Protein AF-A0A520F9D1-F1 (afdb_monomer)

Secondary structure (DSSP, 8-state):
---------SS-------EEPPP--------------PPPPPP-------SS-EEEEEEEEETT-SSPPEEEEEEETT-BHHHHHHHHHHHHT----S-EEEEESS-TTTTSEEEE-HHHHHHH--S-EEESTT-BGGGT--STT-EEEEEE-TTTTEEEEEEEEEEEE--SS-EEEEEESPPPPTTS-HHHHHHHHHHHHH-TTSTTHHHHHHHHTT--S---HHHHHHHHHHHHHHHHHHHHHHHH-GGGHHHHTTS-GGG-SSHHHHHTTS-SSPPSPPHHHHHHHHHHHHHHHHHHTTT-EEPPTTSPPPHHHHHHHHHHTSTTTT-SS----GGG-HHHHHHHHHHHHTTSEEEETTEEEE-HHHHHHTT-HHHHHHHHHHTPSP-SSHHHHHHHHHHHHHHHTT--HHHHHHHHHHHHHHTTEE--HHHHTTGGGGGHHHHHHHHHHTSS---TT--PPPPHHHHHHHHHHHH-

Structure (mmCIF, N/CA/C/O backbone):
data_AF-A0A520F9D1-F1
#
_entry.id   AF-A0A520F9D1-F1
#
loop_
_atom_site.group_PDB
_atom_site.id
_atom_site.type_symbol
_atom_site.label_atom_id
_atom_site.label_alt_id
_atom_site.label_comp_id
_atom_site.label_asym_id
_atom_site.label_entity_id
_atom_site.label_seq_id
_atom_site.pdbx_PDB_ins_code
_atom_site.Cartn_x
_atom_site.Cartn_y
_atom_site.Cartn_z
_atom_site.occupancy
_atom_site.B_iso_or_equiv
_atom_site.auth_seq_id
_atom_site.auth_comp_id
_atom_site.auth_asym_id
_atom_site.auth_atom_id
_atom_site.pdbx_PDB_model_num
ATOM 1 N N . MET A 1 1 ? -8.483 -20.878 -14.647 1.00 25.45 1 MET A N 1
ATOM 2 C CA . MET A 1 1 ? -7.817 -22.102 -15.146 1.00 25.45 1 MET A CA 1
ATOM 3 C C . MET A 1 1 ? -6.318 -21.941 -14.946 1.00 25.45 1 MET A C 1
ATOM 5 O O . MET A 1 1 ? -5.851 -20.830 -15.173 1.00 25.45 1 MET A O 1
ATOM 9 N N . PRO A 1 2 ? -5.576 -22.960 -14.478 1.00 27.27 2 PRO A N 1
ATOM 10 C CA . PRO A 1 2 ? -4.121 -22.878 -14.428 1.00 27.27 2 PRO A CA 1
ATOM 11 C C . PRO A 1 2 ? -3.593 -22.805 -15.862 1.00 27.27 2 PRO A C 1
ATOM 13 O O . PRO A 1 2 ? -3.984 -23.605 -16.710 1.00 27.27 2 PRO A O 1
ATOM 16 N N . VAL A 1 3 ? -2.752 -21.816 -16.141 1.00 28.20 3 VAL A N 1
ATOM 17 C CA . VAL A 1 3 ? -2.097 -21.668 -17.439 1.00 28.20 3 VAL A CA 1
ATOM 18 C C . VAL A 1 3 ? -0.634 -22.044 -17.240 1.00 28.20 3 VAL A C 1
ATOM 20 O O . VAL A 1 3 ? 0.074 -21.407 -16.466 1.00 28.20 3 VAL A O 1
ATOM 23 N N . THR A 1 4 ? -0.201 -23.116 -17.893 1.00 25.42 4 THR A N 1
ATOM 24 C CA . THR A 1 4 ? 1.172 -23.630 -17.838 1.00 25.42 4 THR A CA 1
ATOM 25 C C . THR A 1 4 ?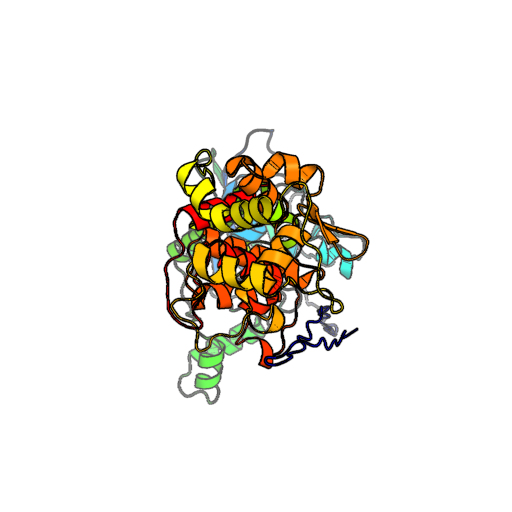 1.865 -23.284 -19.152 1.00 25.42 4 THR A C 1
ATOM 27 O O . THR A 1 4 ? 1.336 -23.606 -20.213 1.00 25.42 4 THR A O 1
ATOM 30 N N . TRP A 1 5 ? 3.045 -22.657 -19.106 1.00 31.73 5 TRP A N 1
ATOM 31 C CA . TRP A 1 5 ? 3.848 -22.398 -20.308 1.00 31.73 5 TRP A CA 1
ATOM 32 C C . TRP A 1 5 ? 5.318 -22.766 -20.121 1.00 31.73 5 TRP A C 1
ATOM 34 O O . TRP A 1 5 ? 5.920 -22.520 -19.078 1.00 31.73 5 TRP A O 1
ATOM 44 N N . THR A 1 6 ? 5.897 -23.297 -21.197 1.00 24.50 6 THR A N 1
ATOM 45 C CA . THR A 1 6 ? 7.331 -23.532 -21.399 1.00 24.50 6 THR A CA 1
ATOM 46 C C . THR A 1 6 ? 7.843 -22.638 -22.527 1.00 24.50 6 THR A C 1
ATOM 48 O O . THR A 1 6 ? 7.247 -22.619 -23.604 1.00 24.50 6 THR A O 1
ATOM 51 N N . TYR A 1 7 ? 8.972 -21.950 -22.324 1.00 28.16 7 TYR A N 1
ATOM 52 C CA . TYR A 1 7 ? 9.709 -21.259 -23.389 1.00 28.16 7 TYR A CA 1
ATOM 53 C C . TYR A 1 7 ? 11.209 -21.577 -23.315 1.00 28.16 7 TYR A C 1
ATOM 55 O O . TYR A 1 7 ? 11.755 -21.791 -22.231 1.00 28.16 7 TYR A O 1
ATOM 63 N N . ALA A 1 8 ? 11.867 -21.630 -24.475 1.00 26.19 8 ALA A N 1
ATOM 64 C CA . ALA A 1 8 ? 13.256 -22.049 -24.625 1.00 26.19 8 ALA A CA 1
ATOM 65 C C . ALA A 1 8 ? 14.220 -20.856 -24.760 1.00 26.19 8 ALA A C 1
ATOM 67 O O . ALA A 1 8 ? 14.165 -20.115 -25.738 1.00 26.19 8 ALA A O 1
ATOM 68 N N . SER A 1 9 ? 15.172 -20.744 -23.831 1.00 29.50 9 SER A N 1
ATOM 69 C CA . SER A 1 9 ? 16.558 -20.344 -24.123 1.00 29.50 9 SER A CA 1
ATOM 70 C C . SER A 1 9 ? 17.488 -20.839 -23.010 1.00 29.50 9 SER A C 1
ATOM 72 O O . SER A 1 9 ? 17.084 -20.949 -21.854 1.00 29.50 9 SER A O 1
ATOM 74 N N . SER A 1 10 ? 18.717 -21.190 -23.377 1.00 36.44 10 SER A N 1
ATOM 75 C CA . SER A 1 10 ? 19.674 -21.985 -22.603 1.00 36.44 10 SER A CA 1
ATOM 76 C C . SER A 1 10 ? 20.220 -21.293 -21.346 1.00 36.44 10 SER A C 1
ATOM 78 O O . SER A 1 10 ? 21.272 -20.668 -21.397 1.00 36.44 10 SER A O 1
ATOM 80 N N . ALA A 1 11 ? 19.514 -21.447 -20.226 1.00 28.64 11 ALA A N 1
ATOM 81 C CA . ALA A 1 11 ? 20.032 -21.730 -18.878 1.00 28.64 11 ALA A CA 1
ATOM 82 C C . ALA A 1 11 ? 18.821 -21.810 -17.927 1.00 28.64 11 ALA A C 1
ATOM 84 O O . ALA A 1 11 ? 18.285 -20.789 -17.517 1.00 28.64 11 ALA A O 1
ATOM 85 N N . ALA A 1 12 ? 18.375 -23.040 -17.639 1.00 27.05 12 ALA A N 1
ATOM 86 C CA . ALA A 1 12 ? 17.251 -23.408 -16.766 1.00 27.05 12 ALA A CA 1
ATOM 87 C C . ALA A 1 12 ? 15.894 -22.729 -17.073 1.00 27.05 12 ALA A C 1
ATOM 89 O O . ALA A 1 12 ? 15.528 -21.698 -16.518 1.00 27.05 12 ALA A O 1
ATOM 90 N N . SER A 1 13 ? 15.093 -23.392 -17.910 1.00 28.83 13 SER A N 1
ATOM 91 C CA . SER A 1 13 ? 13.658 -23.140 -18.055 1.00 28.83 13 SER A CA 1
ATOM 92 C C . SER A 1 13 ? 12.926 -23.374 -16.727 1.00 28.83 13 SER A C 1
ATOM 94 O O . SER A 1 13 ? 12.942 -24.496 -16.215 1.00 28.83 13 SER A O 1
ATOM 96 N N . ARG A 1 14 ? 12.238 -22.360 -16.195 1.00 33.41 14 ARG A N 1
ATOM 97 C CA . ARG A 1 14 ? 11.237 -22.533 -15.132 1.00 33.41 14 ARG A CA 1
ATOM 98 C C . ARG A 1 14 ? 9.897 -21.963 -15.577 1.00 33.41 14 ARG A C 1
ATOM 100 O O . ARG A 1 14 ? 9.817 -20.820 -16.013 1.00 33.41 14 ARG A O 1
ATOM 107 N N . SER A 1 15 ? 8.862 -22.791 -15.489 1.00 31.38 15 SER A N 1
ATOM 108 C CA . SER A 1 15 ? 7.464 -22.425 -15.699 1.00 31.38 15 SER A CA 1
ATOM 109 C C . SER A 1 15 ? 6.855 -22.005 -14.361 1.00 31.38 15 SER A C 1
ATOM 111 O O . SER A 1 15 ? 6.663 -22.854 -13.491 1.00 31.38 15 SER A O 1
ATOM 113 N N . VAL A 1 16 ? 6.535 -20.723 -14.192 1.00 38.66 16 VAL A N 1
ATOM 114 C CA . VAL A 1 16 ? 5.825 -20.227 -13.003 1.00 38.66 16 VAL A CA 1
ATOM 115 C C . VAL A 1 16 ? 4.323 -20.402 -13.237 1.00 38.66 16 VAL A C 1
ATOM 117 O O . VAL A 1 16 ? 3.787 -19.890 -14.216 1.00 38.66 16 VAL A O 1
ATOM 120 N N . THR A 1 17 ? 3.634 -21.131 -12.357 1.00 41.09 17 THR A N 1
ATOM 121 C CA . THR A 1 17 ? 2.165 -21.247 -12.386 1.00 41.09 17 THR A CA 1
ATOM 122 C C . THR A 1 17 ? 1.582 -20.380 -11.276 1.00 41.09 17 THR A C 1
ATOM 124 O O . THR A 1 17 ? 1.645 -20.768 -10.118 1.00 41.09 17 THR A O 1
ATOM 127 N N . VAL A 1 18 ? 1.009 -19.222 -11.605 1.00 41.09 18 VAL A N 1
ATOM 128 C CA . VAL A 1 18 ? 0.274 -18.376 -10.645 1.00 41.09 18 VAL A CA 1
ATOM 129 C C . VAL A 1 18 ? -1.221 -18.492 -10.943 1.00 41.09 18 VAL A C 1
ATOM 131 O O . VAL A 1 18 ? -1.625 -18.543 -12.105 1.00 41.09 18 VAL A O 1
ATOM 134 N N . SER A 1 19 ? -2.063 -18.566 -9.912 1.00 42.91 19 SER A N 1
ATOM 135 C CA . SER A 1 19 ? -3.524 -18.654 -10.075 1.00 42.91 19 SER A CA 1
ATOM 136 C C . SER A 1 19 ? -4.248 -17.622 -9.211 1.00 42.91 19 SER A C 1
ATOM 138 O O . SER A 1 19 ? -3.743 -17.241 -8.160 1.00 42.91 19 SER A O 1
ATOM 140 N N . ARG A 1 20 ? -5.425 -17.155 -9.651 1.00 41.31 20 ARG A N 1
ATOM 141 C CA . ARG A 1 20 ? -6.330 -16.338 -8.823 1.00 41.31 20 ARG A CA 1
ATOM 142 C C . ARG A 1 20 ? -7.213 -17.256 -7.981 1.00 41.31 20 ARG A C 1
ATOM 144 O O . ARG A 1 20 ? -7.843 -18.158 -8.536 1.00 41.31 20 ARG A O 1
ATOM 151 N N . GLY A 1 21 ? -7.254 -17.038 -6.670 1.00 34.56 21 GLY A N 1
ATOM 152 C CA . GLY A 1 21 ? -8.207 -17.701 -5.778 1.00 34.56 21 GLY A CA 1
ATOM 153 C C . GLY A 1 21 ? -9.466 -16.854 -5.600 1.00 34.56 21 GLY A C 1
ATOM 154 O O . GLY A 1 21 ? -9.354 -15.656 -5.389 1.00 34.56 21 GLY A O 1
ATOM 155 N N . ILE A 1 22 ? -10.649 -17.468 -5.670 1.00 28.67 22 ILE A N 1
ATOM 156 C CA . ILE A 1 22 ? -11.890 -16.889 -5.131 1.00 28.67 22 ILE A CA 1
ATOM 157 C C . ILE A 1 22 ? -12.040 -17.491 -3.732 1.00 28.67 22 ILE A C 1
ATOM 159 O O . ILE A 1 22 ? -12.075 -18.719 -3.612 1.00 28.67 22 ILE A O 1
ATOM 163 N N . ALA A 1 23 ? -12.061 -16.668 -2.686 1.00 27.62 23 ALA A N 1
ATOM 164 C CA . ALA A 1 23 ? -12.426 -17.127 -1.351 1.00 27.62 23 ALA A CA 1
ATOM 165 C C . ALA A 1 23 ? -13.950 -17.328 -1.314 1.00 27.62 23 ALA A C 1
ATOM 167 O O . ALA A 1 23 ? -14.703 -16.429 -1.670 1.00 27.62 23 ALA A O 1
ATOM 168 N N . ARG A 1 24 ? -14.404 -18.534 -0.964 1.00 24.75 24 ARG A N 1
ATOM 169 C CA . ARG A 1 24 ? -15.794 -18.818 -0.590 1.00 24.75 24 ARG A CA 1
ATOM 170 C C . ARG A 1 24 ? -15.750 -19.436 0.796 1.00 24.75 24 ARG A C 1
ATOM 172 O O . ARG A 1 24 ? -15.310 -20.576 0.933 1.00 24.75 24 ARG A O 1
ATOM 179 N N . THR A 1 25 ? -16.170 -18.687 1.798 1.00 25.44 25 THR A N 1
ATOM 180 C CA . THR A 1 25 ? -16.482 -19.190 3.135 1.00 25.44 25 THR A CA 1
ATOM 181 C C . THR A 1 25 ? -17.928 -19.678 3.111 1.00 25.44 25 THR A C 1
ATOM 183 O O . THR A 1 25 ? -18.815 -19.020 2.587 1.00 25.44 25 THR A O 1
ATOM 186 N N . THR A 1 26 ? -18.172 -20.899 3.579 1.00 22.73 26 THR A N 1
ATOM 187 C CA . THR A 1 26 ? -19.520 -21.460 3.742 1.00 22.73 26 THR A CA 1
ATOM 188 C C . THR A 1 26 ? -19.718 -21.666 5.233 1.00 22.73 26 THR A C 1
ATOM 190 O O . THR A 1 26 ? -18.970 -22.445 5.821 1.00 22.73 26 THR A O 1
ATOM 193 N N . SER A 1 27 ? -20.698 -20.995 5.836 1.00 25.42 27 SER A N 1
ATOM 194 C CA . SER A 1 27 ? -21.139 -21.279 7.204 1.00 25.42 27 SER A CA 1
ATOM 195 C C . SER A 1 27 ? -22.628 -21.620 7.211 1.00 25.42 27 SER A C 1
ATOM 197 O O . SER A 1 27 ? -23.434 -20.990 6.530 1.00 25.42 27 SER A O 1
ATOM 199 N N . MET A 1 28 ? -22.961 -22.691 7.929 1.00 23.78 28 MET A N 1
ATOM 200 C CA . MET A 1 28 ? -24.293 -23.266 8.100 1.00 23.78 28 MET A CA 1
ATOM 201 C C . MET A 1 28 ? -24.794 -22.840 9.485 1.00 23.78 28 MET A C 1
ATOM 203 O O . MET A 1 28 ? -24.198 -23.263 10.474 1.00 23.78 28 MET A O 1
ATOM 207 N N . PHE A 1 29 ? -25.883 -22.071 9.582 1.00 27.67 29 PHE A N 1
ATOM 208 C CA . PHE A 1 29 ? -26.507 -21.767 10.876 1.00 27.67 29 PHE A CA 1
ATOM 209 C C . PHE A 1 29 ? -27.790 -22.564 11.118 1.00 27.67 29 PHE A C 1
ATOM 211 O O . PHE A 1 29 ? -28.677 -22.658 10.269 1.00 27.67 29 PHE A O 1
ATOM 218 N N . GLY A 1 30 ? -27.857 -23.137 12.323 1.00 22.58 30 GLY A N 1
ATOM 219 C CA . GLY A 1 30 ? -29.038 -23.727 12.936 1.00 22.58 30 GLY A CA 1
ATOM 220 C C . GLY A 1 30 ? -29.672 -22.756 13.936 1.00 22.58 30 GLY A C 1
ATOM 221 O O . GLY A 1 30 ? -28.980 -22.076 14.687 1.00 22.58 30 GLY A O 1
ATOM 222 N N . LEU A 1 31 ? -31.003 -22.720 13.921 1.00 26.03 31 LEU A N 1
ATOM 223 C CA . LEU A 1 31 ? -31.885 -21.885 14.740 1.00 26.03 31 LEU A CA 1
ATOM 224 C C . LEU A 1 31 ? -31.705 -22.099 16.253 1.00 26.03 31 LEU A C 1
ATOM 226 O O . LEU A 1 31 ? -31.831 -23.231 16.719 1.00 26.03 31 LEU A O 1
ATOM 230 N N . TYR A 1 32 ? -31.600 -21.011 17.025 1.00 24.66 32 TYR A N 1
ATOM 231 C CA . TYR A 1 32 ? -32.001 -20.992 18.437 1.00 24.66 32 TYR A CA 1
ATOM 232 C C . TYR A 1 32 ? -32.831 -19.750 18.786 1.00 24.66 32 TYR A C 1
ATOM 234 O O . TYR A 1 32 ? -32.726 -18.694 18.174 1.00 24.66 32 TYR A O 1
ATOM 242 N N . ARG A 1 33 ? -33.746 -19.956 19.738 1.00 23.73 33 ARG A N 1
ATOM 243 C CA . ARG A 1 33 ? -34.917 -19.139 20.079 1.00 23.73 33 ARG A CA 1
ATOM 244 C C . ARG A 1 33 ? -34.638 -18.382 21.386 1.00 23.73 33 ARG A C 1
ATOM 246 O O . ARG A 1 33 ? -34.226 -19.015 22.352 1.00 23.73 33 ARG A O 1
ATOM 253 N N . ALA A 1 34 ? -34.882 -17.071 21.411 1.00 25.64 34 ALA A N 1
ATOM 254 C CA . ALA A 1 34 ? -34.655 -16.199 22.568 1.00 25.64 34 ALA A CA 1
ATOM 255 C C . ALA A 1 34 ? -35.817 -16.215 23.585 1.00 25.64 34 ALA A C 1
ATOM 257 O O . ALA A 1 34 ? -36.987 -16.299 23.197 1.00 25.64 34 ALA A O 1
ATOM 258 N N . GLU A 1 35 ? -35.488 -16.072 24.873 1.00 24.27 35 GLU A N 1
ATOM 259 C CA . GLU A 1 35 ? -36.416 -15.716 25.957 1.00 24.27 35 GLU A CA 1
ATOM 260 C C . GLU A 1 35 ? -36.215 -14.248 26.378 1.00 24.27 35 GLU A C 1
ATOM 262 O O . GLU A 1 35 ? -35.115 -13.707 26.319 1.00 24.27 35 GLU A O 1
ATOM 267 N N . SER A 1 36 ? -37.316 -13.598 26.759 1.00 26.08 36 SER A N 1
ATOM 268 C CA . SER A 1 36 ? -37.496 -12.146 26.900 1.00 26.08 36 SER A CA 1
ATOM 269 C C . SER A 1 36 ? -37.141 -11.567 28.279 1.00 26.08 36 SER A C 1
ATOM 271 O O . SER A 1 36 ? -37.476 -12.170 29.299 1.00 26.08 36 SER A O 1
ATOM 273 N N . VAL A 1 37 ? -36.644 -10.323 28.304 1.00 26.52 37 VAL A N 1
ATOM 274 C CA . VAL A 1 37 ? -36.493 -9.441 29.487 1.00 26.52 37 VAL A CA 1
ATOM 275 C C . VAL A 1 37 ? -37.079 -8.046 29.142 1.00 26.52 37 VAL A C 1
ATOM 277 O O . VAL A 1 37 ? -37.050 -7.678 27.969 1.00 26.52 37 VAL A O 1
ATOM 280 N N . PRO A 1 38 ? -37.713 -7.299 30.079 1.00 26.16 38 PRO A N 1
ATOM 281 C CA . PRO A 1 38 ? -38.696 -6.273 29.719 1.00 26.16 38 PRO A CA 1
ATOM 282 C C . PRO A 1 38 ? -38.118 -4.899 29.343 1.00 26.16 38 PRO A C 1
ATOM 284 O O . PRO A 1 38 ? -37.099 -4.451 29.864 1.00 26.16 38 PRO A O 1
ATOM 287 N N . ALA A 1 39 ? -38.870 -4.235 28.462 1.00 26.94 39 ALA A N 1
ATOM 288 C CA . ALA A 1 39 ? -38.585 -2.975 27.788 1.00 26.94 39 ALA A CA 1
ATOM 289 C C . ALA A 1 39 ? -38.595 -1.735 28.700 1.00 26.94 39 ALA A C 1
ATOM 291 O O . ALA A 1 39 ? -39.515 -1.531 29.496 1.00 26.94 39 ALA A O 1
ATOM 292 N N . GLY A 1 40 ? -37.615 -0.854 28.487 1.00 25.02 40 GLY A N 1
ATOM 293 C CA . GLY A 1 40 ? -37.691 0.566 28.818 1.00 25.02 40 GLY A CA 1
ATOM 294 C C . GLY A 1 40 ? -37.978 1.361 27.543 1.00 25.02 40 GLY A C 1
ATOM 295 O O . GLY A 1 40 ? -37.356 1.136 26.516 1.00 25.02 40 GLY A O 1
ATOM 296 N N . THR A 1 41 ? -38.952 2.264 27.585 1.00 23.50 41 THR A N 1
ATOM 297 C CA . THR A 1 41 ? -39.374 3.092 26.445 1.00 23.50 41 THR A CA 1
ATOM 298 C C . THR A 1 41 ? -38.302 4.107 26.035 1.00 23.50 41 THR A C 1
ATOM 300 O O . THR A 1 41 ? -37.931 4.953 26.851 1.00 23.50 41 THR A O 1
ATOM 303 N N . PHE A 1 42 ? -37.879 4.077 24.766 1.00 32.03 42 PHE A N 1
ATOM 304 C CA . PHE A 1 42 ? -36.992 5.070 24.150 1.00 32.03 42 PHE A CA 1
ATOM 305 C C . PHE A 1 42 ? -37.766 6.089 23.297 1.00 32.03 42 PHE A C 1
ATOM 307 O O . PHE A 1 42 ? -38.749 5.761 22.632 1.00 32.03 42 PHE A O 1
ATOM 314 N N . SER A 1 43 ? -37.324 7.347 23.352 1.00 29.22 43 SER A N 1
ATOM 315 C CA . SER A 1 43 ? -37.874 8.486 22.609 1.00 29.22 43 SER A CA 1
ATOM 316 C C . SER A 1 43 ? -37.376 8.473 21.160 1.00 29.22 43 SER A C 1
ATOM 318 O O . SER A 1 43 ? -36.176 8.446 20.919 1.00 29.22 43 SER A O 1
ATOM 320 N N . THR A 1 44 ? -38.287 8.522 20.187 1.00 31.25 44 THR A N 1
ATOM 321 C CA . THR A 1 44 ? -38.010 8.431 18.739 1.00 31.25 44 THR A CA 1
ATOM 322 C C . THR A 1 44 ? -37.715 9.787 18.078 1.00 31.25 44 THR A C 1
ATOM 324 O O . THR A 1 44 ? -38.176 10.052 16.968 1.00 31.25 44 THR A O 1
ATOM 327 N N . GLY A 1 45 ? -37.004 10.686 18.758 1.00 32.56 45 GLY A N 1
ATOM 328 C CA . GLY A 1 45 ? -36.688 12.020 18.238 1.00 32.56 45 GLY A CA 1
ATOM 329 C C . GLY A 1 45 ? -35.216 12.149 17.869 1.00 32.56 45 GLY A C 1
ATOM 330 O O . GLY A 1 45 ? -34.440 12.573 18.712 1.00 32.56 45 GLY A O 1
ATOM 331 N N . ILE A 1 46 ? -34.836 11.813 16.634 1.00 45.47 46 ILE A N 1
ATOM 332 C CA . ILE A 1 46 ? -33.491 12.114 16.116 1.00 45.47 46 ILE A CA 1
ATOM 333 C C . ILE A 1 46 ? -33.439 13.622 15.836 1.00 45.47 46 ILE A C 1
ATOM 335 O O . ILE A 1 46 ? -34.079 14.107 14.901 1.00 45.47 46 ILE A O 1
ATOM 339 N N . SER A 1 47 ? -32.734 14.378 16.677 1.00 42.97 47 SER A N 1
ATOM 340 C CA . SER A 1 47 ? -32.433 15.791 16.443 1.00 42.97 47 SER A CA 1
ATOM 341 C C . SER A 1 47 ? -31.116 15.910 15.685 1.00 42.97 47 SER A C 1
ATOM 343 O O . SER A 1 47 ? -30.065 15.596 16.234 1.00 42.97 47 SER A O 1
ATOM 345 N N . HIS A 1 48 ? -31.179 16.375 14.439 1.00 47.22 48 HIS A N 1
ATOM 346 C CA . HIS A 1 48 ? -30.000 16.690 13.636 1.00 47.22 48 HIS A CA 1
ATOM 347 C C . HIS A 1 48 ? -29.235 17.853 14.291 1.00 47.22 48 HIS A C 1
ATOM 349 O O . HIS A 1 48 ? -29.831 18.908 14.545 1.00 47.22 48 HIS A O 1
ATOM 355 N N . MET A 1 49 ? -27.942 17.674 14.584 1.00 56.91 49 MET A N 1
ATOM 356 C CA . MET A 1 49 ? -27.065 18.821 14.832 1.00 56.91 49 MET A CA 1
ATOM 357 C C . MET A 1 49 ? -27.004 19.659 13.547 1.00 56.91 49 MET A C 1
ATOM 359 O O . MET A 1 49 ? -27.061 19.109 12.452 1.00 56.91 49 MET A O 1
ATOM 363 N N . GLY A 1 50 ? -26.966 20.990 13.659 1.00 56.03 50 GLY A N 1
ATOM 364 C CA . GLY A 1 50 ? -26.769 21.854 12.486 1.00 56.03 50 GLY A CA 1
ATOM 365 C C . GLY A 1 50 ? -25.419 21.593 11.800 1.00 56.03 50 GLY A C 1
ATOM 366 O O . GLY A 1 50 ? -24.634 20.784 12.276 1.00 56.03 50 GLY A O 1
ATOM 367 N N . ASP A 1 51 ? -25.113 22.322 10.723 1.00 65.19 51 ASP A N 1
ATOM 368 C CA . ASP A 1 51 ? -23.891 22.139 9.908 1.00 65.19 51 ASP A CA 1
ATOM 369 C C . ASP A 1 51 ? -22.544 22.266 10.675 1.00 65.19 51 ASP A C 1
ATOM 371 O O . ASP A 1 51 ? -21.482 22.020 10.100 1.00 65.19 51 ASP A O 1
ATOM 375 N N . ASP A 1 52 ? -22.557 22.642 11.959 1.00 84.06 52 ASP A N 1
ATOM 376 C CA . ASP A 1 52 ? -21.366 22.794 12.798 1.00 84.06 52 ASP A CA 1
ATOM 377 C C . ASP A 1 52 ? -20.884 21.444 13.364 1.00 84.06 52 ASP A C 1
ATOM 379 O O . ASP A 1 52 ? -21.563 20.792 14.161 1.00 84.06 52 ASP A O 1
ATOM 383 N N . VAL A 1 53 ? -19.656 21.056 13.004 1.00 91.94 53 VAL A N 1
ATOM 384 C CA . VAL A 1 53 ? -19.002 19.834 13.502 1.00 91.94 53 VAL A CA 1
ATOM 385 C C . VAL A 1 53 ? -18.700 19.955 14.998 1.00 91.94 53 VAL A C 1
ATOM 387 O O . VAL A 1 53 ? -18.112 20.941 15.449 1.00 91.94 53 VAL A O 1
ATOM 390 N N . SER A 1 54 ? -19.060 18.924 15.762 1.00 95.12 54 SER A N 1
ATOM 391 C CA . SER A 1 54 ? -18.772 18.794 17.197 1.00 95.12 54 SER A CA 1
ATOM 392 C C . SER A 1 54 ? -17.900 17.568 17.479 1.00 95.12 54 SER A C 1
ATOM 394 O O . SER A 1 54 ? -17.750 16.689 16.637 1.00 95.12 54 SER A O 1
ATOM 396 N N . MET A 1 55 ? -17.321 17.484 18.673 1.00 96.88 55 MET A N 1
ATOM 397 C CA . MET A 1 55 ? -16.640 16.288 19.167 1.00 96.88 55 MET A CA 1
ATOM 398 C C . MET A 1 55 ? -17.526 15.562 20.175 1.00 96.88 55 MET A C 1
ATOM 400 O O . MET A 1 55 ? -17.948 16.140 21.180 1.00 96.88 55 MET A O 1
ATOM 404 N N . LEU A 1 56 ? -17.794 14.289 19.898 1.00 98.00 56 LEU A N 1
ATOM 405 C CA . LEU A 1 56 ? -18.599 13.407 20.733 1.00 98.00 56 LEU A CA 1
ATOM 406 C C . LEU A 1 56 ? -17.683 12.571 21.620 1.00 98.00 56 LEU A C 1
ATOM 408 O O . LEU A 1 56 ? -16.775 11.924 21.104 1.00 98.00 56 LEU A O 1
ATOM 412 N N . THR A 1 57 ? -17.950 12.527 22.925 1.00 98.44 57 THR A N 1
ATOM 413 C CA . THR A 1 57 ? -17.390 11.507 23.821 1.00 98.44 57 THR A CA 1
ATOM 414 C C . THR A 1 57 ? -18.380 10.358 23.904 1.00 98.44 57 THR A C 1
ATOM 416 O O . THR A 1 57 ? -19.489 10.516 24.419 1.00 98.44 57 THR A O 1
ATOM 419 N N . ILE A 1 58 ? -17.976 9.192 23.412 1.00 98.69 58 ILE A N 1
ATOM 420 C CA . ILE A 1 58 ? -18.803 7.992 23.344 1.00 98.69 58 ILE A CA 1
ATOM 421 C C . ILE A 1 58 ? -18.234 6.939 24.286 1.00 98.69 58 ILE A C 1
ATOM 423 O O . ILE A 1 58 ? -17.030 6.668 24.293 1.00 98.69 58 ILE A O 1
ATOM 427 N N . LYS A 1 59 ? -19.114 6.301 25.058 1.00 98.81 59 LYS A N 1
ATOM 428 C CA . LYS A 1 59 ? -18.802 5.057 25.758 1.00 98.81 59 LYS A CA 1
ATOM 429 C C . LYS A 1 59 ? -19.342 3.875 24.964 1.00 98.81 59 LYS A C 1
ATOM 431 O O . LYS A 1 59 ? -20.552 3.757 24.800 1.00 98.81 59 LYS A O 1
ATOM 436 N N . VAL A 1 60 ? -18.457 2.978 24.541 1.00 98.69 60 VAL A N 1
ATOM 437 C CA . VAL A 1 60 ? -18.804 1.671 23.969 1.00 98.69 60 VAL A CA 1
ATOM 438 C C . VAL A 1 60 ? -18.651 0.593 25.037 1.00 98.69 60 VAL A C 1
ATOM 440 O O . VAL A 1 60 ? -17.655 0.558 25.761 1.00 98.69 60 VAL A O 1
ATOM 443 N N . THR A 1 61 ? -19.652 -0.270 25.177 1.00 98.50 61 THR A N 1
ATOM 444 C CA . THR A 1 61 ? -19.658 -1.377 26.144 1.00 98.50 61 THR A CA 1
ATOM 445 C C . THR A 1 61 ? -20.035 -2.666 25.432 1.00 98.50 61 THR A C 1
ATOM 447 O O . THR A 1 61 ? -21.057 -2.696 24.751 1.00 98.50 61 THR A O 1
ATOM 450 N N . LEU A 1 62 ? -19.230 -3.715 25.602 1.00 97.44 62 LEU A N 1
ATOM 451 C CA . LEU A 1 62 ? -19.542 -5.051 25.101 1.00 97.44 62 LEU A CA 1
ATOM 452 C C . LEU A 1 62 ? -20.695 -5.641 25.922 1.00 97.44 62 LEU A C 1
ATOM 454 O O . LEU A 1 62 ? -20.629 -5.669 27.155 1.00 97.44 62 LEU A O 1
ATOM 458 N N . ALA A 1 63 ? -21.754 -6.074 25.246 1.00 95.31 63 ALA A N 1
ATOM 459 C CA . ALA A 1 63 ? -22.926 -6.647 25.888 1.00 95.31 63 ALA A CA 1
ATOM 460 C C . ALA A 1 63 ? -22.605 -8.008 26.525 1.00 95.31 63 ALA A C 1
ATOM 462 O O . ALA A 1 63 ? -21.696 -8.722 26.104 1.00 95.31 63 ALA A O 1
ATOM 463 N N . ASP A 1 64 ? -23.372 -8.367 27.555 1.00 92.19 64 ASP A N 1
ATOM 464 C CA . ASP A 1 64 ? -23.404 -9.710 28.143 1.00 92.19 64 ASP A CA 1
ATOM 465 C C . ASP A 1 64 ? -22.087 -10.264 28.730 1.00 92.19 64 ASP A C 1
ATOM 467 O O . ASP A 1 64 ? -22.015 -11.445 29.075 1.00 92.19 64 ASP A O 1
ATOM 471 N N . ILE A 1 65 ? -21.067 -9.427 28.940 1.00 92.50 65 ILE A N 1
ATOM 472 C CA . ILE A 1 65 ? -19.812 -9.800 29.609 1.00 92.50 65 ILE A CA 1
ATOM 473 C C . ILE A 1 65 ? -19.705 -9.127 30.980 1.00 92.50 65 ILE A C 1
ATOM 475 O O . ILE A 1 65 ? -19.817 -7.909 31.095 1.00 92.50 65 ILE A O 1
ATOM 479 N N . GLU A 1 66 ? -19.412 -9.924 32.013 1.00 89.69 66 GLU A N 1
ATOM 480 C CA . GLU A 1 66 ? -19.186 -9.454 33.384 1.00 89.69 66 GLU A CA 1
ATOM 481 C C . GLU A 1 66 ? -17.827 -9.959 33.914 1.00 89.69 66 GLU A C 1
ATOM 483 O O . GLU A 1 66 ? -17.519 -11.147 33.764 1.00 89.69 66 GLU A O 1
ATOM 488 N N . PRO A 1 67 ? -16.993 -9.106 34.544 1.00 92.00 67 PRO A N 1
ATOM 489 C CA . PRO A 1 67 ? -17.099 -7.641 34.621 1.00 92.00 67 PRO A CA 1
ATOM 490 C C . PRO A 1 67 ? -17.095 -6.921 33.264 1.00 92.00 67 PRO A C 1
ATOM 492 O O . PRO A 1 67 ? -16.483 -7.395 32.312 1.00 92.00 67 PRO A O 1
ATOM 495 N N . ALA A 1 68 ? -17.753 -5.768 33.163 1.00 95.75 68 ALA A N 1
ATOM 496 C CA . ALA A 1 68 ? -17.916 -5.077 31.881 1.00 95.75 68 ALA A CA 1
ATOM 497 C C . ALA A 1 68 ? -16.583 -4.797 31.151 1.00 95.75 68 ALA A C 1
ATOM 499 O O . ALA A 1 68 ? -15.639 -4.250 31.732 1.00 95.75 68 ALA A O 1
ATOM 500 N N . VAL A 1 69 ? -16.542 -5.109 29.851 1.00 97.50 69 VAL A N 1
ATOM 501 C CA . VAL A 1 69 ? -15.505 -4.655 28.911 1.00 97.50 69 VAL A CA 1
ATOM 502 C C . VAL A 1 69 ? -16.026 -3.398 28.219 1.00 97.50 69 VAL A C 1
ATOM 504 O O . VAL A 1 69 ? -17.089 -3.425 27.599 1.00 97.50 69 VAL A O 1
ATOM 507 N N . TRP A 1 70 ? -15.310 -2.281 28.336 1.00 98.44 70 TRP A N 1
ATOM 508 C CA . TRP A 1 70 ? -15.775 -1.003 27.786 1.00 98.44 70 TRP A CA 1
ATOM 509 C C . TRP A 1 70 ? -14.630 -0.050 27.449 1.00 98.44 70 TRP A C 1
ATOM 511 O O . TRP A 1 70 ? -13.536 -0.156 28.016 1.00 98.44 70 TRP A O 1
ATOM 521 N N . ARG A 1 71 ? -14.898 0.904 26.555 1.00 98.69 71 ARG A N 1
ATOM 522 C CA . ARG A 1 71 ? -13.993 2.002 26.181 1.00 98.69 71 ARG A CA 1
ATOM 523 C C . ARG A 1 71 ? -14.751 3.317 26.169 1.00 98.69 71 ARG A C 1
ATOM 525 O O . ARG A 1 71 ? -15.942 3.346 25.872 1.00 98.69 71 ARG A O 1
ATOM 532 N N . ARG A 1 72 ? -14.048 4.399 26.474 1.00 98.81 72 ARG A N 1
ATOM 533 C CA . ARG A 1 72 ? -14.504 5.769 26.257 1.00 98.81 72 ARG A CA 1
ATOM 534 C C . ARG A 1 72 ? -13.567 6.422 25.265 1.00 98.81 72 ARG A C 1
ATOM 536 O O . ARG A 1 72 ? -12.361 6.431 25.503 1.00 98.81 72 ARG A O 1
ATOM 543 N N . PHE A 1 73 ? -14.106 6.968 24.189 1.00 98.69 73 PHE A N 1
ATOM 544 C CA . PHE A 1 73 ? -13.321 7.597 23.138 1.00 98.69 73 PHE A CA 1
ATOM 545 C C . PHE A 1 73 ? -14.026 8.827 22.577 1.00 98.69 73 PHE A C 1
ATOM 547 O O . PHE A 1 73 ? -15.234 8.990 22.744 1.00 98.69 73 PHE A O 1
ATOM 554 N N . THR A 1 74 ? -13.258 9.695 21.931 1.00 98.44 74 THR A N 1
ATOM 555 C CA . THR A 1 74 ? -13.774 10.831 21.172 1.00 98.44 74 THR A CA 1
ATOM 556 C C . THR A 1 74 ? -13.849 10.514 19.687 1.00 98.44 74 THR A C 1
ATOM 558 O O . THR A 1 74 ? -13.029 9.754 19.175 1.00 98.44 74 THR A O 1
ATOM 561 N N . ILE A 1 75 ? -14.802 11.122 18.986 1.00 97.69 75 ILE A N 1
ATOM 562 C CA . ILE A 1 75 ? -14.888 11.128 17.520 1.00 97.69 75 ILE A CA 1
ATOM 563 C C . ILE A 1 75 ? -15.559 12.424 17.050 1.00 97.69 75 ILE A C 1
ATOM 565 O O . ILE A 1 75 ? -16.330 13.029 17.801 1.00 97.69 75 ILE A O 1
ATOM 569 N N . ASN A 1 76 ? -15.255 12.881 15.835 1.00 97.06 76 ASN A N 1
ATOM 570 C CA . ASN A 1 76 ? -15.971 14.014 15.254 1.00 97.06 76 ASN A CA 1
ATOM 571 C C . ASN A 1 76 ? -17.390 13.596 14.856 1.00 97.06 76 ASN A C 1
ATOM 573 O O . ASN A 1 76 ? -17.615 12.472 14.414 1.00 97.06 76 ASN A O 1
ATOM 577 N N . SER A 1 77 ? -18.342 14.510 15.002 1.00 96.00 77 SER A N 1
ATOM 578 C CA 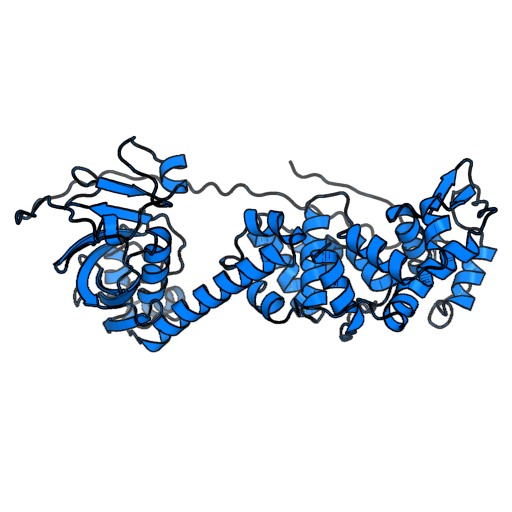. SER A 1 77 ? -19.756 14.266 14.719 1.00 96.00 77 SER A CA 1
ATOM 579 C C . SER A 1 77 ? -20.026 14.029 13.227 1.00 96.00 77 SER A C 1
ATOM 581 O O . SER A 1 77 ? -20.964 13.314 12.882 1.00 96.00 77 SER A O 1
ATOM 583 N N . ASP A 1 78 ? -19.170 14.575 12.357 1.00 95.50 78 ASP A N 1
ATOM 584 C CA . ASP A 1 78 ? -19.214 14.422 10.902 1.00 95.50 78 ASP A CA 1
ATOM 585 C C . ASP A 1 78 ? -18.509 13.171 10.372 1.00 95.50 78 ASP A C 1
ATOM 587 O O . ASP A 1 78 ? -18.553 12.928 9.165 1.00 95.50 78 ASP A O 1
ATOM 591 N N . ALA A 1 79 ? -17.898 12.371 11.253 1.00 95.94 79 ALA A N 1
ATOM 592 C CA . ALA A 1 79 ? -17.382 11.066 10.875 1.00 95.94 79 ALA A CA 1
ATOM 593 C C . ALA A 1 79 ? -18.517 10.196 10.322 1.00 95.94 79 ALA A C 1
ATOM 595 O O . ALA A 1 79 ? -19.665 10.279 10.762 1.00 95.94 79 ALA A O 1
ATOM 596 N N . THR A 1 80 ? -18.194 9.350 9.362 1.00 97.25 80 THR A N 1
ATOM 597 C CA . THR A 1 80 ? -19.104 8.350 8.805 1.00 97.25 80 THR A CA 1
ATOM 598 C C . THR A 1 80 ? -19.181 7.115 9.708 1.00 97.25 80 THR A C 1
ATOM 600 O O . THR A 1 80 ? -18.310 6.885 10.551 1.00 97.25 80 THR A O 1
ATOM 603 N N . LEU A 1 81 ? -20.213 6.287 9.545 1.00 98.19 81 LEU A N 1
ATOM 604 C CA . LEU A 1 81 ? -20.308 5.011 10.262 1.00 98.19 81 LEU A CA 1
ATOM 605 C C . LEU A 1 81 ? -19.116 4.061 10.004 1.00 98.19 81 LEU A C 1
ATOM 607 O O . LEU A 1 81 ? -18.639 3.485 10.983 1.00 98.19 81 LEU A O 1
ATOM 611 N N . PRO A 1 82 ? -18.549 3.954 8.783 1.00 96.44 82 PRO A N 1
ATOM 612 C CA . PRO A 1 82 ? -17.274 3.262 8.573 1.00 96.44 82 PRO A CA 1
ATOM 613 C C . PRO A 1 82 ? -16.111 3.811 9.413 1.00 96.44 82 PRO A C 1
ATOM 615 O O . PRO A 1 82 ? -15.355 3.042 9.999 1.00 96.44 82 PRO A O 1
ATOM 618 N N . GLU A 1 83 ? -15.983 5.134 9.542 1.00 96.12 83 GLU A N 1
ATOM 619 C CA . GLU A 1 83 ? -14.939 5.739 10.386 1.00 96.12 83 GLU A CA 1
ATOM 620 C C . GLU A 1 83 ? -15.196 5.489 11.882 1.00 96.12 83 GLU A C 1
ATOM 622 O O . GLU A 1 83 ? -14.256 5.328 12.662 1.00 96.12 83 GLU A O 1
ATOM 627 N N . LEU A 1 84 ? -16.462 5.414 12.307 1.00 98.19 84 LEU A N 1
ATOM 628 C CA . LEU A 1 84 ? -16.817 4.987 13.661 1.00 98.19 84 LEU A CA 1
ATOM 629 C C . LEU A 1 84 ? -16.460 3.513 13.897 1.00 98.19 84 LEU A C 1
ATOM 631 O O . LEU A 1 84 ? -15.925 3.191 14.959 1.00 98.19 84 LEU A O 1
ATOM 635 N N . HIS A 1 85 ? -16.727 2.633 12.929 1.00 97.62 85 HIS A N 1
ATOM 636 C CA . HIS A 1 85 ? -16.335 1.220 12.968 1.00 97.62 85 HIS A CA 1
ATOM 637 C C . HIS A 1 85 ? -14.824 1.073 13.150 1.00 97.62 85 HIS A C 1
ATOM 639 O O . HIS A 1 85 ? -14.393 0.407 14.090 1.00 97.62 85 HIS A O 1
ATOM 645 N N . ASP A 1 86 ? -14.032 1.784 12.346 1.00 96.56 86 ASP A N 1
ATOM 646 C CA . ASP A 1 86 ? -12.571 1.823 12.457 1.00 96.56 86 ASP A CA 1
ATOM 647 C C . ASP A 1 86 ? -12.105 2.184 13.878 1.00 96.56 86 ASP A C 1
ATOM 649 O O . ASP A 1 86 ? -11.262 1.501 14.468 1.00 96.56 86 ASP A O 1
ATOM 653 N N . VAL A 1 87 ? -12.689 3.234 14.467 1.00 98.06 87 VAL A N 1
ATOM 654 C CA . VAL A 1 87 ? -12.350 3.654 15.833 1.00 98.06 87 VAL A CA 1
ATOM 655 C C . VAL A 1 87 ? -12.763 2.595 16.856 1.00 98.06 87 VAL A C 1
ATOM 657 O O . VAL A 1 87 ? -11.988 2.330 17.776 1.00 98.06 87 VAL A O 1
ATOM 660 N N . ILE A 1 88 ? -13.937 1.965 16.711 1.00 98.56 88 ILE A N 1
ATOM 661 C CA . ILE A 1 88 ? -14.382 0.875 17.596 1.00 98.56 88 ILE A CA 1
ATOM 662 C C . ILE A 1 88 ? -13.393 -0.293 17.536 1.00 98.56 88 ILE A C 1
ATOM 664 O O . ILE A 1 88 ? -12.941 -0.750 18.589 1.00 98.56 88 ILE A O 1
ATOM 668 N N . GLN A 1 89 ? -13.013 -0.738 16.337 1.00 97.81 89 GLN A N 1
ATOM 669 C CA . GLN A 1 89 ? -12.036 -1.811 16.134 1.00 97.81 89 GLN A CA 1
ATOM 670 C C . GLN A 1 89 ? -10.711 -1.489 16.839 1.00 97.81 89 GLN A C 1
ATOM 672 O O . GLN A 1 89 ? -10.203 -2.298 17.622 1.00 97.81 89 GLN A O 1
ATOM 677 N N . ASP A 1 90 ? -10.199 -0.267 16.672 1.00 97.56 90 ASP A N 1
ATOM 678 C CA . ASP A 1 90 ? -8.929 0.153 17.265 1.00 97.56 90 ASP A CA 1
ATOM 679 C C . ASP A 1 90 ? -8.983 0.232 18.808 1.00 97.56 90 ASP A C 1
ATOM 681 O O . ASP A 1 90 ? -8.043 -0.204 19.494 1.00 97.56 90 ASP A O 1
ATOM 685 N N . VAL A 1 91 ? -10.078 0.751 19.388 1.00 98.19 91 VAL A N 1
ATOM 686 C CA . VAL A 1 91 ? -10.220 0.847 20.856 1.00 98.19 91 VAL A CA 1
ATOM 687 C C . VAL A 1 91 ? -10.522 -0.498 21.509 1.00 98.19 91 VAL A C 1
ATOM 689 O O . VAL A 1 91 ? -10.066 -0.745 22.631 1.00 98.19 91 VAL A O 1
ATOM 692 N N . MET A 1 92 ? -11.253 -1.384 20.832 1.00 96.94 92 MET A N 1
ATOM 693 C CA . MET A 1 92 ? -11.524 -2.738 21.319 1.00 96.94 92 MET A CA 1
ATOM 694 C C . MET A 1 92 ? -10.301 -3.647 21.135 1.00 96.94 92 MET A C 1
ATOM 696 O O . MET A 1 92 ? -10.039 -4.483 22.000 1.00 96.94 92 MET A O 1
ATOM 700 N N . GLY A 1 93 ? -9.465 -3.373 20.130 1.00 94.31 93 GLY A N 1
ATOM 701 C CA . GLY A 1 93 ? -8.251 -4.126 19.823 1.00 94.31 93 GLY A CA 1
ATOM 702 C C . GLY A 1 93 ? -8.500 -5.325 18.912 1.00 94.31 93 GLY A C 1
ATOM 703 O O . GLY A 1 93 ? -7.814 -6.333 19.070 1.00 94.31 93 GLY A O 1
ATOM 704 N N . TRP A 1 94 ? -9.473 -5.205 18.011 1.00 94.88 94 TRP A N 1
ATOM 705 C CA . TRP A 1 94 ? -9.818 -6.208 17.006 1.00 94.88 94 TRP A CA 1
ATOM 706 C C . TRP A 1 94 ? -9.134 -5.957 15.664 1.00 94.88 94 TRP A C 1
ATOM 708 O O . TRP A 1 94 ? -8.441 -4.953 15.481 1.00 94.88 94 TRP A O 1
ATOM 718 N N . GLU A 1 95 ? -9.259 -6.932 14.766 1.00 89.94 95 GLU A N 1
ATOM 719 C CA . GLU A 1 95 ? -8.496 -7.025 13.520 1.00 89.94 95 GLU A CA 1
ATOM 720 C C . GLU A 1 95 ? -9.339 -6.748 12.269 1.00 89.94 95 GLU A C 1
ATOM 722 O O . GLU A 1 95 ? -8.808 -6.857 11.164 1.00 89.94 95 GLU A O 1
ATOM 727 N N . ASP A 1 96 ? -10.618 -6.386 12.424 1.00 92.44 96 ASP A N 1
ATOM 728 C CA . ASP A 1 96 ? -11.531 -6.067 11.318 1.00 92.44 96 ASP A CA 1
ATOM 729 C C . ASP A 1 96 ? -11.628 -7.195 10.267 1.00 92.44 96 ASP A C 1
ATOM 731 O O . ASP A 1 96 ? -11.493 -7.008 9.057 1.00 92.44 96 ASP A O 1
ATOM 735 N N . ARG A 1 97 ? -11.786 -8.432 10.751 1.00 87.81 97 ARG A N 1
ATOM 736 C CA . ARG A 1 97 ? -11.785 -9.661 9.940 1.00 87.81 97 ARG A CA 1
ATOM 737 C C . ARG A 1 97 ? -13.177 -10.147 9.546 1.00 87.81 97 ARG A C 1
ATOM 739 O O . ARG A 1 97 ? -13.287 -11.045 8.706 1.00 87.81 97 ARG A O 1
ATOM 746 N N . HIS A 1 98 ? -14.219 -9.584 10.148 1.00 92.00 98 HIS A N 1
ATOM 747 C CA . HIS A 1 98 ? -15.590 -10.068 10.039 1.00 92.00 98 HIS A CA 1
ATOM 748 C C . HIS A 1 98 ? -16.557 -8.953 9.638 1.00 92.00 98 HIS A C 1
ATOM 750 O O . HIS A 1 98 ? -16.246 -7.772 9.742 1.00 92.00 98 HIS A O 1
ATOM 756 N N . LEU A 1 99 ? -17.745 -9.346 9.169 1.00 93.69 99 LEU A N 1
ATOM 757 C CA . LEU A 1 99 ? -18.811 -8.399 8.844 1.00 93.69 99 LEU A CA 1
ATOM 758 C C . LEU A 1 99 ? -19.318 -7.693 10.108 1.00 93.69 99 LEU A C 1
ATOM 760 O O . LEU A 1 99 ? -19.333 -8.285 11.193 1.00 93.69 99 LEU A O 1
ATOM 764 N N . HIS A 1 100 ? -19.794 -6.461 9.940 1.00 96.12 100 HIS A N 1
ATOM 765 C CA . HIS A 1 100 ? -20.422 -5.679 10.999 1.00 96.12 100 HIS A CA 1
ATOM 766 C C . HIS A 1 100 ? -21.691 -4.965 10.528 1.00 96.12 100 HIS A C 1
ATOM 768 O O . HIS A 1 100 ? -21.970 -4.838 9.332 1.00 96.12 100 HIS A O 1
ATOM 774 N N . MET A 1 101 ? -22.463 -4.479 11.500 1.00 96.00 101 MET A N 1
ATOM 775 C CA . MET A 1 101 ? -23.565 -3.545 11.276 1.00 96.00 101 MET A CA 1
ATOM 776 C C . MET A 1 101 ? -23.780 -2.621 12.474 1.00 96.00 101 MET A C 1
ATOM 778 O O . MET A 1 101 ? -23.474 -2.965 13.618 1.00 96.00 101 MET A O 1
ATOM 782 N N . PHE A 1 102 ? -24.407 -1.477 12.217 1.00 97.75 102 PHE A N 1
ATOM 783 C CA . PHE A 1 102 ? -24.964 -0.601 13.242 1.00 97.75 102 PHE A CA 1
ATOM 784 C C . PHE A 1 102 ? -26.485 -0.703 13.273 1.00 97.75 102 PHE A C 1
ATOM 786 O O . PHE A 1 102 ? -27.126 -0.961 12.254 1.00 97.75 102 PHE A O 1
ATOM 793 N N . PHE A 1 103 ? -27.097 -0.446 14.426 1.00 96.38 103 PHE A N 1
ATOM 794 C CA . PHE A 1 103 ? -28.551 -0.446 14.529 1.00 96.38 103 PHE A CA 1
ATOM 795 C C . PHE A 1 103 ? -29.101 0.520 15.579 1.00 96.38 103 PHE A C 1
ATOM 797 O O . PHE A 1 103 ? -28.530 0.712 16.651 1.00 96.38 103 PHE A O 1
ATOM 804 N N . VAL A 1 104 ? -30.263 1.102 15.279 1.00 94.56 104 VAL A N 1
ATOM 805 C CA . VAL A 1 104 ? -31.040 1.940 16.201 1.00 94.56 104 VAL A CA 1
ATOM 806 C C . VAL A 1 104 ? -32.291 1.178 16.624 1.00 94.56 104 VAL A C 1
ATOM 808 O O . VAL A 1 104 ? -33.162 0.904 15.795 1.00 94.56 104 VAL A O 1
ATOM 811 N N . GLY A 1 105 ? -32.377 0.858 17.915 1.00 88.19 105 GLY A N 1
ATOM 812 C CA . GLY A 1 105 ? -33.450 0.070 18.524 1.00 88.19 105 GLY A CA 1
ATOM 813 C C . GLY A 1 105 ? -32.905 -1.077 19.380 1.00 88.19 105 GLY A C 1
ATOM 814 O O . GLY A 1 105 ? -31.694 -1.236 19.515 1.00 88.19 105 GLY A O 1
ATOM 815 N N . ASP A 1 106 ? -33.808 -1.872 19.954 1.00 79.38 106 ASP A N 1
ATOM 816 C CA . ASP A 1 106 ? -33.455 -2.912 20.933 1.00 79.38 106 ASP A CA 1
ATOM 817 C C . ASP A 1 106 ? -33.143 -4.286 20.308 1.00 79.38 106 ASP A C 1
ATOM 819 O O . ASP A 1 106 ? -32.522 -5.120 20.959 1.00 79.38 106 ASP A O 1
ATOM 823 N N . ASP A 1 107 ? -33.575 -4.546 19.066 1.00 79.50 107 ASP A N 1
ATOM 824 C CA . ASP A 1 107 ? -33.431 -5.855 18.406 1.00 79.50 107 ASP A CA 1
ATOM 825 C C . ASP A 1 107 ? -33.072 -5.683 16.915 1.00 79.50 107 ASP A C 1
ATOM 827 O O . ASP A 1 107 ? -33.971 -5.380 16.108 1.00 79.50 107 ASP A O 1
ATOM 831 N N . PRO A 1 108 ? -31.783 -5.861 16.534 1.00 80.00 108 PRO A N 1
ATOM 832 C CA . PRO A 1 108 ? -31.318 -5.689 15.157 1.00 80.00 108 PRO A CA 1
ATOM 833 C C . PRO A 1 108 ? -32.057 -6.581 14.158 1.00 80.00 108 PRO A C 1
ATOM 835 O O . PRO A 1 108 ? -32.283 -6.170 13.027 1.00 80.00 108 PRO A O 1
ATOM 838 N N . TYR A 1 109 ? -32.515 -7.761 14.567 1.00 82.56 109 TYR A N 1
ATOM 839 C CA . TYR A 1 109 ? -33.085 -8.757 13.661 1.00 82.56 109 TYR A CA 1
ATOM 840 C C . TYR A 1 109 ? -34.610 -8.685 13.549 1.00 82.56 109 TYR A C 1
ATOM 842 O O . TYR A 1 109 ? -35.223 -9.521 12.877 1.00 82.56 109 TYR A O 1
ATOM 850 N N . ARG A 1 110 ? -35.257 -7.726 14.226 1.00 80.75 110 ARG A N 1
ATOM 851 C CA . ARG A 1 110 ? -36.727 -7.642 14.250 1.00 80.75 110 ARG A CA 1
ATOM 852 C C . ARG A 1 110 ? -37.285 -6.238 14.126 1.00 80.75 110 ARG A C 1
ATOM 854 O O . ARG A 1 110 ? -38.228 -6.042 13.364 1.00 80.75 110 ARG A O 1
ATOM 861 N N . THR A 1 111 ? -36.794 -5.294 14.923 1.00 82.00 111 THR A N 1
ATOM 862 C CA . THR A 1 111 ? -37.471 -3.995 15.106 1.00 82.00 111 THR A CA 1
ATOM 863 C C . THR A 1 111 ? -36.573 -2.789 14.897 1.00 82.00 111 THR A C 1
ATOM 865 O O . THR A 1 111 ? -37.087 -1.675 14.803 1.00 82.00 111 THR A O 1
ATOM 868 N N . SER A 1 112 ? -35.259 -2.983 14.849 1.00 87.31 112 SER A N 1
ATOM 869 C CA . SER A 1 112 ? -34.314 -1.884 14.705 1.00 87.31 112 SER A CA 1
ATOM 870 C C . SER A 1 112 ? -34.152 -1.450 13.253 1.00 87.31 112 SER A C 1
ATOM 872 O O . SER A 1 112 ? -34.294 -2.235 12.317 1.00 87.31 112 SER A O 1
ATOM 874 N N . ARG A 1 113 ? -33.790 -0.180 13.067 1.00 91.38 113 ARG A N 1
ATOM 875 C CA . ARG A 1 113 ? -33.237 0.293 11.796 1.00 91.38 113 ARG A CA 1
ATOM 876 C C . ARG A 1 113 ? -31.771 -0.123 11.732 1.00 91.38 113 ARG A C 1
ATOM 878 O O . ARG A 1 113 ? -31.044 0.206 12.666 1.00 91.38 113 ARG A O 1
ATOM 885 N N . ARG A 1 114 ? -31.351 -0.796 10.659 1.00 94.06 114 ARG A N 1
ATOM 886 C CA . ARG A 1 114 ? -29.970 -1.260 10.470 1.00 94.06 114 ARG A CA 1
ATOM 887 C C . ARG A 1 114 ? -29.225 -0.437 9.423 1.00 94.06 114 ARG A C 1
ATOM 889 O O . ARG A 1 114 ? -29.795 -0.073 8.392 1.00 94.06 114 ARG A O 1
ATOM 896 N N . TYR A 1 115 ? -27.951 -0.202 9.695 1.00 96.00 115 TYR A N 1
ATOM 897 C CA . TYR A 1 115 ? -26.973 0.331 8.761 1.00 96.00 115 TYR A CA 1
ATOM 898 C C . TYR A 1 115 ? -25.900 -0.736 8.560 1.00 96.00 115 TYR A C 1
ATOM 900 O O . TYR A 1 115 ? -25.276 -1.174 9.524 1.00 96.00 115 TYR A O 1
ATOM 908 N N . GLU A 1 116 ? -25.742 -1.198 7.330 1.00 94.12 116 GLU A N 1
ATOM 909 C CA . GLU A 1 116 ? -24.970 -2.386 6.985 1.00 94.12 116 GLU A CA 1
ATOM 910 C C . GLU A 1 116 ? -23.888 -2.037 5.969 1.00 94.12 116 GLU A C 1
ATOM 912 O O . GLU A 1 116 ? -24.078 -1.195 5.081 1.00 94.12 116 GLU A O 1
ATOM 917 N N . MET A 1 117 ? -22.753 -2.720 6.088 1.00 92.44 117 MET A N 1
ATOM 918 C CA . MET A 1 117 ? -21.674 -2.609 5.121 1.00 92.44 117 MET A CA 1
ATOM 919 C C . MET A 1 117 ? -22.092 -3.182 3.764 1.00 92.44 117 MET A C 1
ATOM 921 O O . MET A 1 117 ? -22.895 -4.116 3.659 1.00 92.44 117 MET A O 1
ATOM 925 N N . LYS A 1 118 ? -21.489 -2.662 2.694 1.00 89.62 118 LYS A N 1
ATOM 926 C CA . LYS A 1 118 ? -21.810 -3.070 1.322 1.00 89.62 118 LYS A CA 1
ATOM 927 C C . LYS A 1 118 ? -21.727 -4.583 1.096 1.00 89.62 118 LYS A C 1
ATOM 929 O O . LYS A 1 118 ? -22.596 -5.140 0.435 1.00 89.62 118 LYS A O 1
ATOM 934 N N . SER A 1 119 ? -20.705 -5.251 1.630 1.00 84.75 119 SER A N 1
ATOM 935 C CA . SER A 1 119 ? -20.532 -6.701 1.467 1.00 84.75 119 SER A CA 1
ATOM 936 C C . SER A 1 119 ? -21.642 -7.511 2.138 1.00 84.75 119 SER A C 1
ATOM 938 O O . SER A 1 119 ? -22.046 -8.531 1.586 1.00 84.75 119 SER A O 1
ATOM 940 N N . ALA A 1 120 ? -22.168 -7.053 3.278 1.00 86.50 120 ALA A N 1
ATOM 941 C CA . ALA A 1 120 ? -23.300 -7.696 3.938 1.00 86.50 120 ALA A CA 1
ATOM 942 C C . ALA A 1 120 ? -24.564 -7.590 3.073 1.00 86.50 120 ALA A C 1
ATOM 944 O O . ALA A 1 120 ? -25.218 -8.601 2.825 1.00 86.50 120 ALA A O 1
ATOM 945 N N . LEU A 1 121 ? -24.837 -6.408 2.509 1.00 88.00 121 LEU A N 1
ATOM 946 C CA . LEU A 1 121 ? -25.964 -6.200 1.593 1.00 88.00 121 LEU A CA 1
ATOM 947 C C . LEU A 1 121 ? -25.804 -6.982 0.273 1.00 88.00 121 LEU A C 1
ATOM 949 O O . LEU A 1 121 ? -26.763 -7.508 -0.280 1.00 88.00 121 LEU A O 1
ATOM 953 N N . GLU A 1 122 ? -24.593 -7.101 -0.265 1.00 85.81 122 GLU A N 1
ATOM 954 C CA . GLU A 1 122 ? -24.379 -7.854 -1.508 1.00 85.81 122 GLU A CA 1
ATOM 955 C C . GLU A 1 122 ? -24.580 -9.370 -1.341 1.00 85.81 122 GLU A C 1
ATOM 957 O O . GLU A 1 122 ? -24.930 -10.047 -2.312 1.00 85.81 122 GLU A O 1
ATOM 962 N N . GLU A 1 123 ? -24.365 -9.910 -0.138 1.00 82.44 123 GLU A N 1
ATOM 963 C CA . GLU A 1 123 ? -24.442 -11.350 0.123 1.00 82.44 123 GLU A CA 1
ATOM 964 C C . GLU A 1 123 ? -25.747 -11.784 0.819 1.00 82.44 123 GLU A C 1
ATOM 966 O O . GLU A 1 123 ? -26.281 -12.847 0.490 1.00 82.44 123 GLU A O 1
ATOM 971 N N . TRP A 1 124 ? -26.289 -10.966 1.730 1.00 77.94 124 TRP A N 1
ATOM 972 C CA . TRP A 1 124 ? -27.373 -11.335 2.653 1.00 77.94 124 TRP A CA 1
ATOM 973 C C . TRP A 1 124 ? -28.471 -10.265 2.809 1.00 77.94 124 TRP A C 1
ATOM 975 O O . TRP A 1 124 ? -29.123 -10.218 3.850 1.00 77.94 124 TRP A O 1
ATOM 985 N N . ASP A 1 125 ? -28.721 -9.431 1.794 1.00 82.56 125 ASP A N 1
ATOM 986 C CA . ASP A 1 125 ? -29.778 -8.408 1.866 1.00 82.56 125 ASP A CA 1
ATOM 987 C C . ASP A 1 125 ? -31.187 -9.020 1.983 1.00 82.56 125 ASP A C 1
ATOM 989 O O . ASP A 1 125 ? -31.703 -9.677 1.072 1.00 82.56 125 ASP A O 1
ATOM 993 N N . ASP A 1 126 ? -31.825 -8.776 3.126 1.00 82.44 126 ASP A N 1
ATOM 994 C CA . ASP A 1 126 ? -33.227 -9.101 3.402 1.00 82.44 126 ASP A CA 1
ATOM 995 C C . ASP A 1 126 ? -34.184 -7.932 3.070 1.00 82.44 126 ASP A C 1
ATOM 997 O O . ASP A 1 126 ? -35.397 -8.031 3.285 1.00 82.44 126 ASP A O 1
ATOM 1001 N N . GLY A 1 127 ? -33.653 -6.834 2.522 1.00 81.81 127 GLY A N 1
ATOM 1002 C CA . GLY A 1 127 ? -34.359 -5.621 2.127 1.00 81.81 127 GLY A CA 1
ATOM 1003 C C . GLY A 1 127 ? -34.603 -4.619 3.259 1.00 81.81 127 GLY A C 1
ATOM 1004 O O . GLY A 1 127 ? -35.286 -3.618 3.025 1.00 81.81 127 GLY A O 1
ATOM 1005 N N . ALA A 1 128 ? -34.106 -4.872 4.476 1.00 81.19 128 ALA A N 1
ATOM 1006 C CA . ALA A 1 128 ? -34.304 -3.997 5.637 1.00 81.19 128 ALA A CA 1
ATOM 1007 C C . ALA A 1 128 ? -33.071 -3.148 6.005 1.00 81.19 128 ALA A C 1
ATOM 1009 O O . ALA A 1 128 ? -33.202 -2.183 6.766 1.00 81.19 128 ALA A O 1
ATOM 1010 N N . GLY A 1 129 ? -31.895 -3.479 5.465 1.00 85.31 129 GLY A N 1
ATOM 1011 C CA . GLY A 1 129 ? -30.644 -2.755 5.688 1.00 85.31 129 GLY A CA 1
ATOM 1012 C C . GLY A 1 129 ? -30.517 -1.473 4.864 1.00 85.31 129 GLY A C 1
ATOM 1013 O O . GLY A 1 129 ? -31.021 -1.365 3.748 1.00 85.31 129 GLY A O 1
ATOM 1014 N N . THR A 1 130 ? -29.825 -0.474 5.413 1.00 92.56 130 THR A N 1
ATOM 1015 C CA . THR A 1 130 ? -29.388 0.730 4.684 1.00 92.56 130 THR A CA 1
ATOM 1016 C C . THR A 1 130 ? -27.866 0.735 4.582 1.00 92.56 130 THR A C 1
ATOM 1018 O O . THR A 1 130 ? -27.205 0.360 5.540 1.00 92.56 130 THR A O 1
ATOM 1021 N N . LEU A 1 131 ? -27.293 1.166 3.456 1.00 94.44 131 LEU A N 1
ATOM 1022 C CA . LEU A 1 131 ? -25.834 1.254 3.306 1.00 94.44 131 LEU A CA 1
ATOM 1023 C C . LEU A 1 131 ? -25.233 2.278 4.286 1.00 94.44 131 LEU A C 1
ATOM 1025 O O . LEU A 1 131 ? -25.728 3.401 4.377 1.00 94.44 131 LEU A O 1
ATOM 1029 N N . GLU A 1 132 ? -24.155 1.907 4.977 1.00 95.69 132 GLU A N 1
ATOM 1030 C CA . GLU A 1 132 ? -23.519 2.757 5.995 1.00 95.69 132 GLU A CA 1
ATOM 1031 C C . GLU A 1 132 ? -22.627 3.891 5.441 1.00 95.69 132 GLU A C 1
ATOM 1033 O O . GLU A 1 132 ? -22.523 4.932 6.085 1.00 95.69 132 GLU A O 1
ATOM 1038 N N . ASP A 1 133 ? -22.035 3.734 4.245 1.00 91.00 133 ASP A N 1
ATOM 1039 C CA . ASP A 1 133 ? -20.966 4.591 3.677 1.00 91.00 133 ASP A CA 1
ATOM 1040 C C . ASP A 1 133 ? -21.264 6.103 3.639 1.00 91.00 133 ASP A C 1
ATOM 1042 O O . ASP A 1 133 ? -20.349 6.919 3.530 1.00 91.00 133 ASP A O 1
ATOM 1046 N N . GLY A 1 134 ? -22.542 6.488 3.668 1.00 89.56 134 GLY A N 1
ATOM 1047 C CA . GLY A 1 134 ? -22.986 7.882 3.594 1.00 89.56 134 GLY A CA 1
ATOM 1048 C C . GLY A 1 134 ? -23.624 8.426 4.869 1.00 89.56 134 GLY A C 1
ATOM 1049 O O . GLY A 1 134 ? -24.075 9.566 4.849 1.00 89.56 134 GLY A O 1
ATOM 1050 N N . VAL A 1 135 ? -23.709 7.627 5.934 1.00 96.44 135 VAL A N 1
ATOM 1051 C CA . VAL A 1 135 ? -24.388 8.005 7.178 1.00 96.44 135 VAL A CA 1
ATOM 1052 C C . VAL A 1 135 ? -23.367 8.571 8.152 1.00 96.44 135 VAL A C 1
ATOM 1054 O O . VAL A 1 135 ? -22.400 7.892 8.505 1.00 96.44 135 VAL A O 1
ATOM 1057 N N . ARG A 1 136 ? -23.581 9.808 8.599 1.00 96.88 136 ARG A N 1
ATOM 1058 C CA . ARG A 1 136 ? -22.752 10.443 9.628 1.00 96.88 136 ARG A CA 1
ATOM 1059 C C . ARG A 1 136 ? -23.136 9.989 11.028 1.00 96.88 136 ARG A C 1
ATOM 1061 O O . ARG A 1 136 ? -24.286 9.643 11.305 1.00 96.88 136 ARG A O 1
ATOM 1068 N N . VAL A 1 137 ? -22.180 10.064 11.947 1.00 96.88 137 VAL A N 1
ATOM 1069 C CA . VAL A 1 137 ? -22.396 9.746 13.358 1.00 96.88 137 VAL A CA 1
ATOM 1070 C C . VAL A 1 137 ? -23.482 10.644 13.959 1.00 96.88 137 VAL A C 1
ATOM 1072 O O . VAL A 1 137 ? -24.357 10.132 14.650 1.00 96.88 137 VAL A O 1
ATOM 1075 N N . ASP A 1 138 ? -23.515 11.944 13.660 1.00 95.06 138 ASP A N 1
ATOM 1076 C CA . ASP A 1 138 ? -24.559 12.856 14.164 1.00 95.06 138 ASP A CA 1
ATOM 1077 C C . ASP A 1 138 ? -25.957 12.684 13.554 1.00 95.06 138 ASP A C 1
ATOM 1079 O O . ASP A 1 138 ? -26.925 13.249 14.070 1.00 95.06 138 ASP A O 1
ATOM 1083 N N . GLU A 1 139 ? -26.113 11.862 12.516 1.00 95.19 139 GLU A N 1
ATOM 1084 C CA . GLU A 1 139 ? -27.435 11.442 12.041 1.00 95.19 139 GLU A CA 1
ATOM 1085 C C . GLU A 1 139 ? -28.066 10.373 12.943 1.00 95.19 139 GLU A C 1
ATOM 1087 O O . GLU A 1 139 ? -29.283 10.178 12.909 1.00 95.19 139 GLU A O 1
ATOM 1092 N N . VAL A 1 140 ? -27.260 9.681 13.757 1.00 95.69 140 VAL A N 1
ATOM 1093 C CA . VAL A 1 140 ? -27.713 8.588 14.635 1.00 95.69 140 VAL A CA 1
ATOM 1094 C C . VAL A 1 140 ? -27.376 8.789 16.117 1.00 95.69 140 VAL A C 1
ATOM 1096 O O . VAL A 1 140 ? -28.018 8.175 16.966 1.00 95.69 140 VAL A O 1
ATOM 1099 N N . LEU A 1 141 ? -26.410 9.652 16.432 1.00 95.56 141 LEU A N 1
ATOM 1100 C CA . LEU A 1 141 ? -25.926 10.001 17.769 1.00 95.56 141 LEU A CA 1
ATOM 1101 C C . LEU A 1 141 ? -25.802 11.535 17.885 1.00 95.56 141 LEU A C 1
ATOM 1103 O O . LEU A 1 141 ? -24.703 12.089 17.900 1.00 95.56 141 LEU A O 1
ATOM 1107 N N . GLY A 1 142 ? -26.942 12.229 17.928 1.00 92.75 142 GLY A N 1
ATOM 1108 C CA . GLY A 1 142 ? -27.028 13.695 17.847 1.00 92.75 142 GLY A CA 1
ATOM 1109 C C . GLY A 1 142 ? -27.154 14.415 19.195 1.00 92.75 142 GLY A C 1
ATOM 1110 O O . GLY A 1 142 ? -26.996 15.634 19.260 1.00 92.75 142 GLY A O 1
ATOM 1111 N N . ALA A 1 143 ? -27.439 13.699 20.281 1.00 95.69 143 ALA A N 1
ATOM 1112 C CA . ALA A 1 143 ? -27.624 14.265 21.614 1.00 95.69 143 ALA A CA 1
ATOM 1113 C C . ALA A 1 143 ? -26.962 13.419 22.712 1.00 95.69 143 ALA A C 1
ATOM 1115 O O . ALA A 1 143 ? -26.784 12.209 22.586 1.00 95.69 143 ALA A O 1
ATOM 1116 N N . VAL A 1 144 ? -26.628 14.058 23.841 1.00 97.81 144 VAL A N 1
ATOM 1117 C CA . VAL A 1 144 ? -26.175 13.341 25.043 1.00 97.81 144 VAL A CA 1
ATOM 1118 C C . VAL A 1 144 ? -27.256 12.351 25.480 1.00 97.81 144 VAL A C 1
ATOM 1120 O O . VAL A 1 144 ? -28.414 12.726 25.667 1.00 97.81 144 VAL A O 1
ATOM 1123 N N . GLY A 1 145 ? -26.859 11.098 25.689 1.00 97.12 145 GLY A N 1
ATOM 1124 C CA . GLY A 1 145 ? -27.747 9.994 26.036 1.00 97.12 145 GLY A CA 1
ATOM 1125 C C . GLY A 1 145 ? -28.267 9.190 24.844 1.00 97.12 145 GLY A C 1
ATOM 1126 O O . GLY A 1 145 ? -28.844 8.125 25.077 1.00 97.12 145 GLY A O 1
ATOM 1127 N N . ASP A 1 146 ? -28.036 9.638 23.604 1.00 97.12 146 ASP A N 1
ATOM 1128 C CA . ASP A 1 146 ? -28.339 8.842 22.413 1.00 97.12 146 ASP A CA 1
ATOM 1129 C C . ASP A 1 146 ? -27.542 7.540 22.416 1.00 97.12 146 ASP A C 1
ATOM 1131 O O . ASP A 1 146 ? -26.429 7.462 22.953 1.00 97.12 146 ASP A O 1
ATOM 1135 N N . ARG A 1 147 ? -28.147 6.499 21.835 1.00 97.06 147 ARG A N 1
ATOM 1136 C CA . ARG A 1 147 ? -27.634 5.130 21.872 1.00 97.06 147 ARG A CA 1
ATOM 1137 C C . ARG A 1 147 ? -27.612 4.531 20.479 1.00 97.06 147 ARG A C 1
ATOM 1139 O O . ARG A 1 147 ? -28.561 4.698 19.718 1.00 97.06 147 ARG A O 1
ATOM 1146 N N . LEU A 1 148 ? -26.565 3.766 20.206 1.00 97.94 148 LEU A N 1
ATOM 1147 C CA . LEU A 1 148 ? -26.398 3.023 18.965 1.00 97.94 148 LEU A CA 1
ATOM 1148 C C . LEU A 1 148 ? -25.923 1.609 19.296 1.00 97.94 148 LEU A C 1
ATOM 1150 O O . LEU A 1 148 ? -25.050 1.419 20.146 1.00 97.94 148 LEU A O 1
ATO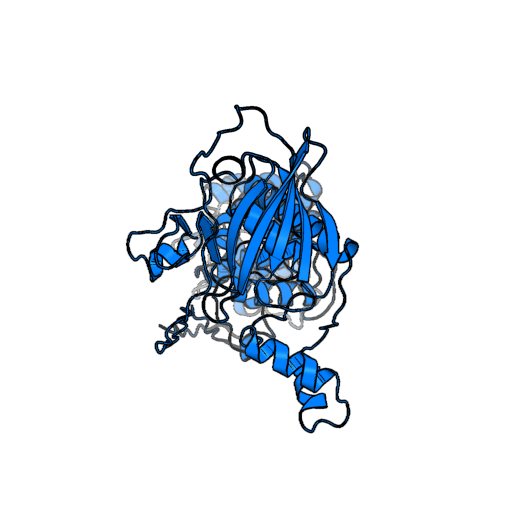M 1154 N N . GLY A 1 149 ? -26.529 0.617 18.660 1.00 97.94 149 GLY A N 1
ATOM 1155 C CA . GLY A 1 149 ? -26.046 -0.754 18.673 1.00 97.94 149 GLY A CA 1
ATOM 1156 C C . GLY A 1 149 ? -24.996 -0.966 17.590 1.00 97.94 149 GLY A C 1
ATOM 1157 O O . GLY A 1 149 ? -25.103 -0.389 16.508 1.00 97.94 149 GLY A O 1
ATOM 1158 N N . TYR A 1 150 ? -23.995 -1.787 17.882 1.00 97.88 150 TYR A N 1
ATOM 1159 C CA . TYR A 1 150 ? -22.970 -2.211 16.930 1.00 97.88 150 TYR A CA 1
ATOM 1160 C C . TYR A 1 150 ? -22.726 -3.709 17.096 1.00 97.88 150 TYR A C 1
ATOM 1162 O O . TYR A 1 150 ? -22.379 -4.156 18.190 1.00 97.88 150 TYR A O 1
ATOM 1170 N N . GLU A 1 151 ? -22.934 -4.482 16.038 1.00 96.69 151 GLU A N 1
ATOM 1171 C CA . GLU A 1 151 ? -22.662 -5.917 16.020 1.00 96.69 151 GLU A CA 1
ATOM 1172 C C . GLU A 1 151 ? -21.470 -6.197 15.113 1.00 96.69 151 GLU A C 1
ATOM 1174 O O . GLU A 1 151 ? -21.461 -5.769 13.960 1.00 96.69 151 GLU A O 1
ATOM 1179 N N . TYR A 1 152 ? -20.481 -6.910 15.647 1.00 96.88 152 TYR A N 1
ATOM 1180 C CA . TYR A 1 152 ? -19.296 -7.364 14.931 1.00 96.88 152 TYR A CA 1
ATOM 1181 C C . TYR A 1 152 ? -19.225 -8.886 14.965 1.00 96.88 152 TYR A C 1
ATOM 1183 O O . TYR A 1 152 ? -19.504 -9.498 15.997 1.00 96.88 152 TYR A O 1
ATOM 1191 N N . ASP A 1 153 ? -18.832 -9.468 13.836 1.00 95.00 153 ASP A N 1
ATOM 1192 C CA . ASP A 1 153 ? -18.814 -10.904 13.596 1.00 95.00 153 ASP A CA 1
ATOM 1193 C C . ASP A 1 153 ? -20.190 -11.552 13.767 1.00 95.00 153 ASP A C 1
ATOM 1195 O O . ASP A 1 153 ? -20.555 -12.018 14.839 1.00 95.00 153 ASP A O 1
ATOM 1199 N N . PHE A 1 154 ? -20.953 -11.650 12.675 1.00 92.25 154 PHE A N 1
ATOM 1200 C CA . PHE A 1 154 ? -22.261 -12.325 12.673 1.00 92.25 154 PHE A CA 1
ATOM 1201 C C . PHE A 1 154 ? -22.179 -13.827 13.009 1.00 92.25 154 PHE A C 1
ATOM 1203 O O . PHE A 1 154 ? -23.209 -14.467 13.221 1.00 92.25 154 PHE A O 1
ATOM 1210 N N . GLY A 1 155 ? -20.976 -14.414 13.028 1.00 91.62 155 GLY A N 1
ATOM 1211 C CA . GLY A 1 155 ? -20.749 -15.767 13.522 1.00 91.62 155 GLY A CA 1
ATOM 1212 C C . GLY A 1 155 ? -20.759 -15.829 15.050 1.00 91.62 155 GLY A C 1
ATOM 1213 O O . GLY A 1 155 ? -21.553 -16.571 15.632 1.00 91.62 155 GLY A O 1
ATOM 1214 N N . ASP A 1 156 ? -19.887 -15.048 15.688 1.00 93.44 156 ASP A N 1
ATOM 1215 C CA . ASP A 1 156 ? -19.715 -15.031 17.146 1.00 93.44 156 ASP A CA 1
ATOM 1216 C C . ASP A 1 156 ? -20.719 -14.118 17.883 1.00 93.44 156 ASP A C 1
ATOM 1218 O O . ASP A 1 156 ? -20.971 -14.314 19.078 1.00 93.44 156 ASP A O 1
ATOM 1222 N N . GLY A 1 157 ? -21.329 -13.164 17.176 1.00 94.12 157 GLY A N 1
ATOM 1223 C CA . GLY A 1 157 ? -22.428 -12.306 17.624 1.00 94.12 157 GLY A CA 1
ATOM 1224 C C . GLY A 1 157 ? -22.022 -11.221 18.623 1.00 94.12 157 GLY A C 1
ATOM 1225 O O . GLY A 1 157 ? -22.724 -11.008 19.619 1.00 94.12 157 GLY A O 1
ATOM 1226 N N . TRP A 1 158 ? -20.891 -10.537 18.421 1.00 96.56 158 TRP A N 1
ATOM 1227 C CA . TRP A 1 158 ? -20.404 -9.547 19.386 1.00 96.56 158 TRP A CA 1
ATOM 1228 C C . TRP A 1 158 ? -21.186 -8.233 19.323 1.00 96.56 158 TRP A C 1
ATOM 1230 O O . TRP A 1 158 ? -20.892 -7.338 18.531 1.00 96.56 158 TRP A O 1
ATOM 1240 N N . THR A 1 159 ? -22.161 -8.083 20.221 1.00 96.50 159 THR A N 1
ATOM 1241 C CA . THR A 1 159 ? -22.979 -6.867 20.331 1.00 96.50 159 THR A CA 1
ATOM 1242 C C . THR A 1 159 ? -22.373 -5.848 21.292 1.00 96.50 159 THR A C 1
ATOM 1244 O O . THR A 1 159 ? -21.984 -6.174 22.413 1.00 96.50 159 THR A O 1
ATOM 1247 N N . HIS A 1 160 ? -22.370 -4.582 20.887 1.00 97.38 160 HIS A N 1
ATOM 1248 C CA . HIS A 1 160 ? -21.930 -3.445 21.682 1.00 97.38 160 HIS A CA 1
ATOM 1249 C C . HIS A 1 160 ? -23.024 -2.399 21.774 1.00 97.38 160 HIS A C 1
ATOM 1251 O O . HIS A 1 160 ? -23.800 -2.184 20.842 1.00 97.38 160 HIS A O 1
ATOM 1257 N N . HIS A 1 161 ? -23.014 -1.687 22.892 1.00 97.88 161 HIS A N 1
ATOM 1258 C CA . HIS A 1 161 ? -23.848 -0.520 23.105 1.00 97.88 161 HIS A CA 1
ATOM 1259 C C . HIS A 1 161 ? -22.978 0.722 23.213 1.00 97.88 161 HIS A C 1
ATOM 1261 O O . HIS A 1 161 ? -22.131 0.825 24.105 1.00 97.88 161 HIS A O 1
ATOM 1267 N N . LEU A 1 162 ? -23.218 1.661 22.307 1.00 98.62 162 LEU A N 1
ATOM 1268 C CA . LEU A 1 162 ? -22.627 2.984 22.305 1.00 98.62 162 LEU A CA 1
ATOM 1269 C C . LEU A 1 162 ? -23.592 3.956 22.978 1.00 98.62 162 LEU A C 1
ATOM 1271 O O . LEU A 1 162 ? -24.801 3.881 22.754 1.00 98.62 162 LEU A O 1
ATOM 1275 N N . VAL A 1 163 ? -23.061 4.859 23.799 1.00 98.62 163 VAL A N 1
ATOM 1276 C CA . VAL A 1 163 ? -23.817 5.948 24.428 1.00 98.62 163 VAL A CA 1
ATOM 1277 C C . VAL A 1 163 ? -23.014 7.240 24.332 1.00 98.62 163 VAL A C 1
ATOM 1279 O O . VAL A 1 163 ? -21.840 7.253 24.708 1.00 98.62 163 VAL A O 1
ATOM 1282 N N . VAL A 1 164 ? -23.642 8.323 23.871 1.00 98.62 164 VAL A N 1
ATOM 1283 C CA . VAL A 1 164 ? -23.040 9.667 23.912 1.00 98.62 164 VAL A CA 1
ATOM 1284 C C . VAL A 1 164 ? -23.056 10.171 25.352 1.00 98.62 164 VAL A C 1
ATOM 1286 O O . VAL A 1 164 ? -24.121 10.367 25.936 1.00 98.62 164 VAL A O 1
ATOM 1289 N N . GLU A 1 165 ? -21.882 10.389 25.935 1.00 98.56 165 GLU A N 1
ATOM 1290 C CA . GLU A 1 165 ? -21.736 10.922 27.295 1.00 98.56 165 GLU A CA 1
ATOM 1291 C C . GLU A 1 165 ? -21.524 12.444 27.302 1.00 98.56 165 GLU A C 1
ATOM 1293 O O . GLU A 1 165 ? -21.955 13.116 28.238 1.00 98.56 165 GLU A O 1
ATOM 1298 N N . GLU A 1 166 ? -20.899 12.998 26.260 1.00 97.94 166 GLU A N 1
ATOM 1299 C CA . GLU A 1 166 ? -20.597 14.429 26.154 1.00 97.94 166 GLU A CA 1
ATOM 1300 C C . GLU A 1 166 ? -20.558 14.884 24.689 1.00 97.94 166 GLU A C 1
ATOM 1302 O O . GLU A 1 166 ? -20.171 14.124 23.802 1.00 97.94 166 GLU A O 1
ATOM 1307 N N . ILE A 1 167 ? -20.929 16.145 24.457 1.00 97.31 167 ILE A N 1
ATOM 1308 C CA . ILE A 1 167 ? -20.758 16.862 23.191 1.00 97.31 167 ILE A CA 1
ATOM 1309 C C . ILE A 1 167 ? -19.970 18.133 23.495 1.00 97.31 167 ILE A C 1
ATOM 1311 O O . ILE A 1 167 ? -20.347 18.905 24.378 1.00 97.31 167 ILE A O 1
ATOM 1315 N N . SER A 1 168 ? -18.891 18.359 22.757 1.00 95.44 168 SER A N 1
ATOM 1316 C CA . SER A 1 168 ? -17.967 19.473 22.972 1.00 95.44 168 SER A CA 1
ATOM 1317 C C . SER A 1 168 ? -17.513 20.085 21.640 1.00 95.44 168 SER A C 1
ATOM 1319 O O . SER A 1 168 ? -17.692 19.467 20.589 1.00 95.44 168 SER A O 1
ATOM 1321 N N . PRO A 1 169 ? -16.933 21.299 21.631 1.00 94.69 169 PRO A N 1
ATOM 1322 C CA . PRO A 1 169 ? -16.274 21.829 20.439 1.00 94.69 169 PRO A CA 1
ATOM 1323 C C . PRO A 1 169 ? -15.137 20.914 19.964 1.00 94.69 169 PRO A C 1
ATOM 1325 O O . PRO A 1 169 ? -14.449 20.304 20.782 1.00 94.69 169 PRO A O 1
ATOM 1328 N N . VAL A 1 170 ? -14.896 20.858 18.650 1.00 91.81 170 VAL A N 1
ATOM 1329 C CA . VAL A 1 170 ? -13.830 20.023 18.068 1.00 91.81 170 VAL A CA 1
ATOM 1330 C C . VAL A 1 170 ? -12.465 20.380 18.660 1.00 91.81 170 VAL A C 1
ATOM 1332 O O . VAL A 1 170 ? -12.014 21.523 18.571 1.00 91.81 170 VAL A O 1
ATOM 1335 N N . ALA A 1 171 ? -11.797 19.381 19.241 1.00 84.25 171 ALA A N 1
ATOM 1336 C CA . ALA A 1 171 ? -10.526 19.542 19.949 1.00 84.25 171 ALA A CA 1
ATOM 1337 C C . ALA A 1 171 ? -9.438 18.547 19.498 1.00 84.25 171 ALA A C 1
ATOM 1339 O O . ALA A 1 171 ? -8.523 18.237 20.261 1.00 84.25 171 ALA A O 1
ATOM 1340 N N . GLY A 1 172 ? -9.506 18.050 18.259 1.00 86.00 172 GLY A N 1
ATOM 1341 C CA . GLY A 1 172 ? -8.508 17.135 17.701 1.00 86.00 172 GLY A CA 1
ATOM 1342 C C . GLY A 1 172 ? -9.124 16.084 16.787 1.00 86.00 172 GLY A C 1
ATOM 1343 O O . GLY A 1 172 ? -10.093 16.357 16.087 1.00 86.00 172 GLY A O 1
ATOM 1344 N N . THR A 1 173 ? -8.533 14.891 16.793 1.00 89.25 173 THR A N 1
ATOM 1345 C CA . THR A 1 173 ? -9.060 13.694 16.122 1.00 89.25 173 THR A CA 1
ATOM 1346 C C . THR A 1 173 ? -9.581 12.694 17.151 1.00 89.25 173 THR A C 1
ATOM 1348 O O . THR A 1 173 ? -9.529 12.957 18.355 1.00 89.25 173 THR A O 1
ATOM 1351 N N . ALA A 1 174 ? -10.048 11.534 16.688 1.00 95.94 174 ALA A N 1
ATOM 1352 C CA . ALA A 1 174 ? -10.444 10.452 17.575 1.00 95.94 174 ALA A CA 1
ATOM 1353 C C . ALA A 1 174 ? -9.315 10.049 18.537 1.00 95.94 174 ALA A C 1
ATOM 1355 O O . ALA A 1 174 ? -8.141 10.007 18.152 1.00 95.94 174 ALA A O 1
ATOM 1356 N N . ALA A 1 175 ? -9.678 9.774 19.789 1.00 97.94 175 ALA A N 1
ATOM 1357 C CA . ALA A 1 175 ? -8.762 9.317 20.825 1.00 97.94 175 ALA A CA 1
ATOM 1358 C C . ALA A 1 175 ? -9.504 8.490 21.876 1.00 97.94 175 ALA A C 1
ATOM 1360 O O . ALA A 1 175 ? -10.584 8.856 22.332 1.00 97.94 175 ALA A O 1
ATOM 1361 N N . CYS A 1 176 ? -8.895 7.400 22.325 1.00 98.62 176 CYS A N 1
ATOM 1362 C CA . CYS A 1 176 ? -9.320 6.690 23.517 1.00 98.62 176 CYS A CA 1
ATOM 1363 C C . CYS A 1 176 ? -8.953 7.509 24.762 1.00 98.62 176 CYS A C 1
ATOM 1365 O O . CYS A 1 176 ? -7.799 7.901 24.948 1.00 98.62 176 CYS A O 1
ATOM 1367 N N . LEU A 1 177 ? -9.937 7.733 25.628 1.00 98.31 177 LEU A N 1
ATOM 1368 C CA . LEU A 1 177 ? -9.803 8.472 26.881 1.00 98.31 177 LEU A CA 1
ATOM 1369 C C . LEU A 1 177 ? -9.658 7.537 28.084 1.00 98.31 177 LEU A C 1
ATOM 1371 O O . LEU A 1 177 ? -8.910 7.836 29.010 1.00 98.31 177 LEU A O 1
ATOM 1375 N N . ASP A 1 178 ? -10.393 6.423 28.084 1.00 98.56 178 ASP A N 1
ATOM 1376 C CA . ASP A 1 178 ? -10.462 5.500 29.219 1.00 98.56 178 ASP A CA 1
ATOM 1377 C C . ASP A 1 178 ? -10.999 4.124 28.789 1.00 98.56 178 ASP A C 1
ATOM 1379 O O . ASP A 1 178 ? -11.536 3.967 27.690 1.00 98.56 178 ASP A O 1
ATOM 1383 N N . GLY A 1 179 ? -10.886 3.119 29.652 1.00 97.81 179 GLY A N 1
ATOM 1384 C CA . GLY A 1 179 ? -11.474 1.804 29.422 1.00 97.81 179 GLY A CA 1
ATOM 1385 C C . GLY A 1 179 ? -11.048 0.756 30.441 1.00 97.81 179 GLY A C 1
ATOM 1386 O O . GLY A 1 179 ? -10.129 0.958 31.232 1.00 97.81 179 GLY A O 1
ATOM 1387 N N . ALA A 1 180 ? -11.706 -0.401 30.403 1.00 96.44 180 ALA A N 1
ATOM 1388 C CA . ALA A 1 180 ? -11.385 -1.523 31.282 1.00 96.44 180 ALA A CA 1
ATOM 1389 C C . ALA A 1 180 ? -11.481 -2.875 30.565 1.00 96.44 180 ALA A C 1
ATOM 1391 O O . ALA A 1 180 ? -12.357 -3.069 29.720 1.00 96.44 180 ALA A O 1
ATOM 1392 N N . ARG A 1 181 ? -10.603 -3.803 30.985 1.00 94.12 181 ARG A N 1
ATOM 1393 C CA . ARG A 1 181 ? -10.447 -5.196 30.511 1.00 94.12 181 ARG A CA 1
ATOM 1394 C C . ARG A 1 181 ? -10.109 -5.341 29.028 1.00 94.12 181 ARG A C 1
ATOM 1396 O O . ARG A 1 181 ? -10.494 -4.521 28.196 1.00 94.12 181 ARG A O 1
ATOM 1403 N N . ALA A 1 182 ? -9.393 -6.406 28.688 1.00 92.44 182 ALA A N 1
ATOM 1404 C CA . ALA A 1 182 ? -9.189 -6.772 27.291 1.00 92.44 182 ALA A CA 1
ATOM 1405 C C . ALA A 1 182 ? -10.521 -7.163 26.631 1.00 92.44 182 ALA A C 1
ATOM 1407 O O . ALA A 1 182 ? -11.416 -7.690 27.295 1.00 92.44 182 ALA A O 1
ATOM 1408 N N . CYS A 1 183 ? -10.650 -6.873 25.337 1.00 93.69 183 CYS A N 1
ATOM 1409 C CA . CYS A 1 183 ? -11.744 -7.396 24.525 1.00 93.69 183 CYS A CA 1
ATOM 1410 C C . CYS A 1 183 ? -11.478 -8.878 24.198 1.00 93.69 183 CYS A C 1
ATOM 1412 O O . CYS A 1 183 ? -10.302 -9.254 24.150 1.00 93.69 183 CYS A O 1
ATOM 1414 N N . PRO A 1 184 ? -12.511 -9.730 24.031 1.00 94.38 184 PRO A N 1
ATOM 1415 C CA . PRO A 1 184 ? -12.314 -11.121 23.631 1.00 94.38 184 PRO A CA 1
ATOM 1416 C C . PRO A 1 184 ? -11.438 -11.245 22.373 1.00 94.38 184 PRO A C 1
ATOM 1418 O O . PRO A 1 184 ? -11.579 -10.416 21.473 1.00 94.38 184 PRO A O 1
ATOM 1421 N N . PRO A 1 185 ? -10.544 -12.248 22.288 1.00 93.69 185 PRO A N 1
ATOM 1422 C CA . PRO A 1 185 ? -9.796 -12.511 21.061 1.00 93.69 185 PRO A CA 1
ATOM 1423 C C . PRO A 1 185 ? -10.718 -12.789 19.871 1.00 93.69 185 PRO A C 1
ATOM 1425 O O . PRO A 1 185 ? -11.801 -13.351 20.052 1.00 93.69 185 PRO A O 1
ATOM 1428 N N . GLU A 1 186 ? -10.241 -12.462 18.670 1.00 93.06 186 GLU A N 1
ATOM 1429 C CA . GLU A 1 186 ? -10.874 -12.870 17.410 1.00 93.06 186 GLU A CA 1
ATOM 1430 C C . GLU A 1 186 ? -11.105 -14.387 17.372 1.00 93.06 186 GLU A C 1
ATOM 1432 O O . GLU A 1 186 ? -10.308 -15.163 17.915 1.00 93.06 186 GLU A O 1
ATOM 1437 N N . ASP A 1 187 ? -12.188 -14.808 16.716 1.00 93.44 187 ASP A N 1
ATOM 1438 C CA . ASP A 1 187 ? -12.533 -16.216 16.481 1.00 93.44 187 ASP A CA 1
ATOM 1439 C C . ASP A 1 187 ? -12.625 -17.085 17.764 1.00 93.44 187 ASP A C 1
ATOM 1441 O O . ASP A 1 187 ? -12.430 -18.307 17.715 1.00 93.44 187 ASP A O 1
ATOM 1445 N N . CYS A 1 188 ? -12.881 -16.497 18.942 1.00 93.44 188 CYS A N 1
ATOM 1446 C CA . CYS A 1 188 ? -12.904 -17.260 20.195 1.00 93.44 188 CYS A CA 1
ATOM 1447 C C . CYS A 1 188 ? -14.198 -18.047 20.444 1.00 93.44 188 CYS A C 1
ATOM 1449 O O . CYS A 1 188 ? -14.258 -18.783 21.431 1.00 93.44 188 CYS A O 1
ATOM 1451 N N . GLY A 1 189 ? -15.191 -17.975 19.550 1.00 92.88 189 GLY A N 1
ATOM 1452 C CA . GLY A 1 189 ? -16.436 -18.746 19.626 1.00 92.88 189 GLY A CA 1
ATOM 1453 C C . GLY A 1 189 ? -17.517 -18.042 20.444 1.00 92.88 189 GLY A C 1
ATOM 1454 O O . GLY A 1 189 ? -18.228 -18.671 21.245 1.00 92.88 189 GLY A O 1
ATOM 1455 N N . GLY A 1 190 ? -17.586 -16.722 20.298 1.00 94.19 190 GLY A N 1
ATOM 1456 C CA . GLY A 1 190 ? -18.519 -15.849 20.989 1.00 94.19 190 GLY A CA 1
ATOM 1457 C C . GLY A 1 190 ? -18.327 -15.871 22.502 1.00 94.19 190 GLY A C 1
ATOM 1458 O O . GLY A 1 190 ? -17.337 -16.368 23.055 1.00 94.19 190 GLY A O 1
ATOM 1459 N N . ARG A 1 191 ? -19.335 -15.368 23.216 1.00 93.31 191 ARG A N 1
ATOM 1460 C CA . ARG A 1 191 ? -19.331 -15.294 24.685 1.00 93.31 191 ARG A CA 1
ATOM 1461 C C . ARG A 1 191 ? -18.980 -16.625 25.352 1.00 93.31 191 ARG A C 1
ATOM 1463 O O . ARG A 1 191 ? -18.194 -16.664 26.294 1.00 93.31 191 ARG A O 1
ATOM 1470 N N . SER A 1 192 ? -19.578 -17.717 24.878 1.00 92.31 192 SER A N 1
ATOM 1471 C CA . SER A 1 192 ? -19.395 -19.034 25.495 1.00 92.31 192 SER A CA 1
ATOM 1472 C C . SER A 1 192 ? -17.955 -19.541 25.380 1.00 92.31 192 SER A C 1
ATOM 1474 O O . SER A 1 192 ? -17.421 -20.117 26.333 1.00 92.31 192 SER A O 1
ATOM 1476 N N . GLY A 1 193 ? -17.314 -19.294 24.236 1.00 94.00 193 GLY A N 1
ATOM 1477 C CA . GLY A 1 193 ? -15.926 -19.652 24.008 1.00 94.00 193 GLY A CA 1
ATOM 1478 C C . GLY A 1 193 ? -14.968 -18.760 24.794 1.00 94.00 193 GLY A C 1
ATOM 1479 O O . GLY A 1 193 ? -14.049 -19.281 25.429 1.00 94.00 193 GLY A O 1
ATOM 1480 N N . TYR A 1 194 ? -15.257 -17.461 24.900 1.00 94.81 194 TYR A N 1
ATOM 1481 C CA . TYR A 1 194 ? -14.506 -16.544 25.760 1.00 94.81 194 TYR A CA 1
ATOM 1482 C C . TYR A 1 194 ? -14.573 -16.922 27.251 1.00 94.81 194 TYR A C 1
ATOM 1484 O O . TYR A 1 194 ? -13.545 -16.998 27.928 1.00 94.81 194 TYR A O 1
ATOM 1492 N N . ASP A 1 195 ? -15.758 -17.257 27.768 1.00 93.25 195 ASP A N 1
ATOM 1493 C CA . ASP A 1 195 ? -15.917 -17.715 29.154 1.00 93.25 195 ASP A CA 1
ATOM 1494 C C . ASP A 1 195 ? -15.129 -19.006 29.419 1.00 93.25 195 ASP A C 1
ATOM 1496 O O . ASP A 1 195 ? -14.553 -19.187 30.499 1.00 93.25 195 ASP A O 1
ATOM 1500 N N . LYS A 1 196 ? -15.102 -19.927 28.445 1.00 93.62 196 LYS A N 1
ATOM 1501 C CA . LYS A 1 196 ? -14.284 -21.143 28.524 1.00 93.62 196 LYS A CA 1
ATOM 1502 C C . LYS A 1 196 ? -12.796 -20.789 28.528 1.00 93.62 196 LYS A C 1
ATOM 1504 O O . LYS A 1 196 ? -12.063 -21.315 29.365 1.00 93.62 196 LYS A O 1
ATOM 1509 N N . LEU A 1 197 ? -12.364 -19.901 27.633 1.00 94.12 197 LEU A N 1
ATOM 1510 C CA . LEU A 1 197 ? -10.983 -19.442 27.514 1.00 94.12 197 LEU A CA 1
ATOM 1511 C C . LEU A 1 197 ? -10.469 -18.895 28.849 1.00 94.12 197 LEU A C 1
ATOM 1513 O O . LEU A 1 197 ? -9.469 -19.395 29.362 1.00 94.12 197 LEU A O 1
ATOM 1517 N N . LEU A 1 198 ? -11.180 -17.938 29.453 1.00 92.88 198 LEU A N 1
ATOM 1518 C CA . LEU A 1 198 ? -10.776 -17.335 30.727 1.00 92.88 198 LEU A CA 1
ATOM 1519 C C . LEU A 1 198 ? -10.670 -18.374 31.852 1.00 92.88 198 LEU A C 1
ATOM 1521 O O . LEU A 1 198 ? -9.698 -18.369 32.607 1.00 92.88 198 LEU A O 1
ATOM 1525 N N . LYS A 1 199 ? -11.627 -19.310 31.940 1.00 94.00 199 LYS A N 1
ATOM 1526 C CA . LYS A 1 199 ? -11.600 -20.391 32.942 1.00 94.00 199 LYS A CA 1
ATOM 1527 C C . LYS A 1 199 ? -10.385 -21.304 32.773 1.00 94.00 199 LYS A C 1
ATOM 1529 O O . LYS A 1 199 ? -9.737 -21.633 33.761 1.00 94.00 199 LYS A O 1
ATOM 1534 N N . VAL A 1 200 ? -10.068 -21.694 31.537 1.00 95.00 200 VAL A N 1
ATOM 1535 C CA . VAL A 1 200 ? -8.928 -22.577 31.235 1.00 95.00 200 VAL A CA 1
ATOM 1536 C C . VAL A 1 200 ? -7.590 -21.867 31.459 1.00 95.00 200 VAL A C 1
ATOM 1538 O O . VAL A 1 200 ? -6.641 -22.482 31.940 1.00 95.00 200 VAL A O 1
ATOM 1541 N N . LEU A 1 201 ? -7.492 -20.574 31.138 1.00 92.62 201 LEU A N 1
ATOM 1542 C CA . LEU A 1 201 ? -6.266 -19.803 31.363 1.00 92.62 201 LEU A CA 1
ATOM 1543 C C . LEU A 1 201 ? -6.018 -19.500 32.846 1.00 92.62 201 LEU A C 1
ATOM 1545 O O . LEU A 1 201 ? -4.861 -19.396 33.248 1.00 92.62 201 LEU A O 1
ATOM 1549 N N . ALA A 1 202 ? -7.070 -19.388 33.660 1.00 92.50 202 ALA A N 1
ATOM 1550 C CA . ALA A 1 202 ? -6.941 -19.176 35.100 1.00 92.50 202 ALA A CA 1
ATOM 1551 C C . ALA A 1 202 ? -6.466 -20.429 35.863 1.00 92.50 202 ALA A C 1
ATOM 1553 O O . ALA A 1 202 ? -5.838 -20.297 36.913 1.00 92.50 202 ALA A O 1
ATOM 1554 N N . ASP A 1 203 ? -6.746 -21.630 35.348 1.00 94.56 203 ASP A N 1
ATOM 1555 C CA . ASP A 1 203 ? -6.343 -22.906 35.949 1.00 94.56 203 ASP A CA 1
ATOM 1556 C C . ASP A 1 203 ? -5.103 -23.478 35.242 1.00 94.56 203 ASP A C 1
ATOM 1558 O O . ASP A 1 203 ? -5.192 -24.083 34.172 1.00 94.56 203 ASP A O 1
ATOM 1562 N N . THR A 1 204 ? -3.924 -23.291 35.846 1.00 93.81 204 THR A N 1
ATOM 1563 C CA . THR A 1 204 ? -2.647 -23.780 35.293 1.00 93.81 204 THR A CA 1
ATOM 1564 C C . THR A 1 204 ? -2.535 -25.302 35.253 1.00 93.81 204 THR A C 1
ATOM 1566 O O . THR A 1 204 ? -1.708 -25.819 34.501 1.00 93.81 204 THR A O 1
ATOM 1569 N N . ASP A 1 205 ? -3.356 -26.014 36.030 1.00 95.94 205 ASP A N 1
ATOM 1570 C CA . ASP A 1 205 ? -3.389 -27.477 36.074 1.00 95.94 205 ASP A CA 1
ATOM 1571 C C . ASP A 1 205 ? -4.448 -28.060 35.121 1.00 95.94 205 ASP A C 1
ATOM 1573 O O . ASP A 1 205 ? -4.524 -29.281 34.937 1.00 95.94 205 ASP A O 1
ATOM 1577 N N . HIS A 1 206 ? -5.249 -27.209 34.466 1.00 96.06 206 HIS A N 1
ATOM 1578 C CA . HIS A 1 206 ? -6.253 -27.655 33.511 1.00 96.06 206 HIS A CA 1
ATOM 1579 C C . HIS A 1 206 ? -5.589 -28.409 32.339 1.00 96.06 206 HIS A C 1
ATOM 1581 O O . HIS A 1 206 ? -4.643 -27.894 31.734 1.00 96.06 206 HIS A O 1
ATOM 1587 N N . PRO A 1 207 ? -6.101 -29.585 31.917 1.00 96.25 207 PRO A N 1
ATOM 1588 C CA . PRO A 1 207 ? -5.496 -30.369 30.834 1.00 96.25 207 PRO A CA 1
ATOM 1589 C C . PRO A 1 207 ? -5.341 -29.606 29.508 1.00 96.25 207 PRO A C 1
ATOM 1591 O O . PRO A 1 207 ? -4.411 -29.860 28.746 1.00 96.25 207 PRO A O 1
ATOM 1594 N N . GLU A 1 208 ? -6.241 -28.654 29.235 1.00 95.00 208 GLU A N 1
ATOM 1595 C CA . GLU A 1 208 ? -6.194 -27.791 28.043 1.00 95.00 208 GLU A CA 1
ATOM 1596 C C . GLU A 1 208 ? -5.376 -26.495 28.235 1.00 95.00 208 GLU A C 1
ATOM 1598 O O . GLU A 1 208 ? -5.228 -25.757 27.266 1.00 95.00 208 GLU A O 1
ATOM 1603 N N . HIS A 1 209 ? -4.825 -26.201 29.424 1.00 94.38 209 HIS A N 1
ATOM 1604 C CA . HIS A 1 209 ? -4.188 -24.908 29.735 1.00 94.38 209 HIS A CA 1
ATOM 1605 C C . HIS A 1 209 ? -3.109 -24.518 28.719 1.00 94.38 209 HIS A C 1
ATOM 1607 O O . HIS A 1 209 ? -3.178 -23.459 28.099 1.00 94.38 209 HIS A O 1
ATOM 1613 N N . ASN A 1 210 ? -2.131 -25.400 28.494 1.00 93.56 210 ASN A N 1
ATOM 1614 C CA . ASN A 1 210 ? -1.018 -25.117 27.584 1.00 93.56 210 ASN A CA 1
ATOM 1615 C C . ASN A 1 210 ? -1.477 -24.949 26.132 1.00 93.56 210 ASN A C 1
ATOM 1617 O O . ASN A 1 210 ? -0.967 -24.084 25.425 1.00 93.56 210 ASN A O 1
ATOM 1621 N N . HIS A 1 211 ? -2.448 -25.756 25.699 1.00 93.38 211 HIS A N 1
ATOM 1622 C CA . HIS A 1 211 ? -3.007 -25.655 24.354 1.00 93.38 211 HIS A CA 1
ATOM 1623 C C . HIS A 1 211 ? -3.746 -24.326 24.175 1.00 93.38 211 HIS A C 1
ATOM 1625 O O . HIS A 1 211 ? -3.507 -23.615 23.204 1.00 93.38 211 HIS A O 1
ATOM 1631 N N . MET A 1 212 ? -4.586 -23.957 25.140 1.00 92.19 212 MET A N 1
ATOM 1632 C CA . MET A 1 212 ? -5.378 -22.738 25.070 1.00 92.19 212 MET A CA 1
ATOM 1633 C C . MET A 1 212 ? -4.517 -21.479 25.212 1.00 92.19 212 MET A C 1
ATOM 1635 O O . MET A 1 212 ? -4.756 -20.492 24.530 1.00 92.19 212 MET A O 1
ATOM 1639 N N . LYS A 1 213 ? -3.458 -21.528 26.026 1.00 92.19 213 LYS A N 1
ATOM 1640 C CA . LYS A 1 213 ? -2.455 -20.461 26.114 1.00 92.19 213 LYS A CA 1
ATOM 1641 C C . LYS A 1 213 ? -1.702 -20.277 24.798 1.00 92.19 213 LYS A C 1
ATOM 1643 O O . LYS A 1 213 ? -1.447 -19.149 24.397 1.00 92.19 213 LYS A O 1
ATOM 1648 N N . GLN A 1 214 ? -1.354 -21.373 24.121 1.00 92.88 214 GLN A N 1
ATOM 1649 C CA . GLN A 1 214 ? -0.737 -21.307 22.798 1.00 92.88 214 GLN A CA 1
ATOM 1650 C C . GLN A 1 214 ? -1.703 -20.729 21.755 1.00 92.88 214 GLN A C 1
ATOM 1652 O O . GLN A 1 214 ? -1.282 -19.911 20.944 1.00 92.88 214 GLN A O 1
ATOM 1657 N N . TRP A 1 215 ? -2.974 -21.138 21.788 1.00 93.62 215 TRP A N 1
ATOM 1658 C CA . TRP A 1 215 ? -4.015 -20.631 20.892 1.00 93.62 215 TRP A CA 1
ATOM 1659 C C . TRP A 1 215 ? -4.276 -19.133 21.105 1.00 93.62 215 TRP A C 1
ATOM 1661 O O . TRP A 1 215 ? -4.286 -18.375 20.143 1.00 93.62 215 TRP A O 1
ATOM 1671 N N . ALA A 1 216 ? -4.386 -18.694 22.362 1.00 88.69 216 ALA A N 1
ATOM 1672 C CA . ALA A 1 216 ? -4.634 -17.299 22.729 1.00 88.69 216 ALA A CA 1
ATOM 1673 C C . ALA A 1 216 ? -3.443 -16.363 22.442 1.00 88.69 216 ALA A C 1
ATOM 1675 O O . ALA A 1 216 ? -3.580 -15.142 22.513 1.00 88.69 216 ALA A O 1
ATOM 1676 N N . GLY A 1 217 ? -2.265 -16.916 22.133 1.00 90.06 217 GLY A N 1
ATOM 1677 C CA . GLY A 1 217 ? -1.089 -16.155 21.727 1.00 90.06 217 GLY A CA 1
ATOM 1678 C C . GLY A 1 217 ? -0.662 -15.116 22.767 1.00 90.06 217 GLY A C 1
ATOM 1679 O O . GLY A 1 217 ? -0.295 -15.460 23.889 1.00 90.06 217 GLY A O 1
ATOM 1680 N N . SER A 1 218 ? -0.673 -13.840 22.372 1.00 84.62 218 SER A N 1
ATOM 1681 C CA . SER A 1 218 ? -0.303 -12.699 23.221 1.00 84.62 218 SER A CA 1
ATOM 1682 C C . SER A 1 218 ? -1.471 -12.111 24.018 1.00 84.62 218 SER A C 1
ATOM 1684 O O . SER A 1 218 ? -1.339 -11.009 24.550 1.00 84.62 218 SER A O 1
ATOM 1686 N N . PHE A 1 219 ? -2.623 -12.785 24.067 1.00 88.56 219 PHE A N 1
ATOM 1687 C CA . PHE A 1 219 ? -3.764 -12.306 24.835 1.00 88.56 219 PHE A CA 1
ATOM 1688 C C . PHE A 1 219 ? -3.426 -12.221 26.327 1.00 88.56 219 PHE A C 1
ATOM 1690 O O . PHE A 1 219 ? -3.027 -13.196 26.965 1.00 88.56 219 PHE A O 1
ATOM 1697 N N . GLU A 1 220 ? -3.648 -11.039 26.888 1.00 83.75 220 GLU A N 1
ATOM 1698 C CA . GLU A 1 220 ? -3.581 -10.765 28.315 1.00 83.75 220 GLU A CA 1
ATOM 1699 C C . GLU A 1 220 ? -4.860 -10.028 28.696 1.00 83.75 220 GLU A C 1
ATOM 1701 O O . GLU A 1 220 ? -5.286 -9.127 27.975 1.00 83.75 220 GLU A O 1
ATOM 1706 N N . GLU A 1 221 ? -5.465 -10.361 29.838 1.00 85.50 221 GLU A N 1
ATOM 1707 C CA . GLU A 1 221 ? -6.719 -9.748 30.292 1.00 85.50 221 GLU A CA 1
ATOM 1708 C C . GLU A 1 221 ? -6.507 -8.329 30.863 1.00 85.50 221 GLU A C 1
ATOM 1710 O O . GLU A 1 221 ? -6.936 -7.988 31.965 1.00 85.50 221 GLU A O 1
ATOM 1715 N N . ARG A 1 222 ? -5.806 -7.473 30.116 1.00 89.56 222 ARG A N 1
ATOM 1716 C CA . ARG A 1 222 ? -5.529 -6.084 30.472 1.00 89.56 222 ARG A CA 1
ATOM 1717 C C . ARG A 1 222 ? -5.834 -5.147 29.318 1.00 89.56 222 ARG A C 1
ATOM 1719 O O . ARG A 1 222 ? -5.725 -5.502 28.150 1.00 89.56 222 ARG A O 1
ATOM 1726 N N . PHE A 1 223 ? -6.167 -3.916 29.673 1.00 95.06 223 PHE A N 1
ATOM 1727 C CA . PHE A 1 223 ? -6.357 -2.833 28.724 1.00 95.06 223 PHE A CA 1
ATOM 1728 C C . PHE A 1 223 ? -5.441 -1.664 29.071 1.00 95.06 223 PHE A C 1
ATOM 1730 O O . PHE A 1 223 ? -5.257 -1.346 30.247 1.00 95.06 223 PHE A O 1
ATOM 1737 N N . ALA A 1 224 ? -4.891 -1.023 28.043 1.00 96.50 224 ALA A N 1
ATOM 1738 C CA . ALA A 1 224 ? -4.143 0.214 28.167 1.00 96.50 224 ALA A CA 1
ATOM 1739 C C . ALA A 1 224 ? -4.617 1.217 27.109 1.00 96.50 224 ALA A C 1
ATOM 1741 O O . ALA A 1 224 ? -4.602 0.932 25.912 1.00 96.50 224 ALA A O 1
ATOM 1742 N N . VAL A 1 225 ? -4.971 2.423 27.559 1.00 98.25 225 VAL A N 1
ATOM 1743 C CA . VAL A 1 225 ? -5.385 3.539 26.689 1.00 98.25 225 VAL A CA 1
ATOM 1744 C C . VAL A 1 225 ? -4.305 3.883 25.656 1.00 98.25 225 VAL A C 1
ATOM 1746 O O . VAL A 1 225 ? -4.618 4.198 24.512 1.00 98.25 225 VAL A O 1
ATOM 1749 N N . ALA A 1 226 ? -3.028 3.782 26.039 1.00 97.88 226 ALA A N 1
ATOM 1750 C CA . ALA A 1 226 ? -1.906 4.027 25.138 1.00 97.88 226 ALA A CA 1
ATOM 1751 C C . ALA A 1 226 ? -1.894 3.063 23.939 1.00 97.88 226 ALA A C 1
ATOM 1753 O O . ALA A 1 226 ? -1.654 3.503 22.820 1.00 97.88 226 ALA A O 1
ATOM 1754 N N . ASP A 1 227 ? -2.211 1.782 24.150 1.00 96.00 227 ASP A N 1
ATOM 1755 C CA . ASP A 1 227 ? -2.228 0.786 23.074 1.00 96.00 227 ASP A CA 1
ATOM 1756 C C . ASP A 1 227 ? -3.365 1.071 22.080 1.00 96.00 227 ASP A C 1
ATOM 1758 O O . ASP A 1 227 ? -3.145 1.030 20.872 1.00 96.00 227 ASP A O 1
ATOM 1762 N N . ALA A 1 228 ? -4.553 1.445 22.573 1.00 97.44 228 ALA A N 1
ATOM 1763 C CA . ALA A 1 228 ? -5.668 1.876 21.724 1.00 97.44 228 ALA A CA 1
ATOM 1764 C C . ALA A 1 228 ? -5.317 3.126 20.901 1.00 97.44 228 ALA A C 1
ATOM 1766 O O . ALA A 1 228 ? -5.507 3.149 19.689 1.00 97.44 228 ALA A O 1
ATOM 1767 N N . ASN A 1 229 ? -4.733 4.147 21.536 1.00 98.12 229 ASN A N 1
ATOM 1768 C CA . ASN A 1 229 ? -4.324 5.368 20.839 1.00 98.12 229 ASN A CA 1
ATOM 1769 C C . ASN A 1 229 ? -3.202 5.128 19.820 1.00 98.12 229 ASN A C 1
ATOM 1771 O O . ASN A 1 229 ? -3.175 5.791 18.785 1.00 98.12 229 ASN A O 1
ATOM 1775 N N . ASN A 1 230 ? -2.311 4.162 20.063 1.00 96.81 230 ASN A N 1
ATOM 1776 C CA . ASN A 1 230 ? -1.313 3.751 19.076 1.00 96.81 230 ASN A CA 1
ATOM 1777 C C . ASN A 1 230 ? -1.965 3.124 17.834 1.00 96.81 230 ASN A C 1
ATOM 1779 O O . ASN A 1 230 ? -1.531 3.427 16.724 1.00 96.81 230 ASN A O 1
ATOM 1783 N N . ARG A 1 231 ? -3.013 2.299 17.996 1.00 95.62 231 ARG A N 1
ATOM 1784 C CA . ARG A 1 231 ? -3.768 1.729 16.862 1.00 95.62 231 ARG A CA 1
ATOM 1785 C C . ARG A 1 231 ? -4.478 2.815 16.053 1.00 95.62 231 ARG A C 1
ATOM 1787 O O . ARG A 1 231 ? -4.256 2.886 14.849 1.00 95.62 231 ARG A O 1
ATOM 1794 N N . ILE A 1 232 ? -5.187 3.730 16.725 1.00 96.62 232 ILE A N 1
ATOM 1795 C CA . ILE A 1 232 ? -5.846 4.883 16.080 1.00 96.62 232 ILE A CA 1
ATOM 1796 C C . ILE A 1 232 ? -4.830 5.715 15.282 1.00 96.62 232 ILE A C 1
ATOM 1798 O O . ILE A 1 232 ? -5.057 6.068 14.123 1.00 96.62 232 ILE A O 1
ATOM 1802 N N . ALA A 1 233 ? -3.680 6.028 15.888 1.00 95.44 233 ALA A N 1
ATOM 1803 C CA . ALA A 1 233 ? -2.636 6.809 15.232 1.00 95.44 233 ALA A CA 1
ATOM 1804 C C . ALA A 1 233 ? -2.037 6.079 14.018 1.00 95.44 233 ALA A C 1
ATOM 1806 O O . ALA A 1 233 ? -1.796 6.710 12.987 1.00 95.44 233 ALA A O 1
ATOM 1807 N N . LEU A 1 234 ? -1.817 4.764 14.125 1.00 92.62 234 LEU A N 1
ATOM 1808 C CA . LEU A 1 234 ? -1.309 3.945 13.028 1.00 92.62 234 LEU A CA 1
ATOM 1809 C C . LEU A 1 234 ? -2.300 3.905 11.862 1.00 92.62 234 LEU A C 1
ATOM 1811 O O . LEU A 1 234 ? -1.897 4.188 10.734 1.00 92.62 234 LEU A O 1
ATOM 1815 N N . ARG A 1 235 ? -3.584 3.628 12.124 1.00 93.00 235 ARG A N 1
ATOM 1816 C CA . ARG A 1 235 ? -4.630 3.620 11.092 1.00 93.00 235 ARG A CA 1
ATOM 1817 C C . ARG A 1 235 ? -4.692 4.959 10.374 1.00 93.00 235 ARG A C 1
ATOM 1819 O O . ARG A 1 235 ? -4.582 5.008 9.153 1.00 93.00 235 ARG A O 1
ATOM 1826 N N . ARG A 1 236 ? -4.743 6.059 11.129 1.00 92.56 236 ARG A N 1
ATOM 1827 C CA . ARG A 1 236 ? -4.725 7.411 10.562 1.00 92.56 236 ARG A CA 1
ATOM 1828 C C . ARG A 1 236 ? -3.503 7.649 9.670 1.00 92.56 236 ARG A C 1
ATOM 1830 O O . ARG A 1 236 ? -3.650 8.171 8.566 1.00 92.56 236 ARG A O 1
ATOM 1837 N N . ALA A 1 237 ? -2.308 7.261 10.117 1.00 93.69 237 ALA A N 1
ATOM 1838 C CA . ALA A 1 237 ? -1.087 7.413 9.328 1.00 93.69 237 ALA A CA 1
ATOM 1839 C C . ALA A 1 237 ? -1.136 6.602 8.020 1.00 93.69 237 ALA A C 1
ATOM 1841 O O . ALA A 1 237 ? -0.684 7.090 6.981 1.00 93.69 237 ALA A O 1
ATOM 1842 N N . VAL A 1 238 ? -1.713 5.396 8.051 1.00 93.81 238 VAL A N 1
ATOM 1843 C CA . VAL A 1 238 ? -1.932 4.562 6.861 1.00 93.81 238 VAL A CA 1
ATOM 1844 C C . VAL A 1 238 ? -2.950 5.205 5.919 1.00 93.81 238 VAL A C 1
ATOM 1846 O O . VAL A 1 238 ? -2.676 5.284 4.723 1.00 93.81 238 VAL A O 1
ATOM 1849 N N . THR A 1 239 ? -4.059 5.748 6.424 1.00 91.44 239 THR A N 1
ATOM 1850 C CA . THR A 1 239 ? -5.066 6.460 5.616 1.00 91.44 239 THR A CA 1
ATOM 1851 C C . THR A 1 239 ? -4.476 7.700 4.937 1.00 91.44 239 THR A C 1
ATOM 1853 O O . THR A 1 239 ? -4.632 7.892 3.728 1.00 91.44 239 THR A O 1
ATOM 1856 N N . GLU A 1 240 ? -3.718 8.517 5.672 1.00 93.06 240 GLU A N 1
ATOM 1857 C CA . GLU A 1 240 ? -3.021 9.689 5.123 1.00 93.06 240 GLU A CA 1
ATOM 1858 C C . GLU A 1 240 ? -1.961 9.286 4.080 1.00 93.06 240 GLU A C 1
ATOM 1860 O O . GLU A 1 240 ? -1.797 9.938 3.041 1.00 93.06 240 GLU A O 1
ATOM 1865 N N . LEU A 1 241 ? -1.236 8.189 4.321 1.00 95.38 241 LEU A N 1
ATOM 1866 C CA . LEU A 1 241 ? -0.296 7.624 3.356 1.00 95.38 241 LEU A CA 1
ATOM 1867 C C . LEU A 1 241 ? -1.013 7.115 2.101 1.00 95.38 241 LEU A C 1
ATOM 1869 O O . LEU A 1 241 ? -0.566 7.418 0.996 1.00 95.38 241 LEU A O 1
ATOM 1873 N N . ALA A 1 242 ? -2.134 6.408 2.243 1.00 93.38 242 ALA A N 1
ATOM 1874 C CA . ALA A 1 242 ? -2.937 5.923 1.127 1.00 93.38 242 ALA A CA 1
ATOM 1875 C C . ALA A 1 242 ? -3.424 7.084 0.246 1.00 93.38 242 ALA A C 1
ATOM 1877 O O . ALA A 1 242 ? -3.335 6.995 -0.981 1.00 93.38 242 ALA A O 1
ATOM 1878 N N . GLY A 1 243 ? -3.854 8.197 0.851 1.00 92.56 243 GLY A N 1
ATOM 1879 C CA . GLY A 1 243 ? -4.208 9.427 0.136 1.00 92.56 243 GLY A CA 1
ATOM 1880 C C . GLY A 1 243 ? -3.049 9.970 -0.707 1.00 92.56 243 GLY A C 1
ATOM 1881 O O . GLY A 1 243 ? -3.194 10.153 -1.918 1.00 92.56 243 GLY A O 1
ATOM 1882 N N . ARG A 1 244 ? -1.864 10.129 -0.100 1.00 94.00 244 ARG A N 1
ATOM 1883 C CA . ARG A 1 244 ? -0.650 10.577 -0.812 1.00 94.00 244 ARG A CA 1
ATOM 1884 C C . ARG A 1 244 ? -0.242 9.626 -1.932 1.00 94.00 244 ARG A C 1
ATOM 1886 O O . ARG A 1 244 ? 0.139 10.071 -3.011 1.00 94.00 244 ARG A O 1
ATOM 1893 N N . VAL A 1 245 ? -0.341 8.319 -1.704 1.00 95.56 245 VAL A N 1
ATOM 1894 C CA . VAL A 1 245 ? -0.016 7.293 -2.701 1.00 95.56 245 VAL A CA 1
ATOM 1895 C C . VAL A 1 245 ? -0.964 7.372 -3.896 1.00 95.56 245 VAL A C 1
ATOM 1897 O O . VAL A 1 245 ? -0.494 7.328 -5.030 1.00 95.56 245 VAL A O 1
ATOM 1900 N N . ARG A 1 246 ? -2.273 7.547 -3.674 1.00 92.94 246 ARG A N 1
ATOM 1901 C CA . ARG A 1 246 ? -3.250 7.730 -4.763 1.00 92.94 246 ARG A CA 1
ATOM 1902 C C . ARG A 1 246 ? -2.971 8.994 -5.577 1.00 92.94 246 ARG A C 1
ATOM 1904 O O . ARG A 1 246 ? -3.079 8.954 -6.799 1.00 92.94 246 ARG A O 1
ATOM 1911 N N . GLU A 1 247 ? -2.592 10.087 -4.917 1.00 93.56 247 GLU A N 1
ATOM 1912 C CA . GLU A 1 247 ? -2.277 11.357 -5.581 1.00 93.56 247 GLU A CA 1
ATOM 1913 C C . GLU A 1 247 ? -0.967 11.285 -6.382 1.00 93.56 247 GLU A C 1
ATOM 1915 O O . GLU A 1 247 ? -0.904 11.745 -7.521 1.00 93.56 247 GLU A O 1
ATOM 1920 N N . ARG A 1 248 ? 0.093 10.718 -5.793 1.00 95.44 248 ARG A N 1
ATOM 1921 C CA . ARG A 1 248 ? 1.468 10.831 -6.310 1.00 95.44 248 ARG A CA 1
ATOM 1922 C C . ARG A 1 248 ? 1.965 9.609 -7.067 1.00 95.44 248 ARG A C 1
ATOM 1924 O O . ARG A 1 248 ? 2.861 9.743 -7.895 1.00 95.44 248 ARG A O 1
ATOM 1931 N N . LEU A 1 249 ? 1.398 8.431 -6.815 1.00 96.00 249 LEU A N 1
ATOM 1932 C CA . LEU A 1 249 ? 1.791 7.157 -7.425 1.00 96.00 249 LEU A CA 1
ATOM 1933 C C . LEU A 1 249 ? 0.576 6.455 -8.073 1.00 96.00 249 LEU A C 1
ATOM 1935 O O . LEU A 1 249 ? 0.282 5.301 -7.741 1.00 96.00 249 LEU A O 1
ATOM 1939 N N . PRO A 1 250 ? -0.147 7.107 -9.007 1.00 95.25 250 PRO A N 1
ATOM 1940 C CA . PRO A 1 250 ? -1.421 6.625 -9.549 1.00 95.25 250 PRO A CA 1
ATOM 1941 C C . PRO A 1 250 ? -1.370 5.217 -10.157 1.00 95.25 250 PRO A C 1
ATOM 1943 O O . PRO A 1 250 ? -2.386 4.519 -10.164 1.00 95.25 250 PRO A O 1
ATOM 1946 N N . LYS A 1 251 ? -0.206 4.731 -10.617 1.00 96.12 251 LYS A N 1
ATOM 1947 C CA . LYS A 1 251 ? -0.083 3.352 -11.127 1.00 96.12 251 LYS A CA 1
ATOM 1948 C C . LYS A 1 251 ? -0.342 2.277 -10.069 1.00 96.12 251 LYS A C 1
ATOM 1950 O O . LYS A 1 251 ? -0.635 1.140 -10.436 1.00 96.12 251 LYS A O 1
ATOM 1955 N N . LEU A 1 252 ? -0.268 2.617 -8.780 1.00 96.19 252 LEU A N 1
ATOM 1956 C CA . LEU A 1 252 ? -0.628 1.716 -7.685 1.00 96.19 252 LEU A CA 1
ATOM 1957 C C . LEU A 1 252 ? -2.141 1.610 -7.458 1.00 96.19 252 LEU A C 1
ATOM 1959 O O . LEU A 1 252 ? -2.561 0.679 -6.779 1.00 96.19 252 LEU A O 1
ATOM 1963 N N . GLY A 1 253 ? -2.966 2.479 -8.058 1.00 91.19 253 GLY A N 1
ATOM 1964 C CA . GLY A 1 253 ? -4.417 2.514 -7.830 1.00 91.19 253 GLY A CA 1
ATOM 1965 C C . GLY A 1 253 ? -5.090 1.150 -8.006 1.00 91.19 253 GLY A C 1
ATOM 1966 O O . GLY A 1 253 ? -5.661 0.623 -7.062 1.00 91.19 253 GLY A O 1
ATOM 1967 N N . SER A 1 254 ? -4.904 0.501 -9.162 1.00 89.00 254 SER A N 1
ATOM 1968 C CA . SER A 1 254 ? -5.505 -0.823 -9.437 1.00 89.00 254 SER A CA 1
ATOM 1969 C C . SER A 1 254 ? -4.995 -1.968 -8.546 1.00 89.00 254 SER A C 1
ATOM 1971 O O . SER A 1 254 ? -5.603 -3.041 -8.482 1.00 89.00 254 SER A O 1
ATOM 1973 N N . LEU A 1 255 ? -3.830 -1.794 -7.913 1.00 93.56 255 LEU A N 1
ATOM 1974 C CA . LEU A 1 255 ? -3.317 -2.734 -6.921 1.00 93.56 255 LEU A CA 1
ATOM 1975 C C . LEU A 1 255 ? -4.049 -2.505 -5.597 1.00 93.56 255 LEU A C 1
ATOM 1977 O O . LEU A 1 255 ? -4.609 -3.455 -5.060 1.00 93.56 255 LEU A O 1
ATOM 1981 N N . LEU A 1 256 ? -4.122 -1.248 -5.152 1.00 92.69 256 LEU A N 1
ATOM 1982 C CA . LEU A 1 256 ? -4.765 -0.856 -3.897 1.00 92.69 256 LEU A CA 1
ATOM 1983 C C . LEU A 1 256 ? -6.295 -1.007 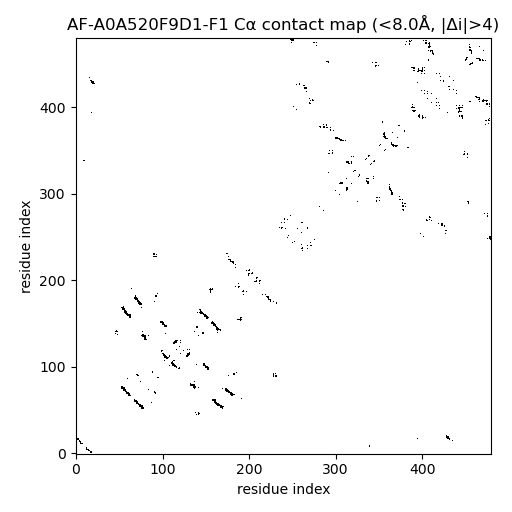-3.913 1.00 92.69 256 LEU A C 1
ATOM 1985 O O . LEU A 1 256 ? -6.900 -1.218 -2.874 1.00 92.69 256 LEU A O 1
ATOM 1989 N N . GLU A 1 257 ? -6.932 -0.967 -5.082 1.00 89.56 257 GLU A N 1
ATOM 1990 C CA . GLU A 1 257 ? -8.359 -1.293 -5.233 1.00 89.56 257 GLU A CA 1
ATOM 1991 C C . GLU A 1 257 ? -8.662 -2.774 -4.959 1.00 89.56 257 GLU A C 1
ATOM 1993 O O . GLU A 1 257 ? -9.772 -3.118 -4.566 1.00 89.56 257 GLU A O 1
ATOM 1998 N N . ARG A 1 258 ? -7.694 -3.669 -5.197 1.00 91.75 258 ARG A N 1
ATOM 1999 C CA . ARG A 1 258 ? -7.848 -5.116 -4.953 1.00 91.75 258 ARG A CA 1
ATOM 2000 C C . ARG A 1 258 ? -7.378 -5.546 -3.570 1.00 91.75 258 ARG A C 1
ATOM 2002 O O . ARG A 1 258 ? -7.715 -6.644 -3.144 1.00 91.75 258 ARG A O 1
ATOM 2009 N N . GLY A 1 259 ? -6.567 -4.718 -2.930 1.00 91.06 259 GLY A N 1
ATOM 2010 C CA . GLY A 1 259 ? -6.081 -4.888 -1.572 1.00 91.06 259 GLY A CA 1
ATOM 2011 C C . GLY A 1 259 ? -5.758 -3.505 -1.026 1.00 91.06 259 GLY A C 1
ATOM 2012 O O . GLY A 1 259 ? -4.693 -2.982 -1.354 1.00 91.06 259 GLY A O 1
ATOM 2013 N N . PRO A 1 260 ? -6.678 -2.887 -0.268 1.00 91.12 260 PRO A N 1
ATOM 2014 C CA . PRO A 1 260 ? -6.425 -1.625 0.411 1.00 91.12 260 PRO A CA 1
ATOM 2015 C C . PRO A 1 260 ? -5.109 -1.648 1.196 1.00 91.12 260 PRO A C 1
ATOM 2017 O O . PRO A 1 260 ? -4.640 -2.708 1.617 1.00 91.12 260 PRO A O 1
ATOM 2020 N N . LEU A 1 261 ? -4.475 -0.484 1.349 1.00 93.31 261 LEU A N 1
ATOM 2021 C CA . LEU A 1 261 ? -3.097 -0.375 1.842 1.00 93.31 261 LEU A CA 1
ATOM 2022 C C . LEU A 1 261 ? -2.928 -0.991 3.242 1.00 93.31 261 LEU A C 1
ATOM 2024 O O . LEU A 1 261 ? -1.913 -1.622 3.521 1.00 93.31 261 LEU A O 1
ATOM 2028 N N . GLU A 1 262 ? -3.943 -0.844 4.080 1.00 87.19 262 GLU A N 1
ATOM 2029 C CA . GLU A 1 262 ? -4.092 -1.397 5.421 1.00 87.19 262 GLU A CA 1
ATOM 2030 C C . GLU A 1 262 ? -4.039 -2.933 5.473 1.00 87.19 262 GLU A C 1
ATOM 2032 O O . GLU A 1 262 ? -3.609 -3.495 6.477 1.00 87.19 262 GLU A O 1
ATOM 2037 N N . TYR A 1 263 ? -4.383 -3.631 4.387 1.00 88.12 263 TYR A N 1
ATOM 2038 C CA . TYR A 1 263 ? -4.335 -5.099 4.324 1.00 88.12 263 TYR A CA 1
ATOM 2039 C C . TYR A 1 263 ? -2.962 -5.635 3.905 1.00 88.12 263 TYR A C 1
ATOM 2041 O O . TYR A 1 263 ? -2.730 -6.849 3.870 1.00 88.12 263 TYR A O 1
ATOM 2049 N N . HIS A 1 264 ? -2.033 -4.747 3.551 1.00 92.44 264 HIS A N 1
ATOM 2050 C CA . HIS A 1 264 ? -0.678 -5.129 3.196 1.00 92.44 264 HIS A CA 1
ATOM 2051 C C . HIS A 1 264 ? 0.244 -5.078 4.424 1.00 92.44 264 HIS A C 1
ATOM 2053 O O . HIS A 1 264 ? 0.443 -4.006 4.987 1.00 92.44 264 HIS A O 1
ATOM 2059 N N . PRO A 1 265 ? 0.922 -6.183 4.788 1.00 89.12 265 PRO A N 1
ATOM 2060 C CA . PRO A 1 265 ? 1.721 -6.233 6.014 1.00 89.12 265 PRO A CA 1
ATOM 2061 C C . PRO A 1 265 ? 3.004 -5.388 5.966 1.00 89.12 265 PRO A C 1
ATOM 2063 O O . PRO A 1 265 ? 3.454 -4.917 6.999 1.00 89.12 265 PRO A O 1
ATOM 2066 N N . ASP A 1 266 ? 3.613 -5.222 4.785 1.00 93.81 266 ASP A N 1
ATOM 2067 C CA . ASP A 1 266 ? 4.897 -4.509 4.616 1.00 93.81 266 ASP A CA 1
ATOM 2068 C C . ASP A 1 266 ? 4.782 -3.212 3.816 1.00 93.81 266 ASP A C 1
ATOM 2070 O O . ASP A 1 266 ? 5.669 -2.358 3.843 1.00 93.81 266 ASP A O 1
ATOM 2074 N N . LEU A 1 267 ? 3.738 -3.107 2.995 1.00 95.75 267 LEU A N 1
ATOM 2075 C CA . LEU A 1 267 ? 3.640 -2.057 1.988 1.00 95.75 267 LEU A CA 1
ATOM 2076 C C . LEU A 1 267 ? 3.555 -0.650 2.607 1.00 95.75 267 LEU A C 1
ATOM 2078 O O . LEU A 1 267 ? 4.246 0.226 2.079 1.00 95.75 267 LEU A O 1
ATOM 2082 N N . PRO A 1 268 ? 2.810 -0.414 3.711 1.00 95.88 268 PRO A N 1
ATOM 2083 C CA . PRO A 1 268 ? 2.793 0.888 4.374 1.00 95.88 268 PRO A CA 1
ATOM 2084 C C . PRO A 1 268 ? 4.190 1.351 4.807 1.00 95.88 268 PRO A C 1
ATOM 2086 O O . PRO A 1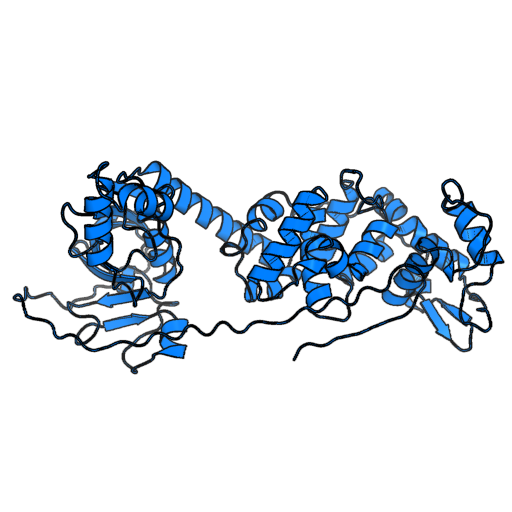 268 ? 4.597 2.461 4.469 1.00 95.88 268 PRO A O 1
ATOM 2089 N N . ASP A 1 269 ? 4.974 0.486 5.455 1.00 94.88 269 ASP A N 1
ATOM 2090 C CA . ASP A 1 269 ? 6.313 0.823 5.962 1.00 94.88 269 ASP A CA 1
ATOM 2091 C C . ASP A 1 269 ? 7.320 1.113 4.840 1.00 94.88 269 ASP A C 1
ATOM 2093 O O . ASP A 1 269 ? 8.230 1.940 4.966 1.00 94.88 269 ASP A O 1
ATOM 2097 N N . VAL A 1 270 ? 7.189 0.424 3.704 1.00 96.56 270 VAL A N 1
ATOM 2098 C CA . VAL A 1 270 ? 8.012 0.696 2.518 1.00 96.56 270 VAL A CA 1
ATOM 2099 C C . VAL A 1 270 ? 7.615 2.025 1.883 1.00 96.56 270 VAL A C 1
ATOM 2101 O O . VAL A 1 270 ? 8.492 2.830 1.570 1.00 96.56 270 VAL A O 1
ATOM 2104 N N . LEU A 1 271 ? 6.316 2.285 1.726 1.00 96.88 271 LEU A N 1
ATOM 2105 C CA . LEU A 1 271 ? 5.805 3.528 1.145 1.00 96.88 271 LEU A CA 1
ATOM 2106 C C . LEU A 1 271 ? 6.079 4.746 2.036 1.00 96.88 271 LEU A C 1
ATOM 2108 O O . LEU A 1 271 ? 6.357 5.819 1.512 1.00 96.88 271 LEU A O 1
ATOM 2112 N N . ALA A 1 272 ? 6.104 4.587 3.360 1.00 95.44 272 ALA A N 1
ATOM 2113 C CA . ALA A 1 272 ? 6.478 5.649 4.294 1.00 95.44 272 ALA A CA 1
ATOM 2114 C C . ALA A 1 272 ? 7.938 6.121 4.127 1.00 95.44 272 ALA A C 1
ATOM 2116 O O . ALA A 1 272 ? 8.269 7.244 4.504 1.00 95.44 272 ALA A O 1
ATOM 2117 N N . ARG A 1 273 ? 8.812 5.288 3.540 1.00 94.88 273 ARG A N 1
ATOM 2118 C CA . ARG A 1 273 ? 10.210 5.627 3.209 1.00 94.88 273 ARG A CA 1
ATOM 2119 C C . ARG A 1 273 ? 10.380 6.249 1.822 1.00 94.88 273 ARG A C 1
ATOM 2121 O O . ARG A 1 273 ? 11.507 6.595 1.455 1.00 94.88 273 ARG A O 1
ATOM 2128 N N . VAL A 1 274 ? 9.319 6.316 1.019 1.00 95.50 274 VAL A N 1
ATOM 2129 C CA . VAL A 1 274 ? 9.369 6.897 -0.324 1.00 95.50 274 VAL A CA 1
ATOM 2130 C C . VAL A 1 274 ? 9.361 8.416 -0.210 1.00 95.50 274 VAL A C 1
ATOM 2132 O O . VAL A 1 274 ? 8.516 8.999 0.463 1.00 95.50 274 VAL A O 1
ATOM 2135 N N . ASP A 1 275 ? 10.300 9.054 -0.900 1.00 92.81 275 ASP A N 1
ATOM 2136 C CA . ASP A 1 275 ? 10.230 10.486 -1.156 1.00 92.81 275 ASP A CA 1
ATOM 2137 C C . ASP A 1 275 ? 9.219 10.720 -2.287 1.00 92.81 275 ASP A C 1
ATOM 2139 O O . ASP A 1 275 ? 9.437 10.282 -3.416 1.00 92.81 275 ASP A O 1
ATOM 2143 N N . PHE A 1 276 ? 8.078 11.331 -1.970 1.00 90.44 276 PHE A N 1
ATOM 2144 C CA . PHE A 1 276 ? 7.011 11.612 -2.937 1.00 90.44 276 PHE A CA 1
ATOM 2145 C C . PHE A 1 276 ? 7.248 12.911 -3.718 1.00 90.44 276 PHE A C 1
ATOM 2147 O O . PHE A 1 276 ? 6.638 13.104 -4.771 1.00 90.44 276 PHE A O 1
ATOM 2154 N N . ASP A 1 277 ? 8.136 13.780 -3.232 1.00 85.38 277 ASP A N 1
ATOM 2155 C CA . ASP A 1 277 ? 8.408 15.107 -3.789 1.00 85.38 277 ASP A CA 1
ATOM 2156 C C . ASP A 1 277 ? 9.773 15.133 -4.489 1.00 85.38 277 ASP A C 1
ATOM 2158 O O . ASP A 1 277 ? 10.550 16.085 -4.383 1.00 85.38 277 ASP A O 1
ATOM 2162 N N . VAL A 1 278 ? 10.058 14.056 -5.227 1.00 75.75 278 VAL A N 1
ATOM 2163 C CA . VAL A 1 278 ? 11.324 13.872 -5.936 1.00 75.75 278 VAL A CA 1
ATOM 2164 C C . VAL A 1 278 ? 11.626 15.082 -6.818 1.00 75.75 278 VAL A C 1
ATOM 2166 O O . VAL A 1 278 ? 10.812 15.506 -7.643 1.00 75.75 278 VAL A O 1
ATOM 2169 N N . ALA A 1 279 ? 12.829 15.628 -6.636 1.00 64.50 279 ALA A N 1
ATOM 2170 C CA . ALA A 1 279 ? 13.324 16.788 -7.363 1.00 64.50 279 ALA A CA 1
ATOM 2171 C C . ALA A 1 279 ? 13.329 16.580 -8.890 1.00 64.50 279 ALA A C 1
ATOM 2173 O O . ALA A 1 279 ? 13.272 15.461 -9.404 1.00 64.50 279 ALA A O 1
ATOM 2174 N N . GLN A 1 280 ? 13.456 17.687 -9.633 1.00 77.19 280 GLN A N 1
ATOM 2175 C CA . GLN A 1 280 ? 13.636 17.645 -11.086 1.00 77.19 280 GLN A CA 1
ATOM 2176 C C . GLN A 1 280 ? 14.767 16.683 -11.485 1.00 77.19 280 GLN A C 1
ATOM 2178 O O . GLN A 1 280 ? 15.793 16.599 -10.813 1.00 77.19 280 GLN A O 1
ATOM 2183 N N . LEU A 1 281 ? 14.565 15.984 -12.607 1.00 83.88 281 LEU A N 1
ATOM 2184 C CA . LEU A 1 281 ? 15.514 15.025 -13.176 1.00 83.88 281 LEU A CA 1
ATOM 2185 C C . LEU A 1 281 ? 16.940 15.590 -13.223 1.00 83.88 281 LEU A C 1
ATOM 2187 O O . LEU A 1 281 ? 17.202 16.536 -13.967 1.00 83.88 281 LEU A O 1
ATOM 2191 N N . ASP A 1 282 ? 17.862 14.959 -12.495 1.00 88.62 282 ASP A N 1
ATOM 2192 C CA . ASP A 1 282 ? 19.291 15.248 -12.601 1.00 88.62 282 ASP A CA 1
ATOM 2193 C C . ASP A 1 282 ? 19.824 14.769 -13.969 1.00 88.62 282 ASP A C 1
ATOM 2195 O O . ASP A 1 282 ? 19.785 13.565 -14.260 1.00 88.62 282 ASP A O 1
ATOM 2199 N N . PRO A 1 283 ? 20.345 15.672 -14.825 1.00 92.31 283 PRO A N 1
ATOM 2200 C CA . PRO A 1 283 ? 20.911 15.299 -16.118 1.00 92.31 283 PRO A CA 1
ATOM 2201 C C . PRO A 1 283 ? 22.074 14.304 -16.022 1.00 92.31 283 PRO A C 1
ATOM 2203 O O . PRO A 1 283 ? 22.230 13.479 -16.923 1.00 92.31 283 PRO A O 1
ATOM 2206 N N . VAL A 1 284 ? 22.879 14.355 -14.954 1.00 92.50 284 VAL A N 1
ATOM 2207 C CA . VAL A 1 284 ? 24.032 13.459 -14.765 1.00 92.50 284 VAL A CA 1
ATOM 2208 C C . VAL A 1 284 ? 23.558 12.048 -14.433 1.00 92.50 284 VAL A C 1
ATOM 2210 O O . VAL A 1 284 ? 23.982 11.079 -15.075 1.00 92.50 284 VAL A O 1
ATOM 2213 N N . ALA A 1 285 ? 22.628 11.923 -13.486 1.00 91.56 285 ALA A N 1
ATOM 2214 C CA . ALA A 1 285 ? 21.956 10.664 -13.198 1.00 91.56 285 ALA A CA 1
ATOM 2215 C C . ALA A 1 285 ? 21.246 10.086 -14.433 1.00 91.56 285 ALA A C 1
ATOM 2217 O O . ALA A 1 285 ? 21.394 8.899 -14.727 1.00 91.56 285 ALA A O 1
ATOM 2218 N N . ALA A 1 286 ? 20.524 10.914 -15.197 1.00 95.19 286 ALA A N 1
ATOM 2219 C CA . ALA A 1 286 ? 19.820 10.466 -16.396 1.00 95.19 286 ALA A CA 1
ATOM 2220 C C . ALA A 1 286 ? 20.776 9.960 -17.485 1.00 95.19 286 ALA A C 1
ATOM 2222 O O . ALA A 1 286 ? 20.531 8.906 -18.074 1.00 95.19 286 ALA A O 1
ATOM 2223 N N . ALA A 1 287 ? 21.884 10.670 -17.722 1.00 94.50 287 ALA A N 1
ATOM 2224 C CA . ALA A 1 287 ? 22.931 10.236 -18.642 1.00 94.50 287 ALA A CA 1
ATOM 2225 C C . ALA A 1 287 ? 23.533 8.889 -18.222 1.00 94.50 287 ALA A C 1
ATOM 2227 O O . ALA A 1 287 ? 23.675 8.001 -19.059 1.00 94.50 287 ALA A O 1
ATOM 2228 N N . SER A 1 288 ? 23.806 8.717 -16.926 1.00 91.25 288 SER A N 1
ATOM 2229 C CA . SER A 1 288 ? 24.403 7.493 -16.380 1.00 91.25 288 SER A CA 1
ATOM 2230 C C . SER A 1 288 ? 23.442 6.300 -16.466 1.00 91.25 288 SER A C 1
ATOM 2232 O O . SER A 1 288 ? 23.809 5.226 -16.938 1.00 91.25 288 SER A O 1
ATOM 2234 N N . ALA A 1 289 ? 22.176 6.489 -16.087 1.00 92.88 289 ALA A N 1
ATOM 2235 C CA . ALA A 1 289 ? 21.163 5.437 -16.145 1.00 92.88 289 ALA A CA 1
ATOM 2236 C C . ALA A 1 289 ? 20.838 5.016 -17.588 1.00 92.88 289 ALA A C 1
ATOM 2238 O O . ALA A 1 289 ? 20.614 3.836 -17.868 1.00 92.88 289 ALA A O 1
ATOM 2239 N N . MET A 1 290 ? 20.802 5.973 -18.522 1.00 97.06 290 MET A N 1
ATOM 2240 C CA . MET A 1 290 ? 20.413 5.731 -19.915 1.00 97.06 290 MET A CA 1
ATOM 2241 C C . MET A 1 290 ? 21.600 5.487 -20.855 1.00 97.06 290 MET A C 1
ATOM 2243 O O . MET A 1 290 ? 21.393 5.306 -22.059 1.00 97.06 290 MET A O 1
ATOM 2247 N N . GLU A 1 291 ? 22.828 5.438 -20.337 1.00 95.00 291 GLU A N 1
ATOM 2248 C CA . GLU A 1 291 ? 24.071 5.256 -21.096 1.00 95.00 291 GLU A CA 1
ATOM 2249 C C . GLU A 1 291 ? 23.983 4.062 -22.058 1.00 95.00 291 GLU A C 1
ATOM 2251 O O . GLU A 1 291 ? 24.184 4.198 -23.263 1.00 95.00 291 GLU A O 1
ATOM 2256 N N . LYS A 1 292 ? 23.584 2.894 -21.546 1.00 95.00 292 LYS A N 1
ATOM 2257 C CA . LYS A 1 292 ? 23.518 1.638 -22.314 1.00 95.00 292 LYS A CA 1
ATOM 2258 C C . LYS A 1 292 ? 22.495 1.703 -23.448 1.00 95.00 292 LYS A C 1
ATOM 2260 O O . LYS A 1 292 ? 22.736 1.196 -24.544 1.00 95.00 292 LYS A O 1
ATOM 2265 N N . LEU A 1 293 ? 21.348 2.340 -23.206 1.00 97.12 293 LEU A N 1
ATOM 2266 C CA . LEU A 1 293 ? 20.318 2.526 -24.229 1.00 97.12 293 LEU A CA 1
ATOM 2267 C C . LEU A 1 293 ? 20.787 3.532 -25.286 1.00 97.12 293 LEU A C 1
ATOM 2269 O O . LEU A 1 293 ? 20.617 3.284 -26.478 1.00 97.12 293 LEU A O 1
ATOM 2273 N N . THR A 1 294 ? 21.412 4.628 -24.854 1.00 97.38 294 THR A N 1
ATOM 2274 C CA . THR A 1 294 ? 21.997 5.661 -25.722 1.00 97.38 294 THR A CA 1
ATOM 2275 C C . THR A 1 294 ? 23.053 5.048 -26.638 1.00 97.38 294 THR A C 1
ATOM 2277 O O . THR A 1 294 ? 22.985 5.208 -27.858 1.00 97.38 294 THR A O 1
ATOM 2280 N N . TRP A 1 295 ? 23.953 4.241 -26.071 1.00 96.69 295 TRP A N 1
ATOM 2281 C CA . TRP A 1 295 ? 24.953 3.475 -26.806 1.00 96.69 295 TRP A CA 1
ATOM 2282 C C . TRP A 1 295 ? 24.306 2.565 -27.857 1.00 96.69 295 TRP A C 1
ATOM 2284 O O . TRP A 1 295 ? 24.674 2.610 -29.031 1.00 96.69 295 TRP A O 1
ATOM 2294 N N . MET A 1 296 ? 23.280 1.791 -27.479 1.00 97.06 296 MET A N 1
ATOM 2295 C CA . MET A 1 296 ? 22.596 0.884 -28.409 1.00 97.06 296 MET A CA 1
ATOM 2296 C C . MET A 1 296 ? 21.935 1.642 -29.565 1.00 97.06 296 MET A C 1
ATOM 2298 O O . MET A 1 296 ? 22.022 1.219 -30.718 1.00 97.06 296 MET A O 1
ATOM 2302 N N . LEU A 1 297 ? 21.290 2.777 -29.293 1.00 97.94 297 LEU A N 1
ATOM 2303 C CA . LEU A 1 297 ? 20.673 3.600 -30.335 1.00 97.94 297 LEU A CA 1
ATOM 2304 C C . LEU A 1 297 ? 21.718 4.223 -31.267 1.00 97.94 297 LEU A C 1
ATOM 2306 O O . LEU A 1 297 ? 21.495 4.256 -32.481 1.00 97.94 297 LEU A O 1
ATOM 2310 N N . ALA A 1 298 ? 22.858 4.661 -30.732 1.00 97.06 298 ALA A N 1
ATOM 2311 C CA . ALA A 1 298 ? 23.979 5.144 -31.532 1.00 97.06 298 ALA A CA 1
ATOM 2312 C C . ALA A 1 298 ? 24.548 4.028 -32.422 1.00 97.06 298 ALA A C 1
ATOM 2314 O O . ALA A 1 298 ? 24.735 4.237 -33.622 1.00 97.06 298 ALA A O 1
ATOM 2315 N N . ARG A 1 299 ? 24.726 2.819 -31.869 1.00 96.69 299 ARG A N 1
ATOM 2316 C CA . ARG A 1 299 ? 25.230 1.646 -32.593 1.00 96.69 299 ARG A CA 1
ATOM 2317 C C . ARG A 1 299 ? 24.298 1.195 -33.712 1.00 96.69 299 ARG A C 1
ATOM 2319 O O . ARG A 1 299 ? 24.770 0.832 -34.786 1.00 96.69 299 ARG A O 1
ATOM 2326 N N . VAL A 1 300 ? 22.983 1.220 -33.477 1.00 97.31 300 VAL A N 1
ATOM 2327 C CA . VAL A 1 300 ? 21.989 0.940 -34.524 1.00 97.31 300 VAL A CA 1
ATOM 2328 C C . VAL A 1 300 ? 22.064 2.005 -35.619 1.00 97.31 300 VAL A C 1
ATOM 2330 O O . VAL A 1 300 ? 22.006 1.666 -36.798 1.00 97.31 300 VAL A O 1
ATOM 2333 N N . GLY A 1 301 ? 22.230 3.279 -35.260 1.00 95.19 301 GLY A N 1
ATOM 2334 C CA . GLY A 1 301 ? 22.458 4.349 -36.228 1.00 95.19 301 GLY A CA 1
ATOM 2335 C C . GLY A 1 301 ? 21.298 4.547 -37.213 1.00 95.19 301 GLY A C 1
ATOM 2336 O O . GLY A 1 301 ? 20.173 4.082 -37.003 1.00 95.19 301 GLY A O 1
ATOM 2337 N N . ALA A 1 302 ? 21.531 5.322 -38.274 1.00 91.25 302 ALA A N 1
ATOM 2338 C CA . ALA A 1 302 ? 20.529 5.566 -39.319 1.00 91.25 302 ALA A CA 1
ATOM 2339 C C . ALA A 1 302 ? 20.333 4.343 -40.232 1.00 91.25 302 ALA A C 1
ATOM 2341 O O . ALA A 1 302 ? 19.209 4.048 -40.639 1.00 91.25 302 ALA A O 1
ATOM 2342 N N . ASP A 1 303 ? 21.415 3.608 -40.495 1.00 92.12 303 ASP A N 1
ATOM 2343 C CA . ASP A 1 303 ? 21.411 2.459 -41.399 1.00 92.12 303 ASP A CA 1
ATOM 2344 C C . ASP A 1 303 ? 20.894 1.176 -40.733 1.00 92.12 303 ASP A C 1
ATOM 2346 O O . ASP A 1 303 ? 20.458 0.247 -41.413 1.00 92.12 303 ASP A O 1
ATOM 2350 N N . GLY A 1 304 ? 20.897 1.093 -39.406 1.00 96.00 304 GLY A N 1
ATOM 2351 C CA . GLY A 1 304 ? 20.527 -0.122 -38.693 1.00 96.00 304 GLY A CA 1
ATOM 2352 C C . GLY A 1 304 ? 21.573 -1.229 -38.756 1.00 96.00 304 GLY A C 1
ATOM 2353 O O . GLY A 1 304 ? 22.594 -1.143 -39.435 1.00 96.00 304 GLY A O 1
ATOM 2354 N N . ILE A 1 305 ? 21.266 -2.330 -38.072 1.00 97.69 305 ILE A N 1
ATOM 2355 C CA . ILE A 1 305 ? 22.125 -3.516 -37.993 1.00 97.69 305 ILE A CA 1
ATOM 2356 C C . ILE A 1 305 ? 21.466 -4.654 -38.767 1.00 97.69 305 ILE A C 1
ATOM 2358 O O . ILE A 1 305 ? 20.343 -5.056 -38.461 1.00 97.69 305 ILE A O 1
ATOM 2362 N N . THR A 1 306 ? 22.162 -5.198 -39.763 1.00 97.88 306 THR A N 1
ATOM 2363 C CA . THR A 1 306 ? 21.739 -6.436 -40.430 1.00 97.88 306 THR A CA 1
ATOM 2364 C C . THR A 1 306 ? 21.931 -7.607 -39.476 1.00 97.88 306 THR A C 1
ATOM 2366 O O . THR A 1 306 ? 23.047 -7.859 -39.033 1.00 97.88 306 THR A O 1
ATOM 2369 N N . LEU A 1 307 ? 20.848 -8.310 -39.153 1.00 97.19 307 LEU A N 1
ATOM 2370 C CA . LEU A 1 307 ? 20.871 -9.459 -38.256 1.00 97.19 307 LEU A CA 1
ATOM 2371 C C . LEU A 1 307 ? 21.422 -10.696 -38.972 1.00 97.19 307 LEU A C 1
ATOM 2373 O O . LEU A 1 307 ? 21.403 -10.803 -40.199 1.00 97.19 307 LEU A O 1
ATOM 2377 N N . THR A 1 308 ? 21.893 -11.659 -38.185 1.00 95.62 308 THR A N 1
ATOM 2378 C CA . THR A 1 308 ? 22.234 -12.997 -38.683 1.00 95.62 308 THR A CA 1
ATOM 2379 C C . THR A 1 308 ? 20.989 -13.715 -39.219 1.00 95.62 308 THR A C 1
ATOM 2381 O O . THR A 1 308 ? 19.860 -13.329 -38.917 1.00 95.62 308 THR A O 1
ATOM 2384 N N . ALA A 1 309 ? 21.174 -14.808 -39.967 1.00 92.88 309 ALA A N 1
ATOM 2385 C CA . ALA A 1 309 ? 20.058 -15.622 -40.467 1.00 92.88 309 ALA A CA 1
ATOM 2386 C C . ALA A 1 309 ? 19.144 -16.155 -39.343 1.00 92.88 309 ALA A C 1
ATOM 2388 O O . ALA A 1 309 ? 17.946 -16.314 -39.545 1.00 92.88 309 ALA A O 1
ATOM 2389 N N . ALA A 1 310 ? 19.698 -16.369 -38.145 1.00 91.38 310 ALA A N 1
ATOM 2390 C CA . ALA A 1 310 ? 18.957 -16.771 -36.950 1.00 91.38 310 ALA A CA 1
ATOM 2391 C C . ALA A 1 310 ? 18.322 -15.587 -36.185 1.00 91.38 310 ALA A C 1
ATOM 2393 O O . ALA A 1 310 ? 17.750 -15.773 -35.117 1.00 91.38 310 ALA A O 1
ATOM 2394 N N . GLY A 1 311 ? 18.423 -14.358 -36.703 1.00 93.56 311 GLY A N 1
ATOM 2395 C CA . GLY A 1 311 ? 17.809 -13.165 -36.115 1.00 93.56 311 GLY A CA 1
ATOM 2396 C C . GLY A 1 311 ? 18.595 -12.521 -34.968 1.00 93.56 311 GLY A C 1
ATOM 2397 O O . GLY A 1 311 ? 18.077 -11.604 -34.329 1.00 93.56 311 GLY A O 1
ATOM 2398 N N . TYR A 1 312 ? 19.834 -12.946 -34.712 1.00 94.25 312 TYR A N 1
ATOM 2399 C CA . TYR A 1 312 ? 20.715 -12.377 -33.679 1.00 94.25 312 TYR A CA 1
ATOM 2400 C C . TYR A 1 312 ? 21.560 -11.207 -34.188 1.00 94.25 312 TYR A C 1
ATOM 2402 O O . TYR A 1 312 ? 21.812 -11.099 -35.391 1.00 94.25 312 TYR A O 1
ATOM 2410 N N . LEU A 1 313 ? 22.037 -10.373 -33.266 1.00 95.06 313 LEU A N 1
ATOM 2411 C CA . LEU A 1 313 ? 23.074 -9.381 -33.511 1.00 95.06 313 LEU A CA 1
ATOM 2412 C C . LEU A 1 313 ? 24.342 -10.073 -34.041 1.00 95.06 313 LEU A C 1
ATOM 2414 O O . LEU A 1 313 ? 24.718 -11.144 -33.551 1.00 95.06 313 LEU A O 1
ATOM 2418 N N . PRO A 1 314 ? 25.010 -9.494 -35.051 1.00 95.44 314 PRO A N 1
ATOM 2419 C CA . PRO A 1 314 ? 26.261 -10.035 -35.560 1.00 95.44 314 PRO A CA 1
ATOM 2420 C C . PRO A 1 314 ? 27.366 -10.063 -34.491 1.00 95.44 314 PRO A C 1
ATOM 2422 O O . PRO A 1 314 ? 27.440 -9.148 -33.668 1.00 95.44 314 PRO A O 1
ATOM 2425 N N . PRO A 1 315 ? 28.310 -11.023 -34.553 1.00 93.88 315 PRO A N 1
ATOM 2426 C CA . PRO A 1 315 ? 29.403 -11.112 -33.583 1.00 93.88 315 PRO A CA 1
ATOM 2427 C C . PRO A 1 315 ? 30.250 -9.844 -33.435 1.00 93.88 315 PRO A C 1
ATOM 2429 O O . PRO A 1 315 ? 30.731 -9.559 -32.344 1.00 93.88 315 PRO A O 1
ATOM 2432 N N . LYS A 1 316 ? 30.406 -9.052 -34.506 1.00 94.44 316 LYS A N 1
ATOM 2433 C CA . LYS A 1 316 ? 31.124 -7.766 -34.456 1.00 94.44 316 LYS A CA 1
ATOM 2434 C C . LYS A 1 316 ? 30.435 -6.736 -33.552 1.00 94.44 316 LYS A C 1
ATOM 2436 O O . LYS A 1 316 ? 31.109 -5.932 -32.923 1.00 94.44 316 LYS A O 1
ATOM 2441 N N . ASP A 1 317 ? 29.105 -6.753 -33.507 1.00 94.00 317 ASP A N 1
ATOM 2442 C CA . ASP A 1 317 ? 28.306 -5.815 -32.721 1.00 94.00 317 ASP A CA 1
ATOM 2443 C C . ASP A 1 317 ? 28.282 -6.256 -31.256 1.00 94.00 317 ASP A C 1
ATOM 2445 O O . ASP A 1 317 ? 28.476 -5.434 -30.368 1.00 94.00 317 ASP A O 1
ATOM 2449 N N . VAL A 1 318 ? 28.180 -7.567 -31.010 1.00 91.81 318 VAL A N 1
ATOM 2450 C CA . VAL A 1 318 ? 28.327 -8.153 -29.668 1.00 91.81 318 VAL A CA 1
ATOM 2451 C C . VAL A 1 318 ? 29.727 -7.889 -29.097 1.00 91.81 318 VAL A C 1
ATOM 2453 O O . VAL A 1 318 ? 29.854 -7.530 -27.931 1.00 91.81 318 VAL A O 1
ATOM 2456 N N . ALA A 1 319 ? 30.781 -8.011 -29.909 1.00 90.38 319 ALA A N 1
ATOM 2457 C CA . ALA A 1 319 ? 32.146 -7.705 -29.481 1.00 90.38 319 ALA A CA 1
ATOM 2458 C C . ALA A 1 319 ? 32.317 -6.226 -29.089 1.00 90.38 319 ALA A C 1
ATOM 2460 O O . ALA A 1 319 ? 32.921 -5.945 -28.056 1.00 90.38 319 ALA A O 1
ATOM 2461 N N . ALA A 1 320 ? 31.747 -5.297 -29.868 1.00 91.31 320 ALA A N 1
ATOM 2462 C CA . ALA A 1 320 ? 31.760 -3.869 -29.548 1.00 91.31 320 ALA A CA 1
ATOM 2463 C C . ALA A 1 320 ? 31.024 -3.575 -28.231 1.00 91.31 320 ALA A C 1
ATOM 2465 O O . ALA A 1 320 ? 31.576 -2.906 -27.365 1.00 91.31 320 ALA A O 1
ATOM 2466 N N . MET A 1 321 ? 29.837 -4.163 -28.026 1.00 90.38 321 MET A N 1
ATOM 2467 C CA . MET A 1 321 ? 29.086 -4.038 -26.767 1.00 90.38 321 MET A CA 1
ATOM 2468 C C . MET A 1 321 ? 29.917 -4.467 -25.559 1.00 90.38 321 MET A C 1
ATOM 2470 O O . MET A 1 321 ? 29.953 -3.771 -24.552 1.00 90.38 321 MET A O 1
ATOM 2474 N N . ARG A 1 322 ? 30.602 -5.611 -25.655 1.00 86.56 322 ARG A N 1
ATOM 2475 C CA . ARG A 1 322 ? 31.426 -6.135 -24.557 1.00 86.56 322 ARG A CA 1
ATOM 2476 C C . ARG A 1 322 ? 32.615 -5.240 -24.228 1.00 86.56 322 ARG A C 1
ATOM 2478 O O . ARG A 1 322 ? 32.977 -5.141 -23.059 1.00 86.56 322 ARG A O 1
ATOM 2485 N N . ALA A 1 323 ? 33.239 -4.662 -25.251 1.00 86.50 323 ALA A N 1
ATOM 2486 C CA . ALA A 1 323 ? 34.408 -3.812 -25.087 1.00 86.50 323 ALA A CA 1
ATOM 2487 C C . ALA A 1 323 ? 34.033 -2.427 -24.546 1.00 86.50 323 ALA A C 1
ATOM 2489 O O . ALA A 1 323 ? 34.678 -1.941 -23.628 1.00 86.50 323 ALA A O 1
ATOM 2490 N N . GLU A 1 324 ? 32.987 -1.811 -25.098 1.00 89.56 324 GLU A N 1
ATOM 2491 C CA . GLU A 1 324 ? 32.639 -0.410 -24.831 1.00 89.56 324 GLU A CA 1
ATOM 2492 C C . GLU A 1 324 ? 31.726 -0.228 -23.609 1.00 89.56 324 GLU A C 1
ATOM 2494 O O . GLU A 1 324 ? 31.755 0.832 -23.000 1.00 89.56 324 GLU A O 1
ATOM 2499 N N . LEU A 1 325 ? 30.940 -1.245 -23.225 1.00 86.19 325 LEU A N 1
ATOM 2500 C CA . LEU A 1 325 ? 30.118 -1.231 -21.999 1.00 86.19 325 LEU A CA 1
ATOM 2501 C C . LEU A 1 325 ? 30.787 -1.973 -20.829 1.00 86.19 325 LEU A C 1
ATOM 2503 O O . LEU A 1 325 ? 30.119 -2.314 -19.855 1.00 86.19 325 LEU A O 1
ATOM 2507 N N . GLU A 1 326 ? 32.075 -2.303 -20.968 1.00 74.44 326 GLU A N 1
ATOM 2508 C CA . GLU A 1 326 ? 32.907 -3.007 -19.977 1.00 74.44 326 GLU A CA 1
ATOM 2509 C C . GLU A 1 326 ? 32.375 -4.385 -19.517 1.00 74.44 326 GLU A C 1
ATOM 2511 O O . GLU A 1 326 ? 32.902 -5.005 -18.596 1.00 74.44 326 GLU A O 1
ATOM 2516 N N . TRP A 1 327 ? 31.383 -4.956 -20.210 1.00 76.50 327 TRP A N 1
ATOM 2517 C CA . TRP A 1 327 ? 30.811 -6.277 -19.901 1.00 76.50 327 TRP A CA 1
ATOM 2518 C C . TRP A 1 327 ? 31.742 -7.459 -20.210 1.00 76.50 327 TRP A C 1
ATOM 2520 O O . TRP A 1 327 ? 31.416 -8.609 -19.917 1.00 76.50 327 TRP A O 1
ATOM 2530 N N . GLY A 1 328 ? 32.894 -7.206 -20.831 1.00 58.66 328 GLY A N 1
ATOM 2531 C CA . GLY A 1 328 ? 33.906 -8.220 -21.111 1.00 58.66 328 GLY A CA 1
ATOM 2532 C C . GLY A 1 328 ? 34.821 -8.570 -19.932 1.00 58.66 328 GLY A C 1
ATOM 2533 O O . GLY A 1 328 ? 35.414 -9.645 -19.971 1.00 58.66 328 GLY A O 1
ATOM 2534 N N . ALA A 1 329 ? 34.943 -7.706 -18.917 1.00 58.22 329 ALA A N 1
ATOM 2535 C CA . ALA A 1 329 ? 36.001 -7.806 -17.903 1.00 58.22 329 ALA A CA 1
ATOM 2536 C C . ALA A 1 329 ? 35.816 -8.965 -16.903 1.00 58.22 329 ALA A C 1
ATOM 2538 O O . ALA A 1 329 ? 36.797 -9.553 -16.457 1.00 58.22 329 ALA A O 1
ATOM 2539 N N . GLU A 1 330 ? 34.569 -9.329 -16.590 1.00 54.53 330 GLU A N 1
ATOM 2540 C CA . GLU A 1 330 ? 34.241 -10.350 -15.578 1.00 54.53 330 GLU A CA 1
ATOM 2541 C C . GLU A 1 330 ? 33.723 -11.673 -16.179 1.00 54.53 330 GLU A C 1
ATOM 2543 O O . GLU A 1 330 ? 33.367 -12.601 -15.453 1.00 54.53 330 GLU A O 1
ATOM 2548 N N . TRP A 1 331 ? 33.657 -11.786 -17.512 1.00 61.97 331 TRP A N 1
ATOM 2549 C CA . TRP A 1 331 ? 33.029 -12.930 -18.179 1.00 61.97 331 TRP A CA 1
ATOM 2550 C C . TRP A 1 331 ? 34.020 -14.053 -18.511 1.00 61.97 331 TRP A C 1
ATOM 2552 O O . TRP A 1 331 ? 35.017 -13.846 -19.207 1.00 61.97 331 TRP A O 1
ATOM 2562 N N . PHE A 1 332 ? 33.692 -15.286 -18.117 1.00 55.00 332 PHE A N 1
ATOM 2563 C CA . PHE A 1 332 ? 34.455 -16.477 -18.492 1.00 55.00 332 PHE A CA 1
ATOM 2564 C C . PHE A 1 332 ? 34.203 -16.847 -19.966 1.00 55.00 332 PHE A C 1
ATOM 2566 O O . PHE A 1 332 ? 33.242 -17.538 -20.301 1.00 55.00 332 PHE A O 1
ATOM 2573 N N . GLY A 1 333 ? 35.075 -16.386 -20.870 1.00 66.62 333 GLY A N 1
ATOM 2574 C CA . GLY A 1 333 ? 35.132 -16.836 -22.267 1.00 66.62 333 GLY A CA 1
ATOM 2575 C C . GLY A 1 333 ? 35.136 -15.725 -23.324 1.00 66.62 333 GLY A C 1
ATOM 2576 O O . GLY A 1 333 ? 34.825 -14.562 -23.070 1.00 66.62 333 GLY A O 1
ATOM 2577 N N . SER A 1 334 ? 35.483 -16.092 -24.561 1.00 70.38 334 SER A N 1
ATOM 2578 C CA . SER A 1 334 ? 35.636 -15.170 -25.699 1.00 70.38 334 SER A CA 1
ATOM 2579 C C . SER A 1 334 ? 34.467 -15.191 -26.694 1.00 70.38 334 SER A C 1
ATOM 2581 O O . SER A 1 334 ? 34.552 -14.533 -27.730 1.00 70.38 334 SER A O 1
ATOM 2583 N N . SER A 1 335 ? 33.372 -15.911 -26.402 1.00 78.50 335 SER A N 1
ATOM 2584 C CA . SER A 1 335 ? 32.234 -16.007 -27.329 1.00 78.50 335 SER A CA 1
ATOM 2585 C C . SER A 1 335 ? 31.616 -14.639 -27.614 1.00 78.50 335 SER A C 1
ATOM 2587 O O . SER A 1 335 ? 31.455 -13.830 -26.708 1.00 78.50 335 SER A O 1
ATOM 2589 N N . ASN A 1 336 ? 31.223 -14.405 -28.865 1.00 85.19 336 ASN A N 1
ATOM 2590 C CA . ASN A 1 336 ? 30.548 -13.187 -29.320 1.00 85.19 336 ASN A CA 1
ATOM 2591 C C . ASN A 1 336 ? 29.163 -13.493 -29.916 1.00 85.19 336 ASN A C 1
ATOM 2593 O O . ASN A 1 336 ? 28.683 -12.773 -30.787 1.00 85.19 336 ASN A O 1
ATOM 2597 N N . ARG A 1 337 ? 28.516 -14.590 -29.505 1.00 86.44 337 ARG A N 1
ATOM 2598 C CA . ARG A 1 337 ? 27.131 -14.883 -29.907 1.00 86.44 337 ARG A CA 1
ATOM 2599 C C . ARG A 1 337 ? 26.169 -14.213 -28.931 1.00 86.44 337 ARG A C 1
ATOM 2601 O O . ARG A 1 337 ? 26.326 -14.393 -27.733 1.00 86.44 337 ARG A O 1
ATOM 2608 N N . GLU A 1 338 ? 25.146 -13.512 -29.424 1.00 86.06 338 GLU A N 1
ATOM 2609 C CA . GLU A 1 338 ? 24.137 -12.854 -28.568 1.00 86.06 338 GLU A CA 1
ATOM 2610 C C . GLU A 1 338 ? 23.515 -13.817 -27.541 1.00 86.06 338 GLU A C 1
ATOM 2612 O O . GLU A 1 338 ? 23.344 -13.450 -26.387 1.00 86.06 338 GLU A O 1
ATOM 2617 N N . VAL A 1 339 ? 23.237 -15.064 -27.937 1.00 85.12 339 VAL A N 1
ATOM 2618 C CA . VAL A 1 339 ? 22.646 -16.090 -27.056 1.00 85.12 339 VAL A CA 1
ATOM 2619 C C . VAL A 1 339 ? 23.534 -16.473 -25.866 1.00 85.12 339 VAL A C 1
ATOM 2621 O O . VAL A 1 339 ? 23.028 -16.968 -24.865 1.00 85.12 339 VAL A O 1
ATOM 2624 N N . ASP A 1 340 ? 24.841 -16.221 -25.955 1.00 84.19 340 ASP A N 1
ATOM 2625 C CA . ASP A 1 340 ? 25.782 -16.500 -24.870 1.00 84.19 340 ASP A CA 1
ATOM 2626 C C . ASP A 1 340 ? 25.919 -15.310 -23.901 1.00 84.19 340 ASP A C 1
ATOM 2628 O O . ASP A 1 340 ? 26.628 -15.429 -22.908 1.00 84.19 340 ASP A O 1
ATOM 2632 N N . HIS A 1 341 ? 25.264 -14.169 -24.175 1.00 82.00 341 HIS A N 1
ATOM 2633 C CA . HIS A 1 341 ? 25.393 -12.922 -23.409 1.00 82.00 341 HIS A CA 1
ATOM 2634 C C . HIS A 1 341 ? 24.032 -12.401 -22.944 1.00 82.00 341 HIS A C 1
ATOM 2636 O O . HIS A 1 341 ? 23.313 -11.721 -23.680 1.00 82.00 341 HIS A O 1
ATOM 2642 N N . GLN A 1 342 ? 23.695 -12.665 -21.681 1.00 81.19 342 GLN A N 1
ATOM 2643 C CA . GLN A 1 342 ? 22.413 -12.263 -21.096 1.00 81.19 342 GLN A CA 1
ATOM 2644 C C . GLN A 1 342 ? 22.209 -10.737 -21.105 1.00 81.19 342 GLN A C 1
ATOM 2646 O O . GLN A 1 342 ? 21.131 -10.272 -21.467 1.00 81.19 342 GLN A O 1
ATOM 2651 N N . GLN A 1 343 ? 23.241 -9.948 -20.796 1.00 84.00 343 GLN A N 1
ATOM 2652 C CA . GLN A 1 343 ? 23.163 -8.481 -20.776 1.00 84.00 343 GLN A CA 1
ATOM 2653 C C . GLN A 1 343 ? 22.905 -7.893 -22.172 1.00 84.00 343 GLN A C 1
ATOM 2655 O O . GLN A 1 343 ? 22.139 -6.941 -22.324 1.00 84.00 343 GLN A O 1
ATOM 2660 N N . VAL A 1 344 ? 23.499 -8.492 -23.210 1.00 89.12 344 VAL A N 1
ATOM 2661 C CA . VAL A 1 344 ? 23.274 -8.097 -24.609 1.00 89.12 344 VAL A CA 1
ATOM 2662 C C . VAL A 1 344 ? 21.826 -8.368 -25.004 1.00 89.12 344 VAL A C 1
ATOM 2664 O O . VAL A 1 344 ? 21.170 -7.502 -25.590 1.00 89.12 344 VAL A O 1
ATOM 2667 N N . HIS A 1 345 ? 21.309 -9.544 -24.639 1.00 87.94 345 HIS A N 1
ATOM 2668 C CA . HIS A 1 345 ? 19.912 -9.886 -24.863 1.00 87.94 345 HIS A CA 1
ATOM 2669 C C . HIS A 1 345 ? 18.964 -8.914 -24.141 1.00 87.94 345 HIS A C 1
ATOM 2671 O O . HIS A 1 345 ? 18.038 -8.393 -24.765 1.00 87.94 345 HIS A O 1
ATOM 2677 N N . TRP A 1 346 ? 19.226 -8.602 -22.867 1.00 89.12 346 TRP A N 1
ATOM 2678 C CA . TRP A 1 346 ? 18.445 -7.636 -22.088 1.00 89.12 346 TRP A CA 1
ATOM 2679 C C . TRP A 1 346 ? 18.434 -6.245 -22.711 1.00 89.12 346 TRP A C 1
ATOM 2681 O O . TRP A 1 346 ? 17.367 -5.648 -22.835 1.00 89.12 346 TRP A O 1
ATOM 2691 N N . LEU A 1 347 ? 19.582 -5.739 -23.165 1.00 93.88 347 LEU A N 1
ATOM 2692 C CA . LEU A 1 347 ? 19.654 -4.424 -23.797 1.00 93.88 347 LEU A CA 1
ATOM 2693 C C . LEU A 1 347 ? 18.840 -4.375 -25.092 1.00 93.88 347 LEU A C 1
ATOM 2695 O O . LEU A 1 347 ? 18.044 -3.454 -25.287 1.00 93.88 347 LEU A O 1
ATOM 2699 N N . ARG A 1 348 ? 18.966 -5.392 -25.953 1.00 94.06 348 ARG A N 1
ATOM 2700 C CA . ARG A 1 348 ? 18.161 -5.487 -27.178 1.00 94.06 348 ARG A CA 1
ATOM 2701 C C . ARG A 1 348 ? 16.666 -5.606 -26.870 1.00 94.06 348 ARG A C 1
ATOM 2703 O O . ARG A 1 348 ? 15.853 -4.964 -27.545 1.00 94.06 348 ARG A O 1
ATOM 2710 N N . ALA A 1 349 ? 16.297 -6.409 -25.873 1.00 91.75 349 ALA A N 1
ATOM 2711 C CA . ALA A 1 349 ? 14.916 -6.558 -25.428 1.00 91.75 349 ALA A CA 1
ATOM 2712 C C . ALA A 1 349 ? 14.357 -5.221 -24.918 1.00 91.75 349 ALA A C 1
ATOM 2714 O O . ALA A 1 349 ? 13.296 -4.802 -25.377 1.00 91.75 349 ALA A O 1
ATOM 2715 N N . ALA A 1 350 ? 15.110 -4.499 -24.084 1.00 95.12 350 ALA A N 1
ATOM 2716 C CA . ALA A 1 350 ? 14.732 -3.205 -23.526 1.00 95.12 350 ALA A CA 1
ATOM 2717 C C . ALA A 1 350 ? 14.451 -2.155 -24.612 1.00 95.12 350 ALA A C 1
ATOM 2719 O O . ALA A 1 350 ? 13.362 -1.578 -24.648 1.00 95.12 350 ALA A O 1
ATOM 2720 N N . VAL A 1 351 ? 15.377 -1.941 -25.559 1.00 97.00 351 VAL A N 1
ATOM 2721 C CA . VAL A 1 351 ? 15.162 -0.945 -26.630 1.00 97.00 351 VAL A CA 1
ATOM 2722 C C . VAL A 1 351 ? 14.009 -1.325 -27.566 1.00 97.00 351 VAL A C 1
ATOM 2724 O O . VAL A 1 351 ? 13.351 -0.449 -28.134 1.00 97.00 351 VAL A O 1
ATOM 2727 N N . THR A 1 352 ? 13.725 -2.622 -27.712 1.00 95.88 352 THR A N 1
ATOM 2728 C CA . THR A 1 352 ? 12.578 -3.114 -28.489 1.00 95.88 352 THR A CA 1
ATOM 2729 C C . THR A 1 352 ? 11.270 -2.882 -27.733 1.00 95.88 352 THR A C 1
ATOM 2731 O O . THR A 1 352 ? 10.315 -2.352 -28.296 1.00 95.88 352 THR A O 1
ATOM 2734 N N . GLN A 1 353 ? 11.229 -3.220 -26.445 1.00 93.62 353 GLN A N 1
ATOM 2735 C CA . GLN A 1 353 ? 10.060 -3.074 -25.578 1.00 93.62 353 GLN A CA 1
ATOM 2736 C C . GLN A 1 353 ? 9.646 -1.610 -25.391 1.00 93.62 353 GLN A C 1
ATOM 2738 O O . GLN A 1 353 ? 8.455 -1.276 -25.414 1.00 93.62 353 GLN A O 1
ATOM 2743 N N . LEU A 1 354 ? 10.632 -0.718 -25.303 1.00 97.38 354 LEU A N 1
ATOM 2744 C CA . LEU A 1 354 ? 10.431 0.728 -25.299 1.00 97.38 354 LEU A CA 1
ATOM 2745 C C . LEU A 1 354 ? 9.976 1.273 -26.664 1.00 97.38 354 LEU A C 1
ATOM 2747 O O . LEU A 1 354 ? 9.589 2.435 -26.762 1.00 97.38 354 LEU A O 1
ATOM 2751 N N . GLY A 1 355 ? 9.968 0.455 -27.720 1.00 97.38 355 GLY A N 1
ATOM 2752 C CA . GLY A 1 355 ? 9.572 0.867 -29.068 1.00 97.38 355 GLY A CA 1
ATOM 2753 C C . GLY A 1 355 ? 10.583 1.799 -29.739 1.00 97.38 355 GLY A C 1
ATOM 2754 O O . GLY A 1 355 ? 10.221 2.548 -30.647 1.00 97.38 355 GLY A O 1
ATOM 2755 N N . LEU A 1 356 ? 11.842 1.781 -29.296 1.00 98.38 356 LEU A N 1
ATOM 2756 C CA . LEU A 1 356 ? 12.919 2.617 -29.833 1.00 98.38 356 LEU A CA 1
ATOM 2757 C C . LEU A 1 356 ? 13.549 1.984 -31.078 1.00 98.38 356 LEU A C 1
ATOM 2759 O O . LEU A 1 356 ? 14.050 2.684 -31.957 1.00 98.38 356 LEU A O 1
ATOM 2763 N N . VAL A 1 357 ? 13.472 0.659 -31.191 1.00 98.31 357 VAL A N 1
ATOM 2764 C CA . VAL A 1 357 ? 13.910 -0.098 -32.367 1.00 98.31 357 VAL A CA 1
ATOM 2765 C C . VAL A 1 357 ? 12.840 -1.088 -32.821 1.00 98.31 357 VAL A C 1
ATOM 2767 O O . VAL A 1 357 ? 11.929 -1.438 -32.074 1.00 98.31 357 VAL A O 1
ATOM 2770 N N . ARG A 1 358 ? 12.950 -1.551 -34.067 1.00 97.75 358 ARG A N 1
ATOM 2771 C CA . ARG A 1 358 ? 12.116 -2.613 -34.642 1.00 97.75 358 ARG A CA 1
ATOM 2772 C C . ARG A 1 358 ? 12.918 -3.458 -35.622 1.00 97.75 358 ARG A C 1
ATOM 2774 O O . ARG A 1 358 ? 13.850 -2.956 -36.247 1.00 97.75 358 ARG A O 1
ATOM 2781 N N . VAL A 1 359 ? 12.519 -4.713 -35.809 1.00 97.12 359 VAL A N 1
ATOM 2782 C CA . VAL A 1 359 ? 13.076 -5.565 -36.867 1.00 97.12 359 VAL A CA 1
ATOM 2783 C C . VAL A 1 359 ? 12.218 -5.442 -38.124 1.00 97.12 359 VAL A C 1
ATOM 2785 O O . VAL A 1 359 ? 11.004 -5.623 -38.070 1.00 97.12 359 VAL A O 1
ATOM 2788 N N . LEU A 1 360 ? 12.841 -5.146 -39.262 1.00 96.19 360 LEU A N 1
ATOM 2789 C CA . LEU A 1 360 ? 12.193 -5.108 -40.570 1.00 96.19 360 LEU A CA 1
ATOM 2790 C C . LEU A 1 360 ? 13.106 -5.758 -41.609 1.00 96.19 360 LEU A C 1
ATOM 2792 O O . LEU A 1 360 ? 14.241 -5.326 -41.788 1.00 96.19 360 LEU A O 1
ATOM 2796 N N . LYS A 1 361 ? 12.603 -6.789 -42.302 1.00 94.88 361 LYS A N 1
ATOM 2797 C CA . LYS A 1 361 ? 13.338 -7.515 -43.358 1.00 94.88 361 LYS A CA 1
ATOM 2798 C C . LYS A 1 361 ? 14.760 -7.929 -42.925 1.00 94.88 361 LYS A C 1
ATOM 2800 O O . LYS A 1 361 ? 15.728 -7.680 -43.634 1.00 94.88 361 LYS A O 1
ATOM 2805 N N . GLY A 1 362 ? 14.887 -8.507 -41.726 1.00 96.00 362 GLY A N 1
ATOM 2806 C CA . GLY A 1 362 ? 16.171 -8.968 -41.179 1.00 96.00 362 GLY A CA 1
ATOM 2807 C C . GLY A 1 362 ? 17.112 -7.861 -40.687 1.00 96.00 362 GLY A C 1
ATOM 2808 O O . GLY A 1 362 ? 18.253 -8.151 -40.346 1.00 96.00 362 GLY A O 1
ATOM 2809 N N . ARG A 1 363 ? 16.666 -6.600 -40.622 1.00 97.31 363 ARG A N 1
ATOM 2810 C CA . ARG A 1 363 ? 17.455 -5.476 -40.094 1.00 97.31 363 ARG A CA 1
ATOM 2811 C C . ARG A 1 363 ? 16.822 -4.914 -38.831 1.00 97.31 363 ARG A C 1
ATOM 2813 O O . ARG A 1 363 ? 15.614 -4.689 -38.799 1.00 97.31 363 ARG A O 1
ATOM 2820 N N . LEU A 1 364 ? 17.635 -4.659 -37.813 1.00 97.94 364 LEU A N 1
ATOM 2821 C CA . LEU A 1 364 ? 17.256 -3.886 -36.637 1.00 97.94 364 LEU A CA 1
ATOM 2822 C C . LEU A 1 364 ? 17.397 -2.396 -36.964 1.00 97.94 364 LEU A C 1
ATOM 2824 O O . LEU A 1 364 ? 18.493 -1.937 -37.271 1.00 97.94 364 LEU A O 1
ATOM 2828 N N . LEU A 1 365 ? 16.293 -1.657 -36.924 1.00 98.38 365 LEU A N 1
ATOM 2829 C CA . LEU A 1 365 ? 16.216 -0.245 -37.304 1.00 98.38 365 LEU A CA 1
ATOM 2830 C C . LEU A 1 365 ? 15.707 0.591 -36.131 1.00 98.38 365 LEU A C 1
ATOM 2832 O O . LEU A 1 365 ? 14.801 0.152 -35.418 1.00 98.38 365 LEU A O 1
ATOM 2836 N N . ARG A 1 366 ? 16.203 1.826 -35.987 1.00 98.31 366 ARG A N 1
ATOM 2837 C CA . ARG A 1 366 ? 15.581 2.812 -35.092 1.00 98.31 366 ARG A CA 1
ATOM 2838 C C . ARG A 1 366 ? 14.179 3.172 -35.583 1.00 98.31 366 ARG A C 1
ATOM 2840 O O . ARG A 1 366 ? 13.932 3.323 -36.782 1.00 98.31 366 ARG A O 1
ATOM 2847 N N . THR A 1 367 ? 13.239 3.297 -34.653 1.00 98.12 367 THR A N 1
ATOM 2848 C CA . THR A 1 367 ? 11.921 3.879 -34.932 1.00 98.12 367 THR A CA 1
ATOM 2849 C C . THR A 1 367 ? 12.033 5.403 -35.018 1.00 98.12 367 THR A C 1
ATOM 2851 O O . THR A 1 367 ? 13.078 5.979 -34.714 1.00 98.12 367 THR A O 1
ATOM 2854 N N . ARG A 1 368 ? 10.949 6.091 -35.406 1.00 97.31 368 ARG A N 1
ATOM 2855 C CA . ARG A 1 368 ? 10.908 7.563 -35.344 1.00 97.31 368 ARG A CA 1
ATOM 2856 C C . ARG A 1 368 ? 11.225 8.057 -33.930 1.00 97.31 368 ARG A C 1
ATOM 2858 O O . ARG A 1 368 ? 12.043 8.952 -33.779 1.00 97.31 368 ARG A O 1
ATOM 2865 N N . LEU A 1 369 ? 10.635 7.414 -32.922 1.00 97.75 369 LEU A N 1
ATOM 2866 C CA . LEU A 1 369 ? 10.897 7.712 -31.519 1.00 97.75 369 LEU A CA 1
ATOM 2867 C C . LEU A 1 369 ? 12.358 7.438 -31.143 1.00 97.75 369 LEU A C 1
ATOM 2869 O O . LEU A 1 369 ? 12.997 8.288 -30.534 1.00 97.75 369 LEU A O 1
ATOM 2873 N N . GLY A 1 370 ? 12.909 6.294 -31.561 1.00 97.25 370 GLY A N 1
ATOM 2874 C CA . GLY A 1 370 ? 14.317 5.972 -31.333 1.00 97.25 370 GLY A CA 1
ATOM 2875 C C . GLY A 1 370 ? 15.278 6.989 -31.945 1.00 97.25 370 GLY A C 1
ATOM 2876 O O . GLY A 1 370 ? 16.301 7.282 -31.342 1.00 97.25 370 GLY A O 1
ATOM 2877 N N . ASN A 1 371 ? 14.951 7.570 -33.104 1.00 96.88 371 ASN A N 1
ATOM 2878 C CA . ASN A 1 371 ? 15.735 8.665 -33.682 1.00 96.88 371 ASN A CA 1
ATOM 2879 C C . ASN A 1 371 ? 15.641 9.944 -32.841 1.00 96.88 371 ASN A C 1
ATOM 2881 O O . ASN A 1 371 ? 16.660 10.587 -32.620 1.00 96.88 371 ASN A O 1
ATOM 2885 N N . THR A 1 372 ? 14.443 10.297 -32.368 1.00 97.06 372 THR A N 1
ATOM 2886 C CA . THR A 1 372 ? 14.219 11.491 -31.539 1.00 97.06 372 THR A CA 1
ATOM 2887 C C . THR A 1 372 ? 14.930 11.411 -30.188 1.00 97.06 372 THR A C 1
ATOM 2889 O O . THR A 1 372 ? 15.440 12.421 -29.723 1.00 97.06 372 THR A O 1
ATOM 2892 N N . LEU A 1 373 ? 14.967 10.231 -29.562 1.00 97.31 373 LEU A N 1
ATOM 2893 C CA . LEU A 1 373 ? 15.493 10.053 -28.203 1.00 97.31 373 LEU A CA 1
ATOM 2894 C C . LEU A 1 373 ? 16.962 9.608 -28.145 1.00 97.31 373 LEU A C 1
ATOM 2896 O O . LEU A 1 373 ? 17.526 9.537 -27.060 1.00 97.31 373 LEU A O 1
ATOM 2900 N N . ALA A 1 374 ? 17.597 9.305 -29.284 1.00 95.00 374 ALA A N 1
ATOM 2901 C CA . ALA A 1 374 ? 18.931 8.691 -29.325 1.00 95.00 374 ALA A CA 1
ATOM 2902 C C . ALA A 1 374 ? 20.041 9.492 -28.634 1.00 95.00 374 ALA A C 1
ATOM 2904 O O . ALA A 1 374 ? 21.057 8.906 -28.282 1.00 95.00 374 ALA A O 1
ATOM 2905 N N . THR A 1 375 ? 19.874 10.804 -28.483 1.00 95.12 375 THR A N 1
ATOM 2906 C CA . THR A 1 375 ? 20.866 11.709 -27.886 1.00 95.12 375 THR A CA 1
ATOM 2907 C C . THR A 1 375 ? 20.274 12.541 -26.749 1.00 95.12 375 THR A C 1
ATOM 2909 O O . THR A 1 375 ? 20.829 13.579 -26.406 1.00 95.12 375 THR A O 1
ATOM 2912 N N . ASP A 1 376 ? 19.130 12.126 -26.198 1.00 96.81 376 ASP A N 1
ATOM 2913 C CA . ASP A 1 376 ? 18.419 12.849 -25.140 1.00 96.81 376 ASP A CA 1
ATOM 2914 C C . ASP A 1 376 ? 18.141 11.913 -23.950 1.00 96.81 376 ASP A C 1
ATOM 2916 O O . ASP A 1 376 ? 17.063 11.313 -23.861 1.00 96.81 376 ASP A O 1
ATOM 2920 N N . PRO A 1 377 ? 19.120 11.750 -23.038 1.00 96.56 377 PRO A N 1
ATOM 2921 C CA . PRO A 1 377 ? 18.990 10.862 -21.887 1.00 96.56 377 PRO A CA 1
ATOM 2922 C C . PRO A 1 377 ? 17.837 11.232 -20.950 1.00 96.56 377 PRO A C 1
ATOM 2924 O O . PRO A 1 377 ? 17.213 10.344 -20.377 1.00 96.56 377 PRO A O 1
ATOM 2927 N N . LEU A 1 378 ? 17.515 12.524 -20.821 1.00 96.19 378 LEU A N 1
ATOM 2928 C CA . LEU A 1 378 ? 16.414 12.994 -19.979 1.00 96.19 378 LEU A CA 1
ATOM 2929 C C . LEU A 1 378 ? 15.070 12.518 -20.527 1.00 96.19 378 LEU A C 1
ATOM 2931 O O . LEU A 1 378 ? 14.283 11.901 -19.812 1.00 96.19 378 LEU A O 1
ATOM 2935 N N . ARG A 1 379 ? 14.815 12.730 -21.822 1.00 96.75 379 ARG A N 1
ATOM 2936 C CA . ARG A 1 379 ? 13.580 12.234 -22.440 1.00 96.75 379 ARG A CA 1
ATOM 2937 C C . ARG A 1 379 ? 13.545 10.714 -22.538 1.00 96.75 379 ARG A C 1
ATOM 2939 O O . ARG A 1 379 ? 12.464 10.131 -22.473 1.00 96.75 379 ARG A O 1
ATOM 2946 N N . LEU A 1 380 ? 14.699 10.066 -22.681 1.00 97.62 380 LEU A N 1
ATOM 2947 C CA . LEU A 1 380 ? 14.801 8.611 -22.672 1.00 97.62 380 LEU A CA 1
ATOM 2948 C C . LEU A 1 380 ? 14.455 8.028 -21.295 1.00 97.62 380 LEU A C 1
ATOM 2950 O O . LEU A 1 380 ? 13.713 7.047 -21.233 1.00 97.62 380 LEU A O 1
ATOM 2954 N N . TRP A 1 381 ? 14.894 8.675 -20.212 1.00 97.38 381 TRP A N 1
ATOM 2955 C CA . TRP A 1 381 ? 14.472 8.359 -18.849 1.00 97.38 381 TRP A CA 1
ATOM 2956 C C . TRP A 1 381 ? 12.962 8.495 -18.694 1.00 97.38 381 TRP A C 1
ATOM 2958 O O . TRP A 1 381 ? 12.309 7.533 -18.292 1.00 97.38 381 TRP A O 1
ATOM 2968 N N . SER A 1 382 ? 12.390 9.662 -19.021 1.00 96.25 382 SER A N 1
ATOM 2969 C CA . SER A 1 382 ? 10.945 9.898 -18.877 1.00 96.25 382 SER A CA 1
ATOM 2970 C C . SER A 1 382 ? 10.132 8.877 -19.670 1.00 96.25 382 SER A C 1
ATOM 2972 O O . SER A 1 382 ? 9.152 8.334 -19.167 1.00 96.25 382 SER A O 1
ATOM 2974 N N . HIS A 1 383 ? 10.569 8.561 -20.893 1.00 97.88 383 HIS A N 1
ATOM 2975 C CA . HIS A 1 383 ? 9.931 7.546 -21.728 1.00 97.88 383 HIS A CA 1
ATOM 2976 C C . HIS A 1 383 ? 10.026 6.143 -21.119 1.00 97.88 383 HIS A C 1
ATOM 2978 O O . HIS A 1 383 ? 9.050 5.393 -21.143 1.00 97.88 383 HIS A O 1
ATOM 2984 N N . ALA A 1 384 ? 11.182 5.776 -20.563 1.00 97.56 384 ALA A N 1
ATOM 2985 C CA . ALA A 1 384 ? 11.356 4.486 -19.910 1.00 97.56 384 ALA A CA 1
ATOM 2986 C C . ALA A 1 384 ? 10.486 4.354 -18.654 1.00 97.56 384 ALA A C 1
ATOM 2988 O O . ALA A 1 384 ? 9.778 3.357 -18.519 1.00 97.56 384 ALA A O 1
ATOM 2989 N N . ALA A 1 385 ? 10.481 5.372 -17.791 1.00 96.50 385 ALA A N 1
ATOM 2990 C CA . ALA A 1 385 ? 9.652 5.429 -16.590 1.00 96.50 385 ALA A CA 1
ATOM 2991 C C . ALA A 1 385 ? 8.151 5.322 -16.926 1.00 96.50 385 ALA A C 1
ATOM 2993 O O . ALA A 1 385 ? 7.451 4.474 -16.371 1.00 96.50 385 ALA A O 1
ATOM 2994 N N . ALA A 1 386 ? 7.676 6.076 -17.922 1.00 96.81 386 ALA A N 1
ATOM 2995 C CA . ALA A 1 386 ? 6.276 6.051 -18.354 1.00 96.81 386 ALA A CA 1
ATOM 2996 C C . ALA A 1 386 ? 5.808 4.669 -18.837 1.00 96.81 386 ALA A C 1
ATOM 2998 O O . ALA A 1 386 ? 4.646 4.306 -18.667 1.00 96.81 386 ALA A O 1
ATOM 2999 N N . ARG A 1 387 ? 6.706 3.862 -19.416 1.00 96.50 387 ARG A N 1
ATOM 3000 C CA . ARG A 1 387 ? 6.383 2.528 -19.950 1.00 96.50 387 ARG A CA 1
ATOM 3001 C C . ARG A 1 387 ? 6.399 1.411 -18.903 1.00 96.50 387 ARG A C 1
ATOM 3003 O O . ARG A 1 387 ? 6.074 0.279 -19.261 1.00 96.50 387 ARG A O 1
ATOM 3010 N N . MET A 1 388 ? 6.784 1.708 -17.666 1.00 95.12 388 MET A N 1
ATOM 3011 C CA . MET A 1 388 ? 6.818 0.746 -16.567 1.00 95.12 388 MET A CA 1
ATOM 3012 C C . MET A 1 388 ? 5.452 0.578 -15.877 1.00 95.12 388 MET A C 1
ATOM 3014 O O . MET A 1 388 ? 4.640 1.506 -15.916 1.00 95.12 388 MET A O 1
ATOM 3018 N N . PRO A 1 389 ? 5.210 -0.565 -15.206 1.00 96.25 389 PRO A N 1
ATOM 3019 C CA . PRO A 1 389 ? 6.053 -1.763 -15.184 1.00 96.25 389 PRO A CA 1
ATOM 3020 C C . PRO A 1 389 ? 6.009 -2.523 -16.516 1.00 96.25 389 PRO A C 1
ATOM 3022 O O . PRO A 1 389 ? 5.055 -2.452 -17.292 1.00 96.25 389 PRO A O 1
ATOM 3025 N N . PHE A 1 390 ? 7.052 -3.300 -16.768 1.00 94.44 390 PHE A N 1
ATOM 3026 C CA . PHE A 1 390 ? 7.115 -4.239 -17.874 1.00 94.44 390 PHE A CA 1
ATOM 3027 C C . PHE A 1 390 ? 6.473 -5.577 -17.499 1.00 94.44 390 PHE A C 1
ATOM 3029 O O . PHE A 1 390 ? 6.698 -6.103 -16.413 1.00 94.44 390 PHE A O 1
ATOM 3036 N N . GLY A 1 391 ? 5.723 -6.152 -18.439 1.00 92.06 391 GLY A N 1
ATOM 3037 C CA . GLY A 1 391 ? 5.059 -7.445 -18.283 1.00 92.06 391 GLY A CA 1
ATOM 3038 C C . GLY A 1 391 ? 3.966 -7.628 -19.330 1.00 92.06 391 GLY A C 1
ATOM 3039 O O . GLY A 1 391 ? 3.328 -6.656 -19.750 1.00 92.06 391 GLY A O 1
ATOM 3040 N N . ARG A 1 392 ? 3.770 -8.863 -19.787 1.00 91.44 392 ARG A N 1
ATOM 3041 C CA . ARG A 1 392 ? 2.636 -9.233 -20.647 1.00 91.44 392 ARG A CA 1
ATOM 3042 C C . ARG A 1 392 ? 1.447 -9.632 -19.792 1.00 91.44 392 ARG A C 1
ATOM 3044 O O . ARG A 1 392 ? 0.331 -9.194 -20.066 1.00 91.44 392 ARG A O 1
ATOM 3051 N N . GLU A 1 393 ? 1.718 -10.399 -18.746 1.00 92.50 393 GLU A N 1
ATOM 3052 C CA . GLU A 1 393 ? 0.709 -10.920 -17.838 1.00 92.50 393 GLU A CA 1
ATOM 3053 C C . GLU A 1 393 ? 0.428 -9.943 -16.694 1.00 92.50 393 GLU A C 1
ATOM 3055 O O . GLU A 1 393 ? 1.281 -9.143 -16.304 1.00 92.50 393 GLU A O 1
ATOM 3060 N N . GLN A 1 394 ? -0.778 -10.010 -16.125 1.00 93.31 394 GLN A N 1
ATOM 3061 C CA . GLN A 1 394 ? -1.155 -9.100 -15.041 1.00 93.31 394 GLN A CA 1
ATOM 3062 C C . GLN A 1 394 ? -0.302 -9.311 -13.782 1.00 93.31 394 GLN A C 1
ATOM 3064 O O . GLN A 1 394 ? 0.082 -8.332 -13.152 1.00 93.31 394 GLN A O 1
ATOM 3069 N N . TYR A 1 395 ? 0.047 -10.557 -13.440 1.00 91.00 395 TYR A N 1
ATOM 3070 C CA . TYR A 1 395 ? 0.888 -10.825 -12.269 1.00 91.00 395 TYR A CA 1
ATOM 3071 C C . TYR A 1 395 ? 2.298 -10.232 -12.430 1.00 91.00 395 TYR A C 1
ATOM 3073 O O . TYR A 1 395 ? 2.875 -9.777 -11.449 1.00 91.00 395 TYR A O 1
ATOM 3081 N N . GLU A 1 396 ? 2.843 -10.193 -13.656 1.00 93.69 396 GLU A N 1
ATOM 3082 C CA . GLU A 1 396 ? 4.154 -9.586 -13.925 1.00 93.69 396 GLU A CA 1
ATOM 3083 C C . GLU A 1 396 ? 4.109 -8.074 -13.717 1.00 93.69 396 GLU A C 1
ATOM 3085 O O . GLU A 1 396 ? 5.055 -7.488 -13.193 1.00 93.69 396 GLU A O 1
ATOM 3090 N N . LYS A 1 397 ? 2.997 -7.439 -14.109 1.00 95.81 397 LYS A N 1
ATOM 3091 C CA . LYS A 1 397 ? 2.775 -6.007 -13.893 1.00 95.81 397 LYS A CA 1
ATOM 3092 C C . LYS A 1 397 ? 2.609 -5.696 -12.410 1.00 95.81 397 LYS A C 1
ATOM 3094 O O . LYS A 1 397 ? 3.275 -4.791 -11.925 1.00 95.81 397 LYS A O 1
ATOM 3099 N N . ASP A 1 398 ? 1.796 -6.469 -11.692 1.00 96.62 398 ASP A N 1
ATOM 3100 C CA . ASP A 1 398 ? 1.603 -6.313 -10.245 1.00 96.62 398 ASP A CA 1
ATOM 3101 C C . ASP A 1 398 ? 2.931 -6.497 -9.488 1.00 96.62 398 ASP A C 1
ATOM 3103 O O . ASP A 1 398 ? 3.322 -5.650 -8.686 1.00 96.62 398 ASP A O 1
ATOM 3107 N N . ALA A 1 399 ? 3.683 -7.555 -9.809 1.00 95.44 399 ALA A N 1
ATOM 3108 C CA . ALA A 1 399 ? 5.007 -7.792 -9.242 1.00 95.44 399 ALA A CA 1
ATOM 3109 C C . ALA A 1 399 ? 5.999 -6.681 -9.629 1.00 95.44 399 ALA A C 1
ATOM 3111 O O . ALA A 1 399 ? 6.830 -6.282 -8.817 1.00 95.44 399 ALA A O 1
ATOM 3112 N N . GLY A 1 400 ? 5.906 -6.155 -10.854 1.00 96.50 400 GLY A N 1
ATOM 3113 C CA . GLY A 1 400 ? 6.696 -5.022 -11.330 1.00 96.50 400 GLY A CA 1
ATOM 3114 C C . GLY A 1 400 ? 6.410 -3.725 -10.571 1.00 96.50 400 GLY A C 1
ATOM 3115 O O . GLY A 1 400 ? 7.353 -3.010 -10.243 1.00 96.50 400 GLY A O 1
ATOM 3116 N N . LEU A 1 401 ? 5.148 -3.439 -10.233 1.00 97.69 401 LEU A N 1
ATOM 3117 C CA . LEU A 1 401 ? 4.780 -2.306 -9.375 1.00 97.69 401 LEU A CA 1
ATOM 3118 C C . LEU A 1 401 ? 5.383 -2.452 -7.977 1.00 97.69 401 LEU A C 1
ATOM 3120 O O . LEU A 1 401 ? 6.029 -1.529 -7.490 1.00 97.69 401 LEU A O 1
ATOM 3124 N N . LEU A 1 402 ? 5.239 -3.626 -7.361 1.00 97.06 402 LEU A N 1
ATOM 3125 C CA . LEU A 1 402 ? 5.789 -3.907 -6.030 1.00 97.06 402 LEU A CA 1
ATOM 3126 C C . LEU A 1 402 ? 7.323 -3.859 -6.019 1.00 97.06 402 LEU A C 1
ATOM 3128 O O . LEU A 1 402 ? 7.931 -3.355 -5.075 1.00 97.06 402 LEU A O 1
ATOM 3132 N N . LEU A 1 403 ? 7.961 -4.310 -7.101 1.00 95.94 403 LEU A N 1
ATOM 3133 C CA . LEU A 1 403 ? 9.395 -4.146 -7.305 1.00 95.94 403 LEU A CA 1
ATOM 3134 C C . LEU A 1 403 ? 9.781 -2.663 -7.353 1.00 95.94 403 LEU A C 1
ATOM 3136 O O . LEU A 1 403 ? 10.728 -2.276 -6.673 1.00 95.94 403 LEU A O 1
ATOM 3140 N N . LEU A 1 404 ? 9.060 -1.830 -8.105 1.00 97.06 404 LEU A N 1
ATOM 3141 C CA . LEU A 1 404 ? 9.319 -0.388 -8.152 1.00 97.06 404 LEU A CA 1
ATOM 3142 C C . LEU A 1 404 ? 9.133 0.258 -6.775 1.00 97.06 404 LEU A C 1
ATOM 3144 O O . LEU A 1 404 ? 9.999 1.021 -6.362 1.00 97.06 404 LEU A O 1
ATOM 3148 N N . VAL A 1 405 ? 8.089 -0.102 -6.024 1.00 97.25 405 VAL A N 1
ATOM 3149 C CA . VAL A 1 405 ? 7.896 0.384 -4.646 1.00 97.25 405 VAL A CA 1
ATOM 3150 C C . VAL A 1 405 ? 9.079 0.002 -3.759 1.00 97.25 405 VAL A C 1
ATOM 3152 O O . VAL A 1 405 ? 9.625 0.856 -3.064 1.00 97.25 405 VAL A O 1
ATOM 3155 N N . SER A 1 406 ? 9.554 -1.243 -3.850 1.00 95.12 406 SER A N 1
ATOM 3156 C CA . SER A 1 406 ? 10.733 -1.683 -3.096 1.00 95.12 406 SER A CA 1
ATOM 3157 C C . SER A 1 406 ? 11.993 -0.881 -3.446 1.00 95.12 406 SER A C 1
ATOM 3159 O O . SER A 1 406 ? 12.820 -0.610 -2.582 1.00 95.12 406 SER A O 1
ATOM 3161 N N . VAL A 1 407 ? 12.154 -0.486 -4.713 1.00 94.88 407 VAL A N 1
ATOM 3162 C CA . VAL A 1 407 ? 13.298 0.313 -5.167 1.00 94.88 407 VAL A CA 1
ATOM 3163 C C . VAL A 1 407 ? 13.149 1.752 -4.682 1.00 94.88 407 VAL A C 1
ATOM 3165 O O . VAL A 1 407 ? 14.104 2.295 -4.141 1.00 94.88 407 VAL A O 1
ATOM 3168 N N . ALA A 1 408 ? 11.957 2.341 -4.784 1.00 95.81 408 ALA A N 1
ATOM 3169 C CA . ALA A 1 408 ? 11.659 3.683 -4.287 1.00 95.81 408 ALA A CA 1
ATOM 3170 C C . ALA A 1 408 ? 11.869 3.807 -2.765 1.00 95.81 408 ALA A C 1
ATOM 3172 O O . ALA A 1 408 ? 12.425 4.804 -2.301 1.00 95.81 408 ALA A O 1
ATOM 3173 N N . GLY A 1 409 ? 11.486 2.778 -2.000 1.00 94.56 409 GLY A N 1
ATOM 3174 C CA . GLY A 1 409 ? 11.692 2.690 -0.549 1.00 94.56 409 GLY A CA 1
ATOM 3175 C C . GLY A 1 409 ? 13.118 2.301 -0.132 1.00 94.56 409 GLY A C 1
ATOM 3176 O O . GLY A 1 409 ? 13.462 2.393 1.047 1.00 94.56 409 GLY A O 1
ATOM 3177 N N . GLY A 1 410 ? 13.974 1.908 -1.084 1.00 92.56 410 GLY A N 1
ATOM 3178 C CA . GLY A 1 410 ? 15.362 1.506 -0.834 1.00 92.56 410 GLY A CA 1
ATOM 3179 C C . GLY A 1 410 ? 15.518 0.149 -0.152 1.00 92.56 410 GLY A C 1
ATOM 3180 O O . GLY A 1 410 ? 16.471 -0.051 0.597 1.00 92.56 410 GLY A O 1
ATOM 3181 N N . CYS A 1 411 ? 14.598 -0.782 -0.399 1.00 90.69 411 CYS A N 1
ATOM 3182 C CA . CYS A 1 411 ? 14.636 -2.121 0.170 1.00 90.69 411 CYS A CA 1
ATOM 3183 C C . CYS A 1 411 ? 15.842 -2.935 -0.315 1.00 90.69 411 CYS A C 1
ATOM 3185 O O . CYS A 1 411 ? 16.154 -2.989 -1.517 1.00 90.69 411 CYS A O 1
ATOM 3187 N N . PHE A 1 412 ? 16.434 -3.682 0.618 1.00 86.31 412 PHE A N 1
ATOM 3188 C CA . PHE A 1 412 ? 17.379 -4.757 0.314 1.00 86.31 412 PHE A CA 1
ATOM 3189 C C . PHE A 1 412 ? 16.662 -5.969 -0.303 1.00 86.31 412 PHE A C 1
ATOM 3191 O O . PHE A 1 412 ? 15.432 -6.050 -0.321 1.00 86.31 412 PHE A O 1
ATOM 3198 N N . ALA A 1 413 ? 17.428 -6.931 -0.826 1.00 82.06 413 ALA A N 1
ATOM 3199 C CA . ALA A 1 413 ? 16.880 -8.057 -1.585 1.00 82.06 413 ALA A CA 1
ATOM 3200 C C . ALA A 1 413 ? 15.873 -8.905 -0.782 1.00 82.06 413 ALA A C 1
ATOM 3202 O O . ALA A 1 413 ? 14.810 -9.244 -1.301 1.00 82.06 413 ALA A O 1
ATOM 3203 N N . THR A 1 414 ? 16.180 -9.217 0.481 1.00 84.06 414 THR A N 1
ATOM 3204 C CA . THR A 1 414 ? 15.310 -10.035 1.345 1.00 84.06 414 THR A CA 1
ATOM 3205 C C . THR A 1 414 ? 13.980 -9.343 1.630 1.00 84.06 414 THR A C 1
ATOM 3207 O O . THR A 1 414 ? 12.924 -9.939 1.437 1.00 84.06 414 THR A O 1
ATOM 3210 N N . GLU A 1 415 ? 14.028 -8.070 2.022 1.00 88.62 415 GLU A N 1
ATOM 3211 C CA . GLU A 1 415 ? 12.841 -7.256 2.307 1.00 88.62 415 GLU A CA 1
ATOM 3212 C C . GLU A 1 415 ? 11.960 -7.095 1.062 1.00 88.62 415 GLU A C 1
ATOM 3214 O O . GLU A 1 415 ? 10.754 -7.324 1.113 1.00 88.62 415 GLU A O 1
ATOM 3219 N N . ARG A 1 416 ? 12.573 -6.800 -0.089 1.00 90.00 416 ARG A N 1
ATOM 3220 C CA . ARG A 1 416 ? 11.886 -6.713 -1.382 1.00 90.00 416 ARG A CA 1
ATOM 3221 C C . ARG A 1 416 ? 11.134 -7.993 -1.727 1.00 90.00 416 ARG A C 1
ATOM 3223 O O . ARG A 1 416 ? 10.003 -7.929 -2.198 1.00 90.00 416 ARG A O 1
ATOM 3230 N N . ASN A 1 417 ? 11.769 -9.147 -1.546 1.00 88.31 417 ASN A N 1
ATOM 3231 C CA . ASN A 1 417 ? 11.148 -10.423 -1.881 1.00 88.31 417 ASN A CA 1
ATOM 3232 C C . ASN A 1 417 ? 9.943 -10.708 -0.984 1.00 88.31 417 ASN A C 1
ATOM 3234 O O . ASN A 1 417 ? 8.897 -11.099 -1.499 1.00 88.31 417 ASN A O 1
ATOM 3238 N N . SER A 1 418 ? 10.066 -10.454 0.320 1.00 89.19 418 SER A N 1
ATOM 3239 C CA . SER A 1 418 ? 8.948 -10.567 1.262 1.00 89.19 418 SER A CA 1
ATOM 3240 C C . SER A 1 418 ? 7.797 -9.629 0.892 1.00 89.19 418 SER A C 1
ATOM 3242 O O . SER A 1 418 ? 6.661 -10.091 0.786 1.00 89.19 418 SER A O 1
ATOM 3244 N N . LEU A 1 419 ? 8.099 -8.358 0.593 1.00 93.06 419 LEU A N 1
ATOM 3245 C CA . LEU A 1 419 ? 7.115 -7.359 0.168 1.00 93.06 419 LEU A CA 1
ATOM 3246 C C . LEU A 1 419 ? 6.341 -7.819 -1.072 1.00 93.06 419 LEU A C 1
ATOM 3248 O O . LEU A 1 419 ? 5.111 -7.762 -1.083 1.00 93.06 419 LEU A O 1
ATOM 3252 N N . ILE A 1 420 ? 7.055 -8.269 -2.114 1.00 93.44 420 ILE A N 1
ATOM 3253 C CA . ILE A 1 420 ? 6.445 -8.717 -3.372 1.00 93.44 420 ILE A CA 1
ATOM 3254 C C . ILE A 1 420 ? 5.530 -9.917 -3.114 1.00 93.44 420 ILE A C 1
ATOM 3256 O O . ILE A 1 420 ? 4.387 -9.904 -3.558 1.00 93.44 420 ILE A O 1
ATOM 3260 N N . LEU A 1 421 ? 6.000 -10.940 -2.395 1.00 92.31 421 LE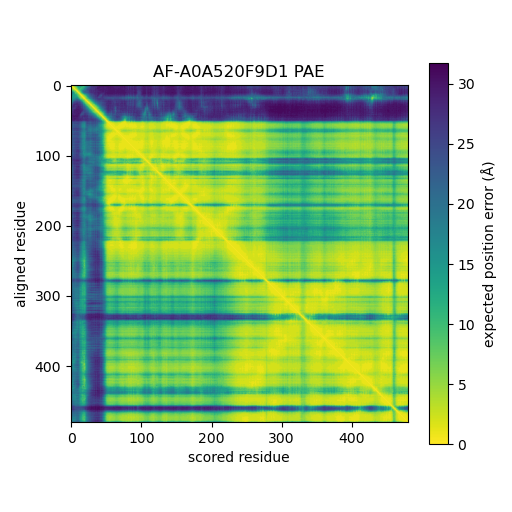U A N 1
ATOM 3261 C CA . LEU A 1 421 ? 5.209 -12.150 -2.148 1.00 92.31 421 LEU A CA 1
ATOM 3262 C C . LEU A 1 421 ? 3.943 -11.853 -1.352 1.00 92.31 421 LEU A C 1
ATOM 3264 O O . LEU A 1 421 ? 2.851 -12.167 -1.820 1.00 92.31 421 LEU A O 1
ATOM 3268 N N . ARG A 1 422 ? 4.091 -11.227 -0.179 1.00 92.56 422 ARG A N 1
ATOM 3269 C CA . ARG A 1 422 ? 2.962 -10.988 0.724 1.00 92.56 422 ARG A CA 1
ATOM 3270 C C . ARG A 1 422 ? 1.934 -10.064 0.090 1.00 92.56 422 ARG A C 1
ATOM 3272 O O . ARG A 1 422 ? 0.748 -10.344 0.157 1.00 92.56 422 ARG A O 1
ATOM 3279 N N . SER A 1 423 ? 2.382 -9.029 -0.620 1.00 95.06 423 SER A N 1
ATOM 3280 C CA . SER A 1 423 ? 1.461 -8.110 -1.294 1.00 95.06 423 SER A CA 1
ATOM 3281 C C . SER A 1 423 ? 0.750 -8.740 -2.491 1.00 95.06 423 SER A C 1
ATOM 3283 O O . SER A 1 423 ? -0.407 -8.415 -2.739 1.00 95.06 423 SER A O 1
ATOM 3285 N N . LEU A 1 424 ? 1.403 -9.641 -3.235 1.00 94.31 424 LEU A N 1
ATOM 3286 C CA . LEU A 1 424 ? 0.733 -10.403 -4.293 1.00 94.31 424 LEU A CA 1
ATOM 3287 C C . LEU A 1 424 ? -0.342 -11.336 -3.713 1.00 94.31 424 LEU A C 1
ATOM 3289 O O . LEU A 1 424 ? -1.413 -11.461 -4.307 1.00 94.31 424 LEU A O 1
ATOM 3293 N N . GLU A 1 425 ? -0.072 -11.963 -2.567 1.00 92.88 425 GLU A N 1
ATOM 3294 C CA . GLU A 1 425 ? -1.044 -12.796 -1.850 1.00 92.88 425 GLU A CA 1
ATOM 3295 C C . GLU A 1 425 ? -2.228 -11.966 -1.331 1.00 92.88 425 GLU A C 1
ATOM 3297 O O . GLU A 1 425 ? -3.369 -12.364 -1.573 1.00 92.88 425 GLU A O 1
ATOM 3302 N N . THR A 1 426 ? -1.978 -10.783 -0.749 1.00 92.88 426 THR A N 1
ATOM 3303 C CA . THR A 1 426 ? -3.021 -9.826 -0.324 1.00 92.88 426 THR A CA 1
ATOM 3304 C C . THR A 1 426 ? -3.983 -9.487 -1.466 1.00 92.88 426 THR A C 1
ATOM 3306 O O . THR A 1 426 ? -5.193 -9.512 -1.277 1.00 92.88 426 THR A O 1
ATOM 3309 N N . ILE A 1 427 ? -3.481 -9.255 -2.685 1.00 93.62 427 ILE A N 1
ATOM 3310 C CA . ILE A 1 427 ? -4.325 -8.923 -3.855 1.00 93.62 427 ILE A CA 1
ATOM 3311 C C . ILE A 1 427 ? -4.851 -10.159 -4.615 1.00 93.62 427 ILE A C 1
ATOM 3313 O O . ILE A 1 427 ? -5.291 -10.053 -5.769 1.00 93.62 427 ILE A O 1
ATOM 3317 N N . GLY A 1 428 ? -4.786 -11.343 -3.995 1.00 90.75 428 GLY A N 1
ATOM 3318 C CA . GLY A 1 428 ? -5.461 -12.563 -4.443 1.00 90.75 428 GLY A CA 1
ATOM 3319 C C . GLY A 1 428 ? -4.659 -13.492 -5.364 1.00 90.75 428 GLY A C 1
ATOM 3320 O O . GLY A 1 428 ? -5.233 -14.429 -5.941 1.00 90.75 428 GLY A O 1
ATOM 3321 N N . TRP A 1 429 ? -3.350 -13.278 -5.531 1.00 92.75 429 TRP A N 1
ATOM 3322 C CA . TRP A 1 429 ? -2.493 -14.215 -6.262 1.00 92.75 429 TRP A CA 1
ATOM 3323 C C . TRP A 1 429 ? -2.052 -15.383 -5.381 1.00 92.75 429 TRP A C 1
ATOM 3325 O O . TRP A 1 429 ? -1.576 -15.207 -4.268 1.00 92.75 429 TRP A O 1
ATOM 3335 N N . ARG A 1 430 ? -2.129 -16.604 -5.915 1.00 88.56 430 ARG A N 1
ATOM 3336 C CA . ARG A 1 430 ? -1.558 -17.801 -5.287 1.00 88.56 430 ARG A CA 1
ATOM 3337 C C . ARG A 1 430 ? -0.226 -18.145 -5.929 1.00 88.56 430 ARG A C 1
ATOM 3339 O O . ARG A 1 430 ? -0.187 -18.485 -7.116 1.00 88.56 430 ARG A O 1
ATOM 3346 N N . ILE A 1 431 ? 0.837 -18.092 -5.133 1.00 83.56 431 ILE A N 1
ATOM 3347 C CA . ILE A 1 431 ? 2.211 -18.358 -5.561 1.00 83.56 431 ILE A CA 1
ATOM 3348 C C . ILE A 1 43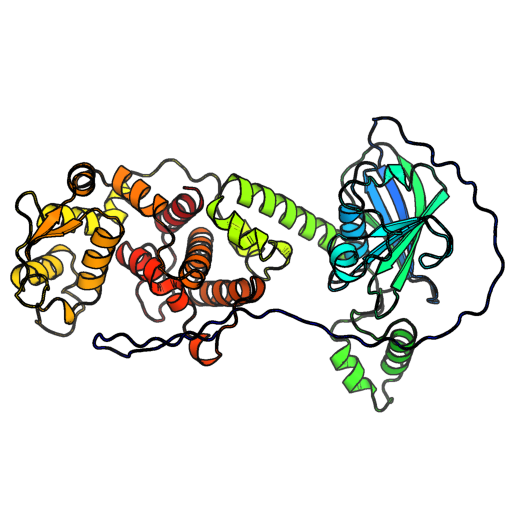1 ? 2.629 -19.744 -5.046 1.00 83.56 431 ILE A C 1
ATOM 3350 O O . ILE A 1 431 ? 2.586 -19.974 -3.837 1.00 83.56 431 ILE A O 1
ATOM 3354 N N . PRO A 1 432 ? 3.035 -20.686 -5.918 1.00 80.94 432 PRO A N 1
ATOM 3355 C CA . PRO A 1 432 ? 3.519 -21.992 -5.485 1.00 80.94 432 PRO A CA 1
ATOM 3356 C C . PRO A 1 432 ? 4.755 -21.876 -4.592 1.00 80.94 432 PRO A C 1
ATOM 3358 O O . PRO A 1 432 ? 5.649 -21.076 -4.867 1.00 80.94 432 PRO A O 1
ATOM 3361 N N . GLU A 1 433 ? 4.862 -22.750 -3.590 1.00 80.62 433 GLU A N 1
ATOM 3362 C CA . GLU A 1 433 ? 6.000 -22.783 -2.658 1.00 80.62 433 GLU A CA 1
ATOM 3363 C C . GLU A 1 433 ? 7.359 -22.864 -3.384 1.00 80.62 433 GLU A C 1
ATOM 3365 O O . GLU A 1 433 ? 8.325 -22.209 -3.001 1.00 80.62 433 GLU A O 1
ATOM 3370 N N . SER A 1 434 ? 7.422 -23.590 -4.508 1.00 78.50 434 SER A N 1
ATOM 3371 C CA . SER A 1 434 ? 8.631 -23.725 -5.337 1.00 78.50 434 SER A CA 1
ATOM 3372 C C . SER A 1 434 ? 9.144 -22.410 -5.938 1.00 78.50 434 SER A C 1
ATOM 3374 O O . SER A 1 434 ? 10.327 -22.314 -6.286 1.00 78.50 434 SER A O 1
ATOM 3376 N N . GLU A 1 435 ? 8.266 -21.415 -6.073 1.00 73.50 435 GLU A N 1
ATOM 3377 C CA . GLU A 1 435 ? 8.553 -20.111 -6.674 1.00 73.50 435 GLU A CA 1
ATOM 3378 C C . GLU A 1 435 ? 8.783 -19.017 -5.625 1.00 73.50 435 GLU A C 1
ATOM 3380 O O . GLU A 1 435 ? 9.384 -17.989 -5.936 1.00 73.50 435 GLU A O 1
ATOM 3385 N N . ARG A 1 436 ? 8.411 -19.248 -4.356 1.00 78.88 436 ARG A N 1
ATOM 3386 C CA . ARG A 1 436 ? 8.577 -18.261 -3.274 1.00 78.88 436 ARG A CA 1
ATOM 3387 C C . ARG A 1 436 ? 10.036 -17.850 -3.056 1.00 78.88 436 ARG A C 1
ATOM 3389 O O . ARG A 1 436 ? 10.325 -16.677 -2.850 1.0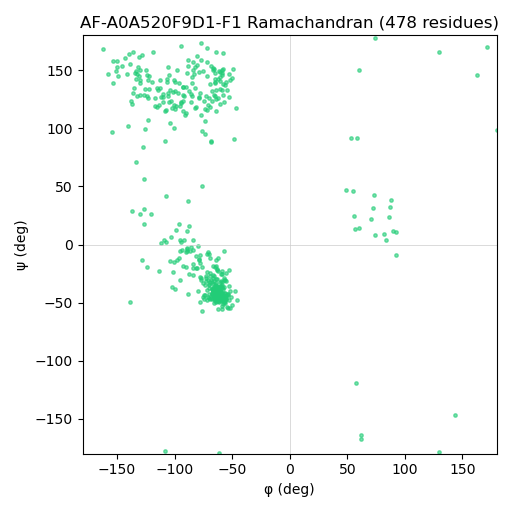0 78.88 436 ARG A O 1
ATOM 3396 N N . ARG A 1 437 ? 10.996 -18.770 -3.219 1.00 70.69 437 ARG A N 1
ATOM 3397 C CA . ARG A 1 437 ? 12.442 -18.455 -3.134 1.00 70.69 437 ARG A CA 1
ATOM 3398 C C . ARG A 1 437 ? 12.931 -17.492 -4.237 1.00 70.69 437 ARG A C 1
ATOM 3400 O O . ARG A 1 437 ? 14.035 -16.963 -4.135 1.00 70.69 437 ARG A O 1
ATOM 3407 N N . TYR A 1 438 ? 12.133 -17.259 -5.277 1.00 71.75 438 TYR A N 1
ATOM 3408 C CA . TYR A 1 438 ? 12.508 -16.517 -6.480 1.00 71.75 438 TYR A CA 1
ATOM 3409 C C . TYR A 1 438 ? 11.542 -15.368 -6.798 1.00 71.75 438 TYR A C 1
ATOM 3411 O O . TYR A 1 438 ? 11.371 -15.006 -7.961 1.00 71.75 438 TYR A O 1
ATOM 3419 N N . ALA A 1 439 ? 10.930 -14.778 -5.768 1.00 73.38 439 ALA A N 1
ATOM 3420 C CA . ALA A 1 439 ? 9.913 -13.734 -5.887 1.00 73.38 439 ALA A CA 1
ATOM 3421 C C . ALA A 1 439 ? 10.279 -12.597 -6.856 1.00 73.38 439 ALA A C 1
ATOM 3423 O O . ALA A 1 439 ? 9.433 -12.174 -7.643 1.00 73.38 439 ALA A O 1
ATOM 3424 N N . GLN A 1 440 ? 11.543 -12.146 -6.880 1.00 72.88 440 GLN A N 1
ATOM 3425 C CA . GLN A 1 440 ? 11.970 -11.092 -7.808 1.00 72.88 440 GLN A CA 1
ATOM 3426 C C . GLN A 1 440 ? 11.776 -11.454 -9.293 1.00 72.88 440 GLN A C 1
ATOM 3428 O O . GLN A 1 440 ? 11.622 -10.568 -10.132 1.00 72.88 440 GLN A O 1
ATOM 3433 N N . TYR A 1 441 ? 11.761 -12.745 -9.639 1.00 82.44 441 TYR A N 1
ATOM 3434 C CA . TYR A 1 441 ? 11.551 -13.211 -11.009 1.00 82.44 441 TYR A CA 1
ATOM 3435 C C . TYR A 1 441 ? 10.075 -13.253 -11.410 1.00 82.44 441 TYR A C 1
ATOM 3437 O O . TYR A 1 441 ? 9.784 -13.347 -12.598 1.00 82.44 441 TYR A O 1
ATOM 3445 N N . LEU A 1 442 ? 9.137 -13.067 -10.477 1.00 89.25 442 LEU A N 1
ATOM 3446 C CA . LEU A 1 442 ? 7.749 -12.755 -10.835 1.00 89.25 442 LEU A CA 1
ATOM 3447 C C . LEU A 1 442 ? 7.663 -11.395 -11.544 1.00 89.25 442 LEU A C 1
ATOM 3449 O O . LEU A 1 442 ? 6.833 -11.210 -12.427 1.00 89.25 442 LEU A O 1
ATOM 3453 N N . ALA A 1 443 ? 8.578 -10.478 -11.215 1.00 91.81 443 ALA A N 1
ATOM 3454 C CA . ALA A 1 443 ? 8.733 -9.168 -11.838 1.00 91.81 443 ALA A CA 1
ATOM 3455 C C . ALA A 1 443 ? 9.809 -9.147 -12.943 1.00 91.81 443 ALA A C 1
ATOM 3457 O O . ALA A 1 443 ? 10.296 -8.068 -13.292 1.00 91.81 443 ALA A O 1
ATOM 3458 N N . ARG A 1 444 ? 10.222 -10.312 -13.481 1.00 89.62 444 ARG A N 1
ATOM 3459 C CA . ARG A 1 444 ? 11.423 -10.464 -14.333 1.00 89.62 444 ARG A CA 1
ATOM 3460 C C . ARG A 1 444 ? 11.560 -9.401 -15.429 1.00 89.62 444 ARG A C 1
ATOM 3462 O O . ARG A 1 444 ? 12.644 -8.830 -15.512 1.00 89.62 444 ARG A O 1
ATOM 3469 N N . PRO A 1 445 ? 10.527 -9.070 -16.230 1.00 91.88 445 PRO A N 1
ATOM 3470 C CA . PRO A 1 445 ? 10.689 -8.077 -17.292 1.00 91.88 445 PRO A CA 1
ATOM 3471 C C . PRO A 1 445 ? 11.087 -6.693 -16.759 1.00 91.88 445 PRO A C 1
ATOM 3473 O O . PRO A 1 445 ? 11.925 -6.019 -17.352 1.00 91.88 445 PRO A O 1
ATOM 3476 N N . THR A 1 446 ? 10.517 -6.282 -15.624 1.00 95.12 446 THR A N 1
ATOM 3477 C CA . THR A 1 446 ? 10.855 -5.014 -14.959 1.00 95.12 446 THR A CA 1
ATOM 3478 C C . THR A 1 446 ? 12.212 -5.114 -14.262 1.00 95.12 446 THR A C 1
ATOM 3480 O O . THR A 1 446 ? 13.045 -4.221 -14.401 1.00 95.12 446 THR A O 1
ATOM 3483 N N . PHE A 1 447 ? 12.464 -6.224 -13.563 1.00 92.31 447 PHE A N 1
ATOM 3484 C CA . PHE A 1 447 ? 13.720 -6.491 -12.863 1.00 92.31 447 PHE A CA 1
ATOM 3485 C C . PHE A 1 447 ? 14.927 -6.447 -13.800 1.00 92.31 447 PHE A C 1
ATOM 3487 O O . PHE A 1 447 ? 15.883 -5.733 -13.521 1.00 92.31 447 PHE A O 1
ATOM 3494 N N . ASP A 1 448 ? 14.855 -7.129 -14.943 1.00 90.56 448 ASP A N 1
ATOM 3495 C CA . ASP A 1 448 ? 15.949 -7.189 -15.914 1.00 90.56 448 ASP A CA 1
ATOM 3496 C C . ASP A 1 448 ? 16.299 -5.797 -16.456 1.00 90.56 448 ASP A C 1
ATOM 3498 O O . ASP A 1 448 ? 17.474 -5.478 -16.630 1.00 90.56 448 ASP A O 1
ATOM 3502 N N . PHE A 1 449 ? 15.301 -4.931 -16.662 1.00 94.50 449 PHE A N 1
ATOM 3503 C CA . PHE A 1 449 ? 15.547 -3.547 -17.062 1.00 94.50 449 PHE A CA 1
ATOM 3504 C C . PHE A 1 449 ? 16.187 -2.717 -15.946 1.00 94.50 449 PHE A C 1
ATOM 3506 O O . PHE A 1 449 ? 17.158 -2.006 -16.199 1.00 94.50 449 PHE A O 1
ATOM 3513 N N . LEU A 1 450 ? 15.670 -2.801 -14.717 1.00 93.50 450 LEU A N 1
ATOM 3514 C CA . LEU A 1 450 ? 16.229 -2.064 -13.580 1.00 93.50 450 LEU A CA 1
ATOM 3515 C C . LEU A 1 450 ? 17.667 -2.505 -13.282 1.00 93.50 450 LEU A C 1
ATOM 3517 O O . LEU A 1 450 ? 18.517 -1.672 -12.973 1.00 93.50 450 LEU A O 1
ATOM 3521 N N . THR A 1 451 ? 17.965 -3.793 -13.446 1.00 90.56 451 THR A N 1
ATOM 3522 C CA . THR A 1 451 ? 19.328 -4.322 -13.379 1.00 90.56 451 THR A CA 1
ATOM 3523 C C . THR A 1 451 ? 20.192 -3.836 -14.536 1.00 90.56 451 THR A C 1
ATOM 3525 O O . THR A 1 451 ? 21.331 -3.435 -14.309 1.00 90.56 451 THR A O 1
ATOM 3528 N N . LEU A 1 452 ? 19.664 -3.813 -15.764 1.00 90.94 452 LEU A N 1
ATOM 3529 C CA . LEU A 1 452 ? 20.380 -3.311 -16.937 1.00 90.94 452 LEU A CA 1
ATOM 3530 C C . LEU A 1 452 ? 20.843 -1.863 -16.738 1.00 90.94 452 LEU A C 1
ATOM 3532 O O . LEU A 1 452 ? 21.996 -1.557 -17.035 1.00 90.94 452 LEU A O 1
ATOM 3536 N N . ILE A 1 453 ? 19.973 -0.981 -16.240 1.00 92.12 453 ILE A N 1
ATOM 3537 C CA . ILE A 1 453 ? 20.329 0.430 -16.021 1.00 92.12 453 ILE A CA 1
ATOM 3538 C C . ILE A 1 453 ? 21.150 0.647 -14.742 1.00 92.12 453 ILE A C 1
ATOM 3540 O O . ILE A 1 453 ? 21.752 1.702 -14.594 1.00 92.12 453 ILE A O 1
ATOM 3544 N N . GLY A 1 454 ? 21.218 -0.343 -13.846 1.00 89.88 454 GLY A N 1
ATOM 3545 C CA . GLY A 1 454 ? 21.947 -0.265 -12.575 1.00 89.88 454 GLY A CA 1
ATOM 3546 C C . GLY A 1 454 ? 21.130 0.272 -11.395 1.00 89.88 454 GLY A C 1
ATOM 3547 O O . GLY A 1 454 ? 21.696 0.545 -10.342 1.00 89.88 454 GLY A O 1
ATOM 3548 N N . ALA A 1 455 ? 19.808 0.403 -11.540 1.00 90.38 455 ALA A N 1
ATOM 3549 C CA . ALA A 1 455 ? 18.909 0.810 -10.456 1.00 90.38 455 ALA A CA 1
ATOM 3550 C C . ALA A 1 455 ? 18.735 -0.307 -9.414 1.00 90.38 455 ALA A C 1
ATOM 3552 O O . ALA A 1 455 ? 18.414 -0.049 -8.258 1.00 90.38 455 ALA A O 1
ATOM 3553 N N . VAL A 1 456 ? 18.957 -1.559 -9.822 1.00 87.69 456 VAL A N 1
ATOM 3554 C CA . VAL A 1 456 ? 18.976 -2.728 -8.942 1.00 87.69 456 VAL A CA 1
ATOM 3555 C C . VAL A 1 456 ? 20.285 -3.494 -9.156 1.00 87.69 456 VAL A C 1
ATOM 3557 O O . VAL A 1 456 ? 20.592 -3.833 -10.300 1.00 87.69 456 VAL A O 1
ATOM 3560 N N . PRO A 1 457 ? 21.046 -3.826 -8.097 1.00 75.81 457 PRO A N 1
ATOM 3561 C CA . PRO A 1 457 ? 22.268 -4.617 -8.230 1.00 75.81 457 PRO A CA 1
ATOM 3562 C C . PRO A 1 457 ? 22.016 -5.968 -8.915 1.00 75.81 457 PRO A C 1
ATOM 3564 O O . PRO A 1 457 ? 21.042 -6.660 -8.615 1.00 75.81 457 PRO A O 1
ATOM 3567 N N . SER A 1 458 ? 22.906 -6.351 -9.835 1.00 62.81 458 SER A N 1
ATOM 3568 C CA . SER A 1 458 ? 22.795 -7.569 -10.655 1.00 62.81 458 SER A CA 1
ATOM 3569 C C . SER A 1 458 ? 23.177 -8.855 -9.920 1.00 62.81 458 SER A C 1
ATOM 3571 O O . SER A 1 458 ? 22.883 -9.956 -10.393 1.00 62.81 458 SER A O 1
ATOM 3573 N N . THR A 1 459 ? 23.854 -8.745 -8.779 1.00 54.38 459 THR A N 1
ATOM 3574 C CA . THR A 1 459 ? 24.427 -9.894 -8.087 1.00 54.38 459 THR A CA 1
ATOM 3575 C C . THR A 1 459 ? 23.347 -10.749 -7.445 1.00 54.38 459 THR A C 1
ATOM 3577 O O . THR A 1 459 ? 22.699 -10.341 -6.482 1.00 54.38 459 THR A O 1
ATOM 3580 N N . LEU A 1 460 ? 23.232 -11.981 -7.943 1.00 42.00 460 LEU A N 1
ATOM 3581 C CA . LEU A 1 460 ? 22.658 -13.127 -7.243 1.00 42.00 460 LEU A CA 1
ATOM 3582 C C . LEU A 1 460 ? 23.279 -13.228 -5.833 1.00 42.00 460 LEU A C 1
ATOM 3584 O O . LEU A 1 460 ? 24.329 -13.840 -5.660 1.00 42.00 460 LEU A O 1
ATOM 3588 N N . GLY A 1 461 ? 22.660 -12.596 -4.835 1.00 39.88 461 GLY A N 1
ATOM 3589 C CA . GLY A 1 461 ? 23.016 -12.757 -3.422 1.00 39.88 461 GLY A CA 1
ATOM 3590 C C . GLY A 1 461 ? 24.128 -11.863 -2.855 1.00 39.88 461 GLY A C 1
ATOM 3591 O O . GLY A 1 461 ? 24.714 -12.252 -1.850 1.00 39.88 461 GLY A O 1
ATOM 3592 N N . ARG A 1 462 ? 24.433 -10.685 -3.427 1.00 46.28 462 ARG A N 1
ATOM 3593 C CA . ARG A 1 462 ? 25.151 -9.633 -2.670 1.00 46.28 462 ARG A CA 1
ATOM 3594 C C . ARG A 1 462 ? 24.236 -8.438 -2.428 1.00 46.28 462 ARG A C 1
ATOM 3596 O O . ARG A 1 462 ? 23.663 -7.903 -3.376 1.00 46.28 462 ARG A O 1
ATOM 3603 N N . ASP A 1 463 ? 24.131 -8.044 -1.164 1.00 53.19 463 ASP A N 1
ATOM 3604 C CA . ASP A 1 463 ? 23.389 -6.874 -0.699 1.00 53.19 463 ASP A CA 1
ATOM 3605 C C . ASP A 1 463 ? 24.079 -5.589 -1.175 1.00 53.19 463 ASP A C 1
ATOM 3607 O O . ASP A 1 463 ? 24.966 -5.049 -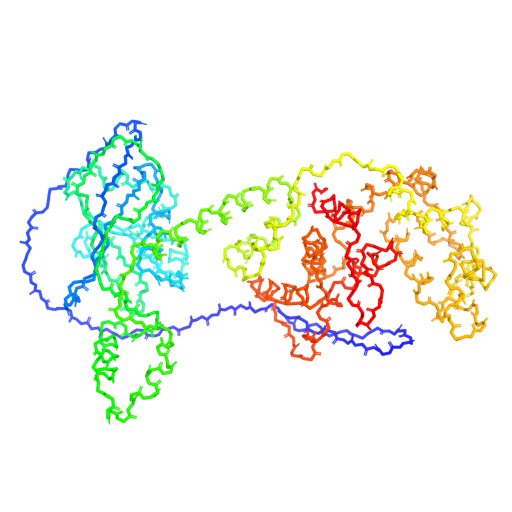0.519 1.00 53.19 463 ASP A O 1
ATOM 3611 N N . GLY A 1 464 ? 23.713 -5.120 -2.367 1.00 62.72 464 GLY A N 1
ATOM 3612 C CA . GLY A 1 464 ? 24.038 -3.771 -2.821 1.00 62.72 464 GLY A CA 1
ATOM 3613 C C . GLY A 1 464 ? 22.900 -2.815 -2.472 1.00 62.72 464 GLY A C 1
ATOM 3614 O O . GLY A 1 464 ? 21.731 -3.143 -2.686 1.00 62.72 464 GLY A O 1
ATOM 3615 N N . ALA A 1 465 ? 23.228 -1.634 -1.953 1.00 71.94 465 ALA A N 1
ATOM 3616 C CA . ALA A 1 465 ? 22.242 -0.574 -1.777 1.00 71.94 465 ALA A CA 1
ATOM 3617 C C . ALA A 1 465 ? 21.716 -0.104 -3.145 1.00 71.94 465 ALA A C 1
ATOM 3619 O O . ALA A 1 465 ? 22.467 -0.024 -4.120 1.00 71.94 465 ALA A O 1
ATOM 3620 N N . VAL A 1 466 ? 20.420 0.202 -3.215 1.00 82.94 466 VAL A N 1
ATOM 3621 C CA . VAL A 1 466 ? 19.825 0.885 -4.370 1.00 82.94 466 VAL A CA 1
ATOM 3622 C C . VAL A 1 466 ? 20.429 2.294 -4.443 1.00 82.94 466 VAL A C 1
ATOM 3624 O O . VAL A 1 466 ? 20.394 2.990 -3.428 1.00 82.94 466 VAL A O 1
ATOM 3627 N N . PRO A 1 467 ? 20.984 2.735 -5.588 1.00 88.19 467 PRO A N 1
ATOM 3628 C CA . PRO A 1 467 ? 21.502 4.094 -5.705 1.00 88.19 467 PRO A CA 1
ATOM 3629 C C . PRO A 1 467 ? 20.360 5.114 -5.620 1.00 88.19 467 PRO A C 1
ATOM 3631 O O . PRO A 1 467 ? 19.255 4.834 -6.086 1.00 88.19 467 PRO A O 1
ATOM 3634 N N . ASP A 1 468 ? 20.628 6.315 -5.105 1.00 89.44 468 ASP A N 1
ATOM 3635 C CA . ASP A 1 468 ? 19.600 7.355 -4.922 1.00 89.44 468 ASP A CA 1
ATOM 3636 C C . ASP A 1 468 ? 18.843 7.664 -6.219 1.00 89.44 468 ASP A C 1
ATOM 3638 O O . ASP A 1 468 ? 17.613 7.695 -6.238 1.00 89.44 468 ASP A O 1
ATOM 3642 N N . TRP A 1 469 ? 19.557 7.753 -7.346 1.00 91.88 469 TRP A N 1
ATOM 3643 C CA . TRP A 1 469 ? 18.924 7.949 -8.650 1.00 91.88 469 TRP A CA 1
ATOM 3644 C C . TRP A 1 469 ? 18.007 6.780 -9.053 1.00 91.88 469 TRP A C 1
ATOM 3646 O O . TRP A 1 469 ? 17.022 6.982 -9.761 1.00 91.88 469 TRP A O 1
ATOM 3656 N N . GLY A 1 470 ? 18.293 5.554 -8.604 1.00 93.38 470 GLY A N 1
ATOM 3657 C CA . GLY A 1 470 ? 17.444 4.385 -8.832 1.00 93.38 470 GLY A CA 1
ATOM 3658 C C . GLY A 1 470 ? 16.114 4.504 -8.088 1.00 93.38 470 GLY A C 1
ATOM 3659 O O . GLY A 1 470 ? 15.066 4.180 -8.651 1.00 93.38 470 GLY A O 1
ATOM 3660 N N . ARG A 1 471 ? 16.143 5.055 -6.866 1.00 93.62 471 ARG A N 1
ATOM 3661 C CA . ARG A 1 471 ? 14.936 5.387 -6.092 1.00 93.62 471 ARG A CA 1
ATOM 3662 C C . ARG A 1 471 ? 14.099 6.436 -6.827 1.00 93.62 471 ARG A C 1
ATOM 3664 O O . ARG A 1 471 ? 12.913 6.212 -7.061 1.00 93.62 471 ARG A O 1
ATOM 3671 N N . THR A 1 472 ? 14.734 7.515 -7.291 1.00 94.50 472 THR A N 1
ATOM 3672 C CA . THR A 1 472 ? 14.112 8.559 -8.129 1.00 94.50 472 THR A CA 1
ATOM 3673 C C . THR A 1 472 ? 13.485 7.978 -9.399 1.00 94.50 472 THR A C 1
ATOM 3675 O O . THR A 1 472 ? 12.350 8.311 -9.739 1.00 94.50 472 THR A O 1
ATOM 3678 N N . PHE A 1 473 ? 14.181 7.071 -10.096 1.00 95.44 473 PHE A N 1
ATOM 3679 C CA . PHE A 1 473 ? 13.644 6.413 -11.292 1.00 95.44 473 PHE A CA 1
ATOM 3680 C C . PHE A 1 473 ? 12.356 5.655 -10.977 1.00 95.44 473 PHE A C 1
ATOM 3682 O O . PHE A 1 473 ? 11.382 5.762 -11.722 1.00 95.44 473 PHE A O 1
ATOM 3689 N N . ALA A 1 474 ? 12.343 4.906 -9.874 1.00 96.19 474 ALA A N 1
ATOM 3690 C CA . ALA A 1 474 ? 11.186 4.128 -9.469 1.00 96.19 474 ALA A CA 1
ATOM 3691 C C . ALA A 1 474 ? 9.983 5.008 -9.101 1.00 96.19 474 ALA A C 1
ATOM 3693 O O . ALA A 1 474 ? 8.870 4.696 -9.519 1.00 96.19 474 ALA A O 1
ATOM 3694 N N . VAL A 1 475 ? 10.198 6.136 -8.416 1.00 96.38 475 VAL A N 1
ATOM 3695 C CA . VAL A 1 475 ? 9.126 7.108 -8.140 1.00 96.38 475 VAL A CA 1
ATOM 3696 C C . VAL A 1 475 ? 8.572 7.696 -9.437 1.00 96.38 475 VAL A C 1
ATOM 3698 O O . VAL A 1 475 ? 7.364 7.656 -9.649 1.00 96.38 475 VAL A O 1
ATOM 3701 N N . HIS A 1 476 ? 9.427 8.135 -10.369 1.00 95.81 476 HIS A N 1
ATOM 3702 C CA . HIS A 1 476 ? 8.972 8.600 -11.687 1.00 95.81 476 HIS A CA 1
ATOM 3703 C C . HIS A 1 476 ? 8.207 7.512 -12.454 1.00 95.81 476 HIS A C 1
ATOM 3705 O O . HIS A 1 476 ? 7.226 7.795 -13.139 1.00 95.81 476 HIS A O 1
ATOM 3711 N N . ALA A 1 477 ? 8.631 6.253 -12.351 1.00 96.50 477 ALA A N 1
ATOM 3712 C CA . ALA A 1 477 ? 7.953 5.135 -12.993 1.00 96.50 477 ALA A CA 1
ATOM 3713 C C . ALA A 1 477 ? 6.563 4.877 -12.399 1.00 96.50 477 ALA A C 1
ATOM 3715 O O . ALA A 1 477 ? 5.649 4.570 -13.158 1.00 96.50 477 ALA A O 1
ATOM 3716 N N . LEU A 1 478 ? 6.394 5.023 -11.084 1.00 97.12 478 LEU A N 1
ATOM 3717 C CA . LEU A 1 478 ? 5.118 4.867 -10.377 1.00 97.12 478 LEU A CA 1
ATOM 3718 C C . LEU A 1 478 ? 4.180 6.076 -10.551 1.00 97.12 478 LEU A C 1
ATOM 3720 O O . LEU A 1 478 ? 2.961 5.901 -10.545 1.00 97.12 478 LEU A O 1
ATOM 3724 N N . GLY A 1 479 ? 4.749 7.274 -10.718 1.00 94.81 479 GLY A N 1
ATOM 3725 C CA . GLY A 1 479 ? 4.033 8.547 -10.839 1.00 94.81 479 GLY A CA 1
ATOM 3726 C C . GLY A 1 479 ? 3.634 8.976 -12.258 1.00 94.81 479 GLY A C 1
ATOM 3727 O O . GLY A 1 479 ? 2.986 10.007 -12.414 1.00 94.81 479 GLY A O 1
ATOM 3728 N N . SER A 1 480 ? 4.065 8.240 -13.290 1.00 90.19 480 SER A N 1
ATOM 3729 C CA . SER A 1 480 ? 3.963 8.643 -14.710 1.00 90.19 480 SER A CA 1
ATOM 3730 C C . SER A 1 480 ? 2.704 8.218 -15.452 1.00 90.19 480 SER A C 1
ATOM 3732 O O . SER A 1 480 ? 2.035 7.250 -15.026 1.00 90.19 480 SER A O 1
#

Sequence (480 aa):
MPVTWTYASSAASRSVTVSRGIARTTSMFGLYRAESVPAGTFSTGISHMGDDVSMLTIKVTLADIEPAVWRRFTINSDATLPELHDVIQDVMGWEDRHLHMFFVGDDPYRTSRRYEMKSALEEWDDGAGTLEDGVRVDEVLGAVGDRLGYEYDFGDGWTHHLVVEEISPVAGTAACLDGARACPPEDCGGRSGYDKLLKVLADTDHPEHNHMKQWAGSFEERFAVADANNRIALRRAVTELAGRVRERLPKLGSLLERGPLEYHPDLPDVLARVDFDVAQLDPVAAASAMEKLTWMLARVGADGITLTAAGYLPPKDVAAMRAELEWGAEWFGSSNREVDHQQVHWLRAAVTQLGLVRVLKGRLLRTRLGNTLATDPLRLWSHAAARMPFGREQYEKDAGLLLLVSVAGGCFATERNSLILRSLETIGWRIPESERRYAQYLARPTFDFLTLIGAVPSTLGRDGAVPDWGRTFAVHALGS

Radius of gyration: 29.57 Å; Cα contacts (8 Å, |Δi|>4): 746; chains: 1; bounding box: 75×53×79 Å

Mean predicted aligned error: 9.98 Å

Nearest PDB structures (foldseek):
  2i1s-assembly1_A  TM=8.700E-01  e=4.130E-14  Methanosarcina mazei Go1
  2i1s-assembly2_B  TM=8.663E-01  e=6.410E-14  Methanosarcina mazei Go1
  6sgb-assembly1_FS  TM=1.841E-01  e=2.775E+00  Trypanosoma brucei brucei
  8omv-assembly1_A  TM=1.196E-01  e=3.212E+00  Homo sapiens

pLDDT: mean 85.11, std 20.38, range [22.58, 98.81]

Solvent-accessible surface area (backbone atoms only — not comparable to full-atom values): 27127 Å² total; per-residue (Å²): 131,84,62,83,63,86,71,92,66,98,71,82,75,77,64,78,58,63,43,78,66,81,90,78,87,86,85,88,86,80,93,83,85,88,85,88,81,88,87,79,93,80,83,93,72,83,54,71,63,66,98,71,70,32,25,34,33,32,38,40,32,47,58,99,46,85,79,66,30,36,39,28,31,38,38,52,30,73,36,33,43,60,58,50,48,53,51,50,31,26,61,52,67,58,82,82,85,57,59,52,37,37,23,46,67,95,38,74,92,77,76,24,54,36,32,27,42,67,68,53,52,75,75,66,60,83,81,69,68,37,73,24,87,82,40,36,40,26,74,64,51,45,48,74,69,31,54,38,34,38,40,41,28,85,85,48,57,48,42,31,43,35,32,30,74,40,78,43,76,67,83,78,74,65,42,52,77,43,66,37,48,37,54,80,66,84,93,45,60,28,69,68,31,41,58,48,47,55,56,36,66,72,33,83,83,40,92,57,18,70,60,51,49,59,72,53,58,87,72,58,86,56,59,56,50,67,61,21,36,50,42,48,52,51,52,51,53,49,53,56,46,47,52,50,40,52,74,53,26,49,69,47,44,78,51,37,74,58,32,48,61,88,69,30,95,49,53,54,70,37,55,72,54,37,71,85,80,68,71,82,85,52,66,67,56,26,40,61,43,34,40,68,58,32,51,51,43,56,72,28,38,94,87,28,41,68,37,40,99,89,69,39,65,38,46,71,57,43,45,47,49,26,65,77,68,56,62,51,82,85,50,95,73,86,82,36,52,43,90,81,32,70,68,59,46,48,53,56,47,48,41,40,75,72,50,27,33,47,79,54,96,63,23,38,31,54,30,76,61,22,62,70,38,36,87,31,34,61,61,41,44,54,54,53,21,51,61,43,51,30,57,91,50,68,63,20,30,54,31,14,49,42,49,31,48,26,37,27,33,52,48,47,69,70,58,34,33,52,43,35,48,54,45,40,41,50,50,38,42,44,74,47,78,90,49,60,88,47,38,63,61,52,9,36,63,30,45,53,50,36,32,71,44,56,34,33,69,77,55,91,89,58,93,54,80,48,44,71,63,26,20,51,48,24,43,47,23,33,46,85

Foldseek 3Di:
DWDWDWDDAPDDIDTFTKDFDDDDDDDDDDDDDDDDDDDDDDDPDQDFDPPAKWKWWKKKWWPPDPPIWIFTKIAIQQDFPVVVVLLVCLQLVHDQPWFKKKWDDDDPVPDTQIAGDPVCCVPPNPPRYDHRRRHTNSSQQVDAQGWMWMFTHPQQTTIMIMGGHDIGHDDDHMAIDDTAWHHAYPPQNHPVSSVVLVVLCVDPPRPCNVVSCVVCDPDDGTDDRVSSRVSVVVVVLLVVLQVLCCVQQVLCVVLCVLFPSSLQPCLSVLSVLFDSCDDDDDPVLLCLLCVLLLVVLVLLPQVFAQADPVLWGDLVSLVCSCVVVVVVPPDDDDDSTCSVDPLSVLSVVLCVLLVQWDDDPRGIHGDPVVVVCSPPSSVVLLSSLQSDDDDPDPLLRLLRLLLLSCLLSFHWPVSSLVSSVRSCVSSRMDGDPVCSVPSNCSNVNNSSSCCSSQQDPPDPDDGDTRDPSSSVSSSSSSRD